Protein AF-A0A7C1CP16-F1 (afdb_monomer)

Foldseek 3Di:
DDDDDDDPDPPPPPPPPPDPDDPLQKDFDDKFEFDDQDQRHAAQKFAWDADQQQWIWIRRFVNQWIWIGHNRSHTDDIAPDPPAPDGAHRWAAWDAFPQRWIWTQRQVQQWIWTAHPVRHTDDIWEGDDQDQRHAHRKHYWDADPQRWIWIRRQVQQKIWIAHNVRHTDDIFEGDDDDQRHAHRWHEWYAFPQRWIWIRRFCQQWIWIGHNVSHTDDIDAHDDQDWRHAHGWAYWEAAPQRWIWIDHFPNQWIWIGHNVRHTDGIDQNDPPDRGAHRWHYWYAHNVRWIWICSRVRRMIITMDRDLLVSLCVQLVVCVVVLVLVSSLVSLVSNCVVPVPPLVSLVSNLVSCVSVLVLVVNLVSLVVVCVVPVPDVVSLVSNLVSLQSVLVVCVVVLVLVSSLVSLVVSCVSPVPPPCSVVSNVVSVVSCCCPDPVNVVVVVVVVVVCCVPPVVVVVVVVVVVPPDDDDDDD

Nearest PDB structures (foldseek):
  6xg7-assembly1_A  TM=9.586E-01  e=3.004E-29  Drosophila melanogaster
  7qrx-assembly2_B  TM=9.371E-01  e=1.086E-27  Homo sapiens
  6fpt-assembly2_B  TM=9.377E-01  e=2.299E-27  Danio rerio
  6fpt-assembly1_A  TM=9.373E-01  e=1.147E-26  Danio rerio
  7qrw-assembly1_A  TM=9.361E-01  e=2.300E-26  Homo sapiens

Mean predicted aligned error: 9.2 Å

Structure (mmCIF, N/CA/C/O backbone):
data_AF-A0A7C1CP16-F1
#
_entry.id   AF-A0A7C1CP16-F1
#
loop_
_atom_site.group_PDB
_atom_site.id
_atom_site.type_symbol
_atom_site.label_atom_id
_atom_site.label_alt_id
_atom_site.label_comp_id
_atom_site.label_asym_id
_atom_site.label_entity_id
_atom_site.label_seq_id
_atom_site.pdbx_PDB_ins_code
_atom_site.Cartn_x
_atom_site.Cartn_y
_atom_site.Cartn_z
_atom_site.occupancy
_atom_site.B_iso_or_equiv
_atom_site.auth_seq_id
_atom_site.auth_comp_id
_atom_site.auth_asym_id
_atom_site.auth_atom_id
_atom_site.pdbx_PDB_model_num
ATOM 1 N N . MET A 1 1 ? 54.727 31.618 12.665 1.00 37.28 1 MET A N 1
ATOM 2 C CA . MET A 1 1 ? 54.267 31.413 11.276 1.00 37.28 1 MET A CA 1
ATOM 3 C C . MET A 1 1 ? 53.806 29.971 11.116 1.00 37.28 1 MET A C 1
ATOM 5 O O . MET A 1 1 ? 54.587 29.071 11.367 1.00 37.28 1 MET A O 1
ATOM 9 N N . LYS A 1 2 ? 52.510 29.824 10.810 1.00 35.03 2 LYS A N 1
ATOM 10 C CA . LYS A 1 2 ? 51.738 28.679 10.284 1.00 35.03 2 LYS A CA 1
ATOM 11 C C . LYS A 1 2 ? 52.031 27.250 10.792 1.00 35.03 2 LYS A C 1
ATOM 13 O O . LYS A 1 2 ? 52.894 26.549 10.283 1.00 35.03 2 LYS A O 1
ATOM 18 N N . LYS A 1 3 ? 51.163 26.817 11.719 1.00 35.41 3 LYS A N 1
ATOM 19 C CA . LYS A 1 3 ? 50.733 25.425 11.933 1.00 35.41 3 LYS A CA 1
ATOM 20 C C . LYS A 1 3 ? 49.997 24.930 10.678 1.00 35.41 3 LYS A C 1
ATOM 22 O O . LYS A 1 3 ? 49.115 25.642 10.206 1.00 35.41 3 LYS A O 1
ATOM 27 N N . TYR A 1 4 ? 50.298 23.727 10.196 1.00 34.41 4 TYR A N 1
ATOM 28 C CA . TYR A 1 4 ? 49.404 22.990 9.299 1.00 34.41 4 TYR A CA 1
ATOM 29 C C . TYR A 1 4 ? 48.948 21.721 10.012 1.00 34.41 4 TYR A C 1
ATOM 31 O O . TYR A 1 4 ? 49.735 20.813 10.269 1.00 34.41 4 TYR A O 1
ATOM 39 N N . SER A 1 5 ? 47.672 21.724 10.387 1.00 34.16 5 SER A N 1
ATOM 40 C CA . SER A 1 5 ? 46.941 20.567 10.883 1.00 34.16 5 SER A CA 1
ATOM 41 C C . SER A 1 5 ? 46.711 19.594 9.730 1.00 34.16 5 SER A C 1
ATOM 43 O O . SER A 1 5 ? 46.174 19.979 8.692 1.00 34.16 5 SER A O 1
ATOM 45 N N . ILE A 1 6 ? 47.110 18.340 9.917 1.00 34.91 6 ILE A N 1
ATOM 46 C CA . ILE A 1 6 ? 46.765 17.228 9.030 1.00 34.91 6 ILE A CA 1
ATOM 47 C C . ILE A 1 6 ? 45.289 16.904 9.284 1.00 34.91 6 ILE A C 1
ATOM 49 O O . ILE A 1 6 ? 44.934 16.398 10.346 1.00 34.91 6 ILE A O 1
ATOM 53 N N . PHE A 1 7 ? 44.424 17.259 8.336 1.00 33.16 7 PHE A N 1
ATOM 54 C CA . PHE A 1 7 ? 43.025 16.840 8.319 1.00 33.16 7 PHE A CA 1
ATOM 55 C C . PHE A 1 7 ? 42.968 15.440 7.699 1.00 33.16 7 PHE A C 1
ATOM 57 O O . PHE A 1 7 ? 43.273 15.264 6.520 1.00 33.16 7 PHE A O 1
ATOM 64 N N . ILE A 1 8 ? 42.621 14.437 8.505 1.00 33.50 8 ILE A N 1
ATOM 65 C CA . ILE A 1 8 ? 42.289 13.092 8.032 1.00 33.50 8 ILE A CA 1
ATOM 66 C C . ILE A 1 8 ? 40.903 13.187 7.388 1.00 33.50 8 ILE A C 1
ATOM 68 O O . ILE A 1 8 ? 39.901 13.355 8.078 1.00 33.50 8 ILE A O 1
ATOM 72 N N . LEU A 1 9 ? 40.853 13.117 6.058 1.00 28.27 9 LEU A N 1
ATOM 73 C CA . LEU A 1 9 ? 39.611 12.956 5.313 1.00 28.27 9 LEU A CA 1
ATOM 74 C C . LEU A 1 9 ? 39.270 11.460 5.305 1.00 28.27 9 LEU A C 1
ATOM 76 O O . LEU A 1 9 ? 39.822 10.693 4.519 1.00 28.27 9 LEU A O 1
ATOM 80 N N . ILE A 1 10 ? 38.398 11.034 6.220 1.00 30.75 10 ILE A N 1
ATOM 81 C CA . ILE A 1 10 ? 37.777 9.707 6.168 1.00 30.75 10 ILE A CA 1
ATOM 82 C C . ILE A 1 10 ? 36.774 9.745 5.013 1.00 30.75 10 ILE A C 1
ATOM 84 O O . ILE A 1 10 ? 35.661 10.244 5.155 1.00 30.75 10 ILE A O 1
ATOM 88 N N . ILE A 1 11 ? 37.191 9.257 3.847 1.00 32.09 11 ILE A N 1
ATOM 89 C CA . ILE A 1 11 ? 36.277 8.938 2.752 1.00 32.09 11 ILE A CA 1
ATOM 90 C C . ILE A 1 11 ? 35.568 7.647 3.159 1.00 32.09 11 ILE A C 1
ATOM 92 O O . ILE A 1 11 ? 36.141 6.561 3.084 1.00 32.09 11 ILE A O 1
ATOM 96 N N . ILE A 1 12 ? 34.328 7.772 3.630 1.00 30.58 12 ILE A N 1
ATOM 97 C CA . ILE A 1 12 ? 33.415 6.638 3.759 1.00 30.58 12 ILE A CA 1
ATOM 98 C C . ILE A 1 12 ? 33.019 6.245 2.332 1.00 30.58 12 ILE A C 1
ATOM 100 O O . ILE A 1 12 ? 32.094 6.796 1.745 1.00 30.58 12 ILE A O 1
ATOM 104 N N . LEU A 1 13 ? 33.781 5.320 1.753 1.00 29.98 13 LEU A N 1
ATOM 105 C CA . LEU A 1 13 ? 33.374 4.546 0.587 1.00 29.98 13 LEU A CA 1
ATOM 106 C C . LEU A 1 13 ? 32.342 3.524 1.070 1.00 29.98 13 LEU A C 1
ATOM 108 O O . LEU A 1 13 ? 32.692 2.438 1.532 1.00 29.98 13 LEU A O 1
ATOM 112 N N . THR A 1 14 ? 31.061 3.876 0.996 1.00 30.38 14 THR A N 1
ATOM 113 C CA . THR A 1 14 ? 29.989 2.884 1.044 1.00 30.38 14 THR A CA 1
ATOM 114 C C . THR A 1 14 ? 30.057 2.059 -0.237 1.00 30.38 14 THR A C 1
ATOM 116 O O . THR A 1 14 ? 29.522 2.427 -1.280 1.00 30.38 14 THR A O 1
ATOM 119 N N . PHE A 1 15 ? 30.734 0.915 -0.166 1.00 30.92 15 PHE A N 1
ATOM 120 C CA . PHE A 1 15 ? 30.497 -0.173 -1.105 1.00 30.92 15 PHE A CA 1
ATOM 121 C C . PHE A 1 15 ? 29.080 -0.698 -0.857 1.00 30.92 15 PHE A C 1
ATOM 123 O O . PHE A 1 15 ? 28.856 -1.532 0.019 1.00 30.92 15 PHE A O 1
ATOM 130 N N . LEU A 1 16 ? 28.112 -0.211 -1.633 1.00 31.97 16 LEU A N 1
ATOM 131 C CA . LEU A 1 16 ? 26.889 -0.964 -1.890 1.00 31.97 16 LEU A CA 1
ATOM 132 C C . LEU A 1 16 ? 27.293 -2.164 -2.748 1.00 31.97 16 LEU A C 1
ATOM 134 O O . LEU A 1 16 ? 27.357 -2.094 -3.973 1.00 31.97 16 LEU A O 1
ATOM 138 N N . SER A 1 17 ? 27.629 -3.263 -2.076 1.00 30.47 17 SER A N 1
ATOM 139 C CA . SER A 1 17 ? 27.594 -4.575 -2.702 1.00 30.47 17 SER A CA 1
ATOM 140 C C . SER A 1 17 ? 26.138 -4.837 -3.073 1.00 30.47 17 SER A C 1
ATOM 142 O O . SER A 1 17 ? 25.271 -4.996 -2.216 1.00 30.47 17 SER A O 1
ATOM 144 N N . VAL A 1 18 ? 25.847 -4.803 -4.371 1.00 31.67 18 VAL A N 1
ATOM 145 C CA . VAL A 1 18 ? 24.593 -5.332 -4.896 1.00 31.67 18 VAL A CA 1
ATOM 146 C C . VAL A 1 18 ? 24.682 -6.839 -4.703 1.00 31.67 18 VAL A C 1
ATOM 148 O O . VAL A 1 18 ? 25.263 -7.549 -5.519 1.00 31.67 18 VAL A O 1
ATOM 151 N N . ASN A 1 19 ? 24.170 -7.319 -3.572 1.00 31.81 19 ASN A N 1
ATOM 152 C CA . ASN A 1 19 ? 23.867 -8.729 -3.420 1.00 31.81 19 ASN A CA 1
ATOM 153 C C . ASN A 1 19 ? 22.814 -9.071 -4.475 1.00 31.81 19 ASN A C 1
ATOM 155 O O . ASN A 1 19 ? 21.684 -8.584 -4.444 1.00 31.81 19 ASN A O 1
ATOM 159 N N . ALA A 1 20 ? 23.231 -9.884 -5.440 1.00 36.81 20 ALA A N 1
ATOM 160 C CA . ALA A 1 20 ? 22.362 -10.549 -6.386 1.00 36.81 20 ALA A CA 1
ATOM 161 C C . ALA A 1 20 ? 21.440 -11.503 -5.615 1.00 36.81 20 ALA A C 1
ATOM 163 O O . ALA A 1 20 ? 21.842 -12.602 -5.252 1.00 36.81 20 ALA A O 1
ATOM 164 N N . MET A 1 21 ? 20.256 -10.995 -5.288 1.00 36.28 21 MET A N 1
ATOM 165 C CA . MET A 1 21 ? 18.943 -11.637 -5.141 1.00 36.28 21 MET A CA 1
ATOM 166 C C . MET A 1 21 ? 18.049 -10.548 -4.533 1.00 36.28 21 MET A C 1
ATOM 168 O O . MET A 1 21 ? 17.694 -10.596 -3.360 1.00 36.28 21 MET A O 1
ATOM 172 N N . ALA A 1 22 ? 17.781 -9.484 -5.296 1.00 43.09 22 ALA A N 1
ATOM 173 C CA . ALA A 1 22 ? 16.731 -8.553 -4.906 1.00 43.09 22 ALA A CA 1
ATOM 174 C C . ALA A 1 22 ? 15.408 -9.285 -5.135 1.00 43.09 22 ALA A C 1
ATOM 176 O O . ALA A 1 22 ? 15.132 -9.705 -6.260 1.00 43.09 22 ALA A O 1
ATOM 177 N N . ASP A 1 23 ? 14.644 -9.503 -4.070 1.00 52.56 23 ASP A N 1
ATOM 178 C CA . ASP A 1 23 ? 13.315 -10.086 -4.157 1.00 52.56 23 ASP A CA 1
ATOM 179 C C . ASP A 1 23 ? 12.475 -9.239 -5.131 1.00 52.56 23 ASP A C 1
ATOM 181 O O . ASP A 1 23 ? 12.197 -8.064 -4.899 1.00 52.56 23 ASP A O 1
ATOM 185 N N . THR A 1 24 ? 12.146 -9.796 -6.299 1.00 65.31 24 THR A N 1
ATOM 186 C CA . THR A 1 24 ? 11.448 -9.064 -7.376 1.00 65.31 24 THR A CA 1
ATOM 187 C C . THR A 1 24 ? 9.944 -8.962 -7.121 1.00 65.31 24 THR A C 1
ATOM 189 O O . THR A 1 24 ? 9.183 -8.542 -7.997 1.00 65.31 24 THR A O 1
ATOM 192 N N . ASN A 1 25 ? 9.465 -9.421 -5.964 1.00 85.12 25 ASN A N 1
ATOM 193 C CA . ASN A 1 25 ? 8.041 -9.542 -5.668 1.00 85.12 25 ASN A CA 1
ATOM 194 C C . ASN A 1 25 ? 7.417 -8.261 -5.116 1.00 85.12 25 ASN A C 1
ATOM 196 O O . ASN A 1 25 ? 6.220 -8.046 -5.310 1.00 85.12 25 ASN A O 1
ATOM 200 N N . TYR A 1 26 ? 8.215 -7.382 -4.513 1.00 90.00 26 TYR A N 1
ATOM 201 C CA . TYR A 1 26 ? 7.747 -6.099 -4.009 1.00 90.00 26 TYR A CA 1
ATOM 202 C C . TYR A 1 26 ? 8.881 -5.072 -3.928 1.00 90.00 26 TYR A C 1
ATOM 204 O O . TYR A 1 26 ? 10.060 -5.405 -3.971 1.00 90.00 26 TYR A O 1
ATOM 212 N N . ILE A 1 27 ? 8.518 -3.797 -3.807 1.00 89.38 27 ILE A N 1
ATOM 213 C CA . ILE A 1 27 ? 9.457 -2.704 -3.535 1.00 89.38 27 ILE A CA 1
ATOM 214 C C . ILE A 1 27 ? 8.897 -1.768 -2.473 1.00 89.38 27 ILE A C 1
ATOM 216 O O . ILE A 1 27 ? 7.683 -1.585 -2.354 1.00 89.38 27 ILE A O 1
ATOM 220 N N . THR A 1 28 ? 9.798 -1.105 -1.750 1.00 91.75 28 THR A N 1
ATOM 221 C CA . THR A 1 28 ? 9.436 0.074 -0.960 1.00 91.75 28 THR A CA 1
ATOM 222 C C . THR A 1 28 ? 9.419 1.308 -1.856 1.00 91.75 28 THR A C 1
ATOM 224 O O . THR A 1 28 ? 10.377 1.581 -2.578 1.00 91.75 28 THR A O 1
ATOM 227 N N . ILE A 1 29 ? 8.334 2.074 -1.789 1.00 92.31 29 ILE A N 1
ATOM 228 C CA . ILE A 1 29 ? 8.154 3.332 -2.516 1.00 92.31 29 ILE A CA 1
ATOM 229 C C . ILE A 1 29 ? 8.559 4.528 -1.660 1.00 92.31 29 ILE A C 1
ATOM 231 O O . ILE A 1 29 ? 9.224 5.436 -2.152 1.00 92.31 29 ILE A O 1
ATOM 235 N N . LEU A 1 30 ? 8.122 4.540 -0.402 1.00 94.00 30 LEU A N 1
ATOM 236 C CA . LEU A 1 30 ? 8.303 5.652 0.521 1.00 94.00 30 LEU A CA 1
ATOM 237 C C . LEU A 1 30 ? 8.244 5.138 1.959 1.00 94.00 30 LEU A C 1
ATOM 239 O O . LEU A 1 30 ? 7.436 4.266 2.270 1.00 94.00 30 LEU A O 1
ATOM 243 N N . THR A 1 31 ? 9.034 5.758 2.826 1.00 96.81 31 THR A N 1
ATOM 244 C CA . THR A 1 31 ? 8.928 5.630 4.279 1.00 96.81 31 THR A CA 1
ATOM 245 C C . THR A 1 31 ? 8.868 7.030 4.874 1.00 96.81 31 THR A C 1
ATOM 247 O O . THR A 1 31 ? 9.648 7.891 4.466 1.00 96.81 31 THR A O 1
ATOM 250 N N . PHE A 1 32 ? 7.957 7.267 5.815 1.00 98.00 32 PHE A N 1
ATOM 251 C CA . PHE A 1 32 ? 7.840 8.545 6.520 1.00 98.00 32 PHE A CA 1
ATOM 252 C C . PHE A 1 32 ? 7.389 8.343 7.969 1.00 98.00 32 PHE A C 1
ATOM 254 O O . PHE A 1 32 ? 6.822 7.305 8.310 1.00 98.00 32 PHE A O 1
ATOM 261 N N . GLY A 1 33 ? 7.633 9.348 8.807 1.00 97.56 33 GLY A N 1
ATOM 262 C CA . GLY A 1 33 ? 7.453 9.258 10.253 1.00 97.56 33 GLY A CA 1
ATOM 263 C C . GLY A 1 33 ? 8.731 8.837 10.976 1.00 97.56 33 GLY A C 1
ATOM 264 O O . GLY A 1 33 ? 9.596 8.157 10.419 1.00 97.56 33 GLY A O 1
ATOM 265 N N . GLU A 1 34 ? 8.839 9.281 12.219 1.00 97.88 34 GLU A N 1
ATOM 266 C CA . GLU A 1 34 ? 9.896 8.934 13.163 1.00 97.88 34 GLU A CA 1
ATOM 267 C C . GLU A 1 34 ? 9.347 9.027 14.590 1.00 97.88 34 GLU A C 1
ATOM 269 O O . GLU A 1 34 ? 8.276 9.593 14.802 1.00 97.88 34 GLU A O 1
ATOM 274 N N . TYR A 1 35 ? 10.068 8.482 15.571 1.00 98.69 35 TYR A N 1
ATOM 275 C CA . TYR A 1 35 ? 9.640 8.552 16.967 1.00 98.69 35 TYR A CA 1
ATOM 276 C C . TYR A 1 35 ? 9.585 9.997 17.479 1.00 98.69 35 TYR A C 1
ATOM 278 O O . TYR A 1 35 ? 10.577 10.723 17.392 1.00 98.69 35 TYR A O 1
ATOM 286 N N . GLY A 1 36 ? 8.471 10.369 18.104 1.00 98.25 36 GLY A N 1
ATOM 287 C CA . GLY A 1 36 ? 8.339 11.623 18.831 1.00 98.25 36 GLY A CA 1
ATOM 288 C C . GLY A 1 36 ? 6.898 12.108 18.954 1.00 98.25 36 GLY A C 1
ATOM 289 O O . GLY A 1 36 ? 5.943 11.396 18.645 1.00 98.25 36 GLY A O 1
ATOM 290 N N . ASN A 1 37 ? 6.749 13.344 19.430 1.00 97.25 37 ASN A N 1
ATOM 291 C CA . ASN A 1 37 ? 5.454 13.925 19.800 1.00 97.25 37 ASN A CA 1
ATOM 292 C C . ASN A 1 37 ? 5.149 15.206 19.002 1.00 97.25 37 ASN A C 1
ATOM 294 O O . ASN A 1 37 ? 4.091 15.816 19.174 1.00 97.25 37 ASN A O 1
ATOM 298 N N . ARG A 1 38 ? 6.054 15.657 18.122 1.00 97.69 38 ARG A N 1
ATOM 299 C CA . ARG A 1 38 ? 5.802 16.805 17.236 1.00 97.69 38 ARG A CA 1
ATOM 300 C C . ARG A 1 38 ? 4.931 16.396 16.055 1.00 97.69 38 ARG A C 1
ATOM 302 O O . ARG A 1 38 ? 4.744 15.216 15.782 1.00 97.69 38 ARG A O 1
ATOM 309 N N . GLU A 1 39 ? 4.374 17.379 15.362 1.00 97.38 39 GLU A N 1
ATOM 310 C CA . GLU A 1 39 ? 3.618 17.145 14.131 1.00 97.38 39 GLU A CA 1
ATOM 311 C C . GLU A 1 39 ? 4.485 16.407 13.092 1.00 97.38 39 GLU A C 1
ATOM 313 O O . GLU A 1 39 ? 5.599 16.839 12.797 1.00 97.38 39 GLU A O 1
ATOM 318 N N . GLY A 1 40 ? 3.988 15.293 12.548 1.00 96.69 40 GLY A N 1
ATOM 319 C CA . GLY A 1 40 ? 4.719 14.428 11.615 1.00 96.69 40 GLY A CA 1
ATOM 320 C C . GLY A 1 40 ? 5.563 13.322 12.266 1.00 96.69 40 GLY A C 1
ATOM 321 O O . GLY A 1 40 ? 5.934 12.376 11.573 1.00 96.69 40 GLY A O 1
ATOM 322 N N . GLU A 1 41 ? 5.827 13.407 13.573 1.00 98.56 41 GLU A N 1
ATOM 323 C CA . GLU A 1 41 ? 6.419 12.330 14.382 1.00 98.56 41 GLU A CA 1
ATOM 324 C C . GLU A 1 41 ? 5.303 11.413 14.923 1.00 98.56 41 GLU A C 1
ATOM 326 O O . GLU A 1 41 ? 4.143 11.822 14.979 1.00 98.56 41 GLU A O 1
ATOM 331 N N . PHE A 1 42 ? 5.626 10.189 15.332 1.00 98.81 42 PHE A N 1
ATOM 332 C CA . PHE A 1 42 ? 4.683 9.229 15.907 1.00 98.81 42 PHE A CA 1
ATOM 333 C C . PHE A 1 42 ? 5.216 8.611 17.200 1.00 98.81 42 PHE A C 1
ATOM 335 O O . PHE A 1 42 ? 6.422 8.462 17.385 1.00 98.81 42 PHE A O 1
ATOM 342 N N . ASN A 1 43 ? 4.309 8.167 18.059 1.00 98.44 43 ASN A N 1
ATOM 343 C CA . ASN A 1 43 ? 4.587 7.310 19.196 1.00 98.44 43 ASN A CA 1
ATOM 344 C C . ASN A 1 43 ? 3.570 6.157 19.191 1.00 98.44 43 ASN A C 1
ATOM 346 O O . ASN A 1 43 ? 2.403 6.314 19.548 1.00 98.44 43 ASN A O 1
ATOM 350 N N . TYR A 1 44 ? 4.029 5.002 18.713 1.00 98.44 44 TYR A N 1
ATOM 351 C CA . TYR A 1 44 ? 3.244 3.787 18.508 1.00 98.44 44 TYR A CA 1
ATOM 352 C C . TYR A 1 44 ? 1.980 4.006 17.648 1.00 98.44 44 TYR A C 1
ATOM 354 O O . TYR A 1 44 ? 0.860 3.863 18.132 1.00 98.44 44 TYR A O 1
ATOM 362 N N . PRO A 1 45 ? 2.109 4.363 16.358 1.00 98.75 45 PRO A N 1
ATOM 363 C CA . PRO A 1 45 ? 0.942 4.500 15.492 1.00 98.75 45 PRO A CA 1
ATOM 364 C C . PRO A 1 45 ? 0.238 3.143 15.315 1.00 98.75 45 PRO A C 1
ATOM 366 O O . PRO A 1 45 ? 0.904 2.112 15.261 1.00 98.75 45 PRO A O 1
ATOM 369 N N . VAL A 1 46 ? -1.098 3.125 15.215 1.00 98.62 46 VAL A N 1
ATOM 370 C CA . VAL A 1 46 ? -1.887 1.872 15.190 1.00 98.62 46 VAL A CA 1
ATOM 371 C C . VAL A 1 46 ? -2.738 1.747 13.929 1.00 98.62 46 VAL A C 1
ATOM 373 O O . VAL A 1 46 ? -2.386 0.984 13.033 1.00 98.62 46 VAL A O 1
ATOM 376 N N . GLY A 1 47 ? -3.869 2.445 13.856 1.00 98.56 47 GLY A N 1
ATOM 377 C CA . GLY A 1 47 ? -4.813 2.377 12.751 1.00 98.56 47 GLY A CA 1
ATOM 378 C C . GLY A 1 47 ? -4.433 3.309 11.607 1.00 98.56 47 GLY A C 1
ATOM 379 O O . GLY A 1 47 ? -3.851 4.375 11.810 1.00 98.56 47 GLY A O 1
ATOM 380 N N . ILE A 1 48 ? -4.804 2.909 10.394 1.00 98.88 48 ILE A N 1
ATOM 381 C CA . ILE A 1 48 ? -4.678 3.711 9.180 1.00 98.88 48 ILE A CA 1
ATOM 382 C C . ILE A 1 48 ? -5.931 3.539 8.321 1.00 98.88 48 ILE A C 1
ATOM 384 O O . ILE A 1 48 ? -6.448 2.435 8.186 1.00 98.88 48 ILE A O 1
ATOM 388 N N . THR A 1 49 ? -6.411 4.625 7.723 1.00 98.62 49 THR A N 1
ATOM 389 C CA . THR A 1 49 ? -7.460 4.601 6.694 1.00 98.62 49 THR A CA 1
ATOM 390 C C . THR A 1 49 ? -7.162 5.630 5.603 1.00 98.62 49 THR A C 1
ATOM 392 O O . THR A 1 49 ? -6.336 6.525 5.806 1.00 98.62 49 THR A O 1
ATOM 395 N N . ILE A 1 50 ? -7.787 5.494 4.432 1.00 98.12 50 ILE A N 1
ATOM 396 C CA . ILE A 1 50 ? -7.496 6.298 3.237 1.00 98.12 50 ILE A CA 1
ATOM 397 C C . ILE A 1 50 ? -8.794 6.911 2.708 1.00 98.12 50 ILE A C 1
ATOM 399 O O . ILE A 1 50 ? -9.796 6.217 2.554 1.00 98.12 50 ILE A O 1
ATOM 403 N N . ASP A 1 51 ? -8.789 8.216 2.424 1.00 96.44 51 ASP A N 1
ATOM 404 C CA . ASP A 1 51 ? -9.913 8.873 1.748 1.00 96.44 51 ASP A CA 1
ATOM 405 C C . ASP A 1 51 ? -9.841 8.727 0.215 1.00 96.44 51 ASP A C 1
ATOM 407 O O . ASP A 1 51 ? -8.811 8.390 -0.360 1.00 96.44 51 ASP A O 1
ATOM 411 N N . LYS A 1 52 ? -10.933 9.055 -0.486 1.00 93.44 52 LYS A N 1
ATOM 412 C CA . LYS A 1 52 ? -11.008 9.001 -1.963 1.00 93.44 52 LYS A CA 1
ATOM 413 C C . LYS A 1 52 ? -10.004 9.909 -2.696 1.00 93.44 52 LYS A C 1
ATOM 415 O O . LYS A 1 52 ? -9.886 9.818 -3.910 1.00 93.44 52 LYS A O 1
ATOM 420 N N . ASN A 1 53 ? -9.330 10.814 -1.987 1.00 94.44 53 ASN A N 1
ATOM 421 C CA . ASN A 1 53 ? -8.276 11.668 -2.532 1.00 94.44 53 ASN A CA 1
ATOM 422 C C . ASN A 1 53 ? -6.875 11.117 -2.200 1.00 94.44 53 ASN A C 1
ATOM 424 O O . ASN A 1 53 ? -5.892 11.845 -2.336 1.00 94.44 53 ASN A O 1
ATOM 428 N N . ASN A 1 54 ? -6.783 9.864 -1.742 1.00 95.19 54 ASN A N 1
ATOM 429 C CA . ASN A 1 54 ? -5.559 9.199 -1.308 1.00 95.19 54 ASN A CA 1
ATOM 430 C C . ASN A 1 54 ? -4.847 9.899 -0.141 1.00 95.19 54 ASN A C 1
ATOM 432 O O . ASN A 1 54 ? -3.622 9.828 -0.013 1.00 95.19 54 ASN A O 1
ATOM 436 N N . ASN A 1 55 ? -5.604 10.570 0.735 1.00 97.88 55 ASN A N 1
ATOM 437 C CA . ASN A 1 55 ? -5.060 11.044 2.000 1.00 97.88 55 ASN A CA 1
ATOM 438 C C . ASN A 1 55 ? -5.187 9.969 3.074 1.00 97.88 55 ASN A C 1
ATOM 440 O O . ASN A 1 55 ? -6.253 9.390 3.265 1.00 97.88 55 ASN A O 1
ATOM 444 N N . LEU A 1 56 ? -4.104 9.776 3.810 1.00 98.69 56 LEU A N 1
ATOM 445 C CA . LEU A 1 56 ? -3.969 8.816 4.892 1.00 98.69 56 LEU A CA 1
ATOM 446 C C . LEU A 1 56 ? -4.385 9.477 6.204 1.00 98.69 56 LEU A C 1
ATOM 448 O O . LEU A 1 56 ? -3.960 10.596 6.477 1.00 98.69 56 LEU A O 1
ATOM 452 N N . TYR A 1 57 ? -5.156 8.783 7.028 1.00 98.81 57 TYR A N 1
ATOM 453 C CA . TYR A 1 57 ? -5.467 9.165 8.402 1.00 98.81 57 TYR A CA 1
ATOM 454 C C . TYR A 1 57 ? -4.903 8.093 9.318 1.00 98.81 57 TYR A C 1
ATOM 456 O O . TYR A 1 57 ? -5.278 6.931 9.191 1.00 98.81 57 TYR A O 1
ATOM 464 N N . ILE A 1 58 ? -3.994 8.477 10.206 1.00 98.88 58 ILE A N 1
ATOM 465 C CA . ILE A 1 58 ? -3.248 7.552 11.057 1.00 98.88 58 ILE A CA 1
ATOM 466 C C . ILE A 1 58 ? -3.524 7.900 12.513 1.00 98.88 58 ILE A C 1
ATOM 468 O O . ILE A 1 58 ? -3.391 9.065 12.896 1.00 98.88 58 ILE A O 1
ATOM 472 N N . THR A 1 59 ? -3.893 6.910 13.320 1.00 98.88 59 THR A N 1
ATOM 473 C CA . THR A 1 59 ? -4.000 7.086 14.771 1.00 98.88 59 THR A CA 1
ATOM 474 C C . THR A 1 59 ? -2.624 6.939 15.403 1.00 98.88 59 THR A C 1
ATOM 476 O O . THR A 1 59 ? -1.927 5.944 15.204 1.00 98.88 59 THR A O 1
ATOM 479 N N . ASP A 1 60 ? -2.235 7.939 16.175 1.00 98.62 60 ASP A N 1
ATOM 480 C CA . ASP A 1 60 ? -0.971 8.019 16.890 1.00 98.62 60 ASP A CA 1
ATOM 481 C C . ASP A 1 60 ? -1.260 7.743 18.370 1.00 98.62 60 ASP A C 1
ATOM 483 O O . ASP A 1 60 ? -1.672 8.641 19.107 1.00 98.62 60 ASP A O 1
ATOM 487 N N . TRP A 1 61 ? -1.192 6.462 18.743 1.00 98.44 61 TRP A N 1
ATOM 488 C CA . TRP A 1 61 ? -1.900 5.911 19.901 1.00 98.44 61 TRP A CA 1
ATOM 489 C C . TRP A 1 61 ? -1.402 6.457 21.241 1.00 98.44 61 TRP A C 1
ATOM 491 O O . TRP A 1 61 ? -2.232 6.817 22.064 1.00 98.44 61 TRP A O 1
ATOM 501 N N . GLU A 1 62 ? -0.087 6.590 21.444 1.00 98.00 62 GLU A N 1
ATOM 502 C CA . GLU A 1 62 ? 0.483 7.138 22.695 1.00 98.00 62 GLU A CA 1
ATOM 503 C C . GLU A 1 62 ? 0.502 8.676 22.727 1.00 98.00 62 GLU A C 1
ATOM 505 O O . GLU A 1 62 ? 0.784 9.284 23.757 1.00 98.00 62 GLU A O 1
ATOM 510 N N . ASN A 1 63 ? 0.259 9.328 21.587 1.00 98.12 63 ASN A N 1
ATOM 511 C CA . ASN A 1 63 ? 0.196 10.788 21.490 1.00 98.12 63 ASN A CA 1
ATOM 512 C C . ASN A 1 63 ? -1.244 11.320 21.499 1.00 98.12 63 ASN A C 1
ATOM 514 O O . ASN A 1 63 ? -1.429 12.522 21.296 1.00 98.12 63 ASN A O 1
ATOM 518 N N . ASP A 1 64 ? -2.244 10.448 21.672 1.00 98.06 64 ASP A N 1
ATOM 519 C CA . ASP A 1 64 ? -3.664 10.804 21.744 1.00 98.06 64 ASP A CA 1
ATOM 520 C C . ASP A 1 64 ? -4.118 11.721 20.602 1.00 98.06 64 ASP A C 1
ATOM 522 O O . ASP A 1 64 ? -4.777 12.750 20.787 1.00 98.06 64 ASP A O 1
ATOM 526 N N . ARG A 1 65 ? -3.720 11.367 19.376 1.00 98.25 65 ARG A N 1
ATOM 527 C CA . ARG A 1 65 ? -4.038 12.165 18.190 1.00 98.25 65 ARG A CA 1
ATOM 528 C C . ARG A 1 65 ? -4.222 11.327 16.934 1.00 98.25 65 ARG A C 1
ATOM 530 O O . ARG A 1 65 ? -3.823 10.172 16.837 1.00 98.25 65 ARG A O 1
ATOM 537 N N . ILE A 1 66 ? -4.808 11.959 15.932 1.00 98.69 66 ILE A N 1
ATOM 538 C CA . ILE A 1 66 ? -4.946 11.486 14.563 1.00 98.69 66 ILE A CA 1
ATOM 539 C C . ILE A 1 66 ? -4.167 12.451 13.676 1.00 98.69 66 ILE A C 1
ATOM 541 O O . ILE A 1 66 ? -4.317 13.672 13.775 1.00 98.69 66 ILE A O 1
ATOM 545 N N . GLN A 1 67 ? -3.352 11.916 12.777 1.00 98.62 67 GLN A N 1
ATOM 546 C CA . GLN A 1 67 ? -2.585 12.706 11.823 1.00 98.62 67 GLN A CA 1
ATOM 547 C C . GLN A 1 67 ? -2.986 12.352 10.391 1.00 98.62 67 GLN A C 1
ATOM 549 O O . GLN A 1 67 ? -3.034 11.182 10.013 1.00 98.62 67 GLN A O 1
ATOM 554 N N . LYS A 1 68 ? -3.283 13.380 9.592 1.00 98.62 68 LYS A N 1
ATOM 555 C CA . LYS A 1 68 ? -3.659 13.271 8.183 1.00 98.62 68 LYS A CA 1
ATOM 556 C C . LYS A 1 68 ? -2.469 13.608 7.288 1.00 98.62 68 LYS A C 1
ATOM 558 O O . LYS A 1 68 ? -1.901 14.690 7.424 1.00 98.62 68 LYS A O 1
ATOM 563 N N . PHE A 1 69 ? -2.159 12.752 6.321 1.00 98.75 69 PHE A N 1
ATOM 564 C CA . PHE A 1 69 ? -1.088 12.919 5.331 1.00 98.75 69 PHE A CA 1
ATOM 565 C C . PHE A 1 69 ? -1.630 12.746 3.911 1.00 98.75 69 PHE A C 1
ATOM 567 O O . PHE A 1 69 ? -2.690 12.159 3.727 1.00 98.75 69 PHE A O 1
ATOM 574 N N . ASN A 1 70 ? -0.914 13.226 2.896 1.00 97.88 70 ASN A N 1
ATOM 575 C CA . ASN A 1 70 ? -1.176 12.824 1.509 1.00 97.88 70 ASN A CA 1
ATOM 576 C C . ASN A 1 70 ? -0.460 11.499 1.159 1.00 97.88 70 ASN A C 1
ATOM 578 O O . ASN A 1 70 ? 0.317 10.970 1.958 1.00 97.88 70 ASN A O 1
ATOM 582 N N . SER A 1 71 ? -0.658 10.987 -0.061 1.00 95.56 71 SER A N 1
ATOM 583 C CA . SER A 1 71 ? -0.042 9.732 -0.528 1.00 95.56 71 SER A CA 1
ATOM 584 C C . SER A 1 71 ? 1.481 9.768 -0.714 1.00 95.56 71 SER A C 1
ATOM 586 O O . SER A 1 71 ? 2.086 8.725 -0.995 1.00 95.56 71 SER A O 1
ATOM 588 N N . GLU A 1 72 ? 2.091 10.947 -0.564 1.00 96.38 72 GLU A N 1
ATOM 589 C CA . GLU A 1 72 ? 3.535 11.201 -0.602 1.00 96.38 72 GLU A CA 1
ATOM 590 C C . GLU A 1 72 ? 4.125 11.427 0.803 1.00 96.38 72 GLU A C 1
ATOM 592 O O . GLU A 1 72 ? 5.286 11.815 0.920 1.00 96.38 72 GLU A O 1
ATOM 597 N N . GLY A 1 73 ? 3.353 11.195 1.873 1.00 96.69 73 GLY A N 1
ATOM 598 C CA . GLY A 1 73 ? 3.828 11.306 3.257 1.00 96.69 73 GLY A CA 1
ATOM 599 C C . GLY A 1 73 ? 3.989 12.743 3.758 1.00 96.69 73 GLY A C 1
ATOM 600 O O . GLY A 1 73 ? 4.611 12.974 4.793 1.00 96.69 73 GLY A O 1
ATOM 601 N N . ARG A 1 74 ? 3.429 13.735 3.056 1.00 98.25 74 ARG A N 1
ATOM 602 C CA . ARG A 1 74 ? 3.379 15.120 3.532 1.00 98.25 74 ARG A CA 1
ATOM 603 C C . ARG A 1 74 ? 2.226 15.279 4.514 1.00 98.25 74 ARG A C 1
ATOM 605 O O . ARG A 1 74 ? 1.076 15.019 4.159 1.00 98.25 74 ARG A O 1
ATOM 612 N N . LEU A 1 75 ? 2.530 15.772 5.712 1.00 98.50 75 LEU A N 1
ATOM 613 C CA . LEU A 1 75 ? 1.525 16.101 6.718 1.00 98.50 75 LEU A CA 1
ATOM 614 C C . LEU A 1 75 ? 0.579 17.196 6.204 1.00 98.50 75 LEU A C 1
ATOM 616 O O . LEU A 1 75 ? 1.013 18.219 5.668 1.00 98.50 75 LEU A O 1
ATOM 620 N N . LEU A 1 76 ? -0.718 16.966 6.388 1.00 98.00 76 LEU A N 1
ATOM 621 C CA . LEU A 1 76 ? -1.798 17.878 6.024 1.00 98.00 76 LEU A CA 1
ATOM 622 C C . LEU A 1 76 ? -2.494 18.463 7.252 1.00 98.00 76 LEU A C 1
ATOM 624 O O . LEU A 1 76 ? -2.871 19.633 7.226 1.00 98.00 76 LEU A O 1
ATOM 628 N N . LYS A 1 77 ? -2.718 17.654 8.296 1.00 96.94 77 LYS A N 1
ATOM 629 C CA . LYS A 1 77 ? -3.483 18.067 9.481 1.00 96.94 77 LYS A CA 1
ATOM 630 C C . LYS A 1 77 ? -3.195 17.179 10.690 1.00 96.94 77 LYS A C 1
ATOM 632 O O . LYS A 1 77 ? -2.986 15.982 10.528 1.00 96.94 77 LYS A O 1
ATOM 637 N N . VAL A 1 78 ? -3.280 17.751 11.888 1.00 97.69 78 VAL A N 1
ATOM 638 C CA . VAL A 1 78 ? -3.266 17.033 13.172 1.00 97.69 78 VAL A CA 1
ATOM 639 C C . VAL A 1 78 ? -4.572 17.310 13.917 1.00 97.69 78 VAL A C 1
ATOM 641 O O . VAL A 1 78 ? -5.085 18.430 13.875 1.00 97.69 78 VAL A O 1
ATOM 644 N N . MET A 1 79 ? -5.141 16.280 14.543 1.00 97.44 79 MET A N 1
ATOM 645 C CA . MET A 1 79 ? -6.387 16.339 15.313 1.00 97.44 79 MET A CA 1
ATOM 646 C C . MET A 1 79 ? -6.208 15.572 16.631 1.00 97.44 79 MET A C 1
ATOM 648 O O . MET A 1 79 ? -5.826 14.411 16.565 1.00 97.44 79 MET A O 1
ATOM 652 N N . PRO A 1 80 ? -6.502 16.152 17.804 1.00 96.19 80 PRO A N 1
ATOM 653 C CA . PRO A 1 80 ? -6.972 17.519 18.024 1.00 96.19 80 PRO A CA 1
ATOM 654 C C . PRO A 1 80 ? -5.937 18.579 17.608 1.00 96.19 80 PRO A C 1
ATOM 656 O O . PRO A 1 80 ? -4.732 18.355 17.682 1.00 96.19 80 PRO A O 1
ATOM 659 N N . GLY A 1 81 ? -6.411 19.740 17.147 1.00 89.88 81 GLY A N 1
ATOM 660 C CA . GLY A 1 81 ? -5.558 20.917 16.944 1.00 89.88 81 GLY A CA 1
ATOM 661 C C . GLY A 1 81 ? -5.255 21.637 18.265 1.00 89.88 81 GLY A C 1
ATOM 662 O O . GLY A 1 81 ? -5.914 21.392 19.271 1.00 89.88 81 GLY A O 1
ATOM 663 N N . LYS A 1 82 ? -4.294 22.570 18.263 1.00 85.94 82 LYS A N 1
ATOM 664 C CA . LYS A 1 82 ? -3.824 23.283 19.471 1.00 85.94 82 LYS A CA 1
ATOM 665 C C . LYS A 1 82 ? -4.934 23.947 20.304 1.00 85.94 82 LYS A C 1
ATOM 667 O O . LYS A 1 82 ? -4.844 23.946 21.526 1.00 85.94 82 LYS A O 1
ATOM 672 N N . ASP A 1 83 ? -5.955 24.485 19.644 1.00 87.88 83 ASP A N 1
ATOM 673 C CA . ASP A 1 83 ? -7.075 25.200 20.276 1.00 87.88 83 ASP A CA 1
ATOM 674 C C . ASP A 1 83 ? -8.384 24.385 20.238 1.00 87.88 83 ASP A C 1
ATOM 676 O O . ASP A 1 83 ? -9.477 24.927 20.382 1.00 87.88 83 ASP A O 1
ATOM 680 N N . SER A 1 84 ? -8.283 23.077 19.991 1.00 91.62 84 SER A N 1
ATOM 681 C CA . SER A 1 84 ? -9.428 22.179 19.871 1.00 91.62 84 SER A CA 1
ATOM 682 C C . SER A 1 84 ? -9.936 21.726 21.239 1.00 91.62 84 SER A C 1
ATOM 684 O O . SER A 1 84 ? -9.155 21.326 22.100 1.00 91.62 84 SER A O 1
ATOM 686 N N . GLU A 1 85 ? -11.257 21.691 21.412 1.00 91.31 85 GLU A N 1
ATOM 687 C CA . GLU A 1 85 ? -11.894 21.079 22.588 1.00 91.31 85 GLU A CA 1
ATOM 688 C C . GLU A 1 85 ? -12.011 19.548 22.475 1.00 91.31 85 GLU A C 1
ATOM 690 O O . GLU A 1 85 ? -12.316 18.877 23.464 1.00 91.31 85 GLU A O 1
ATOM 695 N N . LEU A 1 86 ? -11.764 18.986 21.283 1.00 94.81 86 LEU A N 1
ATOM 696 C CA . LEU A 1 86 ? -11.730 17.541 21.054 1.00 94.81 86 LEU A CA 1
ATOM 697 C C . LEU A 1 86 ? -10.715 16.874 21.991 1.00 94.81 86 LEU A C 1
ATOM 699 O O . LEU A 1 86 ? -9.542 17.241 22.009 1.00 94.81 86 LEU A O 1
ATOM 703 N N . LYS A 1 87 ? -11.168 15.845 22.707 1.00 94.94 87 LYS A N 1
ATOM 704 C CA . LYS A 1 87 ? -10.326 14.955 23.505 1.00 94.94 87 LYS A CA 1
ATOM 705 C C . LYS A 1 87 ? -10.535 13.533 23.025 1.00 94.94 87 LYS A C 1
ATOM 707 O O . LYS A 1 87 ? -11.674 13.067 23.015 1.00 94.94 87 LYS A O 1
ATOM 712 N N . ILE A 1 88 ? -9.439 12.885 22.665 1.00 96.75 88 ILE A N 1
ATOM 713 C CA . ILE A 1 88 ? -9.379 11.464 22.342 1.00 96.75 88 ILE A CA 1
ATOM 714 C C . ILE A 1 88 ? -8.333 10.820 23.251 1.00 96.75 88 ILE A C 1
ATOM 716 O O . ILE A 1 88 ? -7.411 11.512 23.670 1.00 96.75 88 ILE A O 1
ATOM 720 N N . ASP A 1 89 ? -8.514 9.549 23.592 1.00 97.44 89 ASP A N 1
ATOM 721 C CA . ASP A 1 89 ? -7.602 8.813 24.477 1.00 97.44 89 ASP A CA 1
ATOM 722 C C . ASP A 1 89 ? -7.395 7.384 23.956 1.00 97.44 89 ASP A C 1
ATOM 724 O O . ASP A 1 89 ? -8.353 6.614 23.786 1.00 97.44 89 ASP A O 1
ATOM 728 N N . GLY A 1 90 ? -6.146 7.044 23.640 1.00 97.50 90 GLY A N 1
ATOM 729 C CA . GLY A 1 90 ? -5.769 5.771 23.032 1.00 97.50 90 GLY A CA 1
ATOM 730 C C . GLY A 1 90 ? -6.497 5.480 21.713 1.00 97.50 90 GLY A C 1
ATOM 731 O O . GLY A 1 90 ? -7.158 4.436 21.613 1.00 97.50 90 GLY A O 1
ATOM 732 N N . PRO A 1 91 ? -6.411 6.359 20.692 1.00 98.50 91 PRO A N 1
ATOM 733 C CA . PRO A 1 91 ? -7.038 6.127 19.394 1.00 98.50 91 PRO A CA 1
ATOM 734 C C . PRO A 1 91 ? -6.419 4.892 18.712 1.00 98.50 91 PRO A C 1
ATOM 736 O O . PRO A 1 91 ? -5.215 4.842 18.462 1.00 98.50 91 PRO A O 1
ATOM 739 N N . ALA A 1 92 ? -7.239 3.880 18.423 1.00 98.31 92 ALA A N 1
ATOM 740 C CA . ALA A 1 92 ? -6.814 2.597 17.863 1.00 98.31 92 ALA A CA 1
ATOM 741 C C . ALA A 1 92 ? -7.332 2.404 16.428 1.00 98.31 92 ALA A C 1
ATOM 743 O O . ALA A 1 92 ? -6.680 2.816 15.475 1.00 98.31 92 ALA A O 1
ATOM 744 N N . GLY A 1 93 ? -8.490 1.769 16.244 1.00 98.56 93 GLY A N 1
ATOM 745 C CA . GLY A 1 93 ? -9.110 1.635 14.928 1.00 98.56 93 GLY A CA 1
ATOM 746 C C . GLY A 1 93 ? -9.618 2.977 14.406 1.00 98.56 93 GLY A C 1
ATOM 747 O O . GLY A 1 93 ? -10.122 3.798 15.172 1.00 98.56 93 GLY A O 1
ATOM 748 N N . ILE A 1 94 ? -9.520 3.186 13.094 1.00 98.88 94 ILE A N 1
ATOM 749 C CA . ILE A 1 94 ? -10.019 4.383 12.414 1.00 98.88 94 ILE A CA 1
ATOM 750 C C . ILE A 1 94 ? -10.676 4.016 11.083 1.00 98.88 94 ILE A C 1
ATOM 752 O O . ILE A 1 94 ? -10.153 3.196 10.333 1.00 98.88 94 ILE A O 1
ATOM 756 N N . ALA A 1 95 ? -11.810 4.644 10.784 1.00 98.62 95 ALA A N 1
ATOM 757 C CA . ALA A 1 95 ? -12.513 4.539 9.510 1.00 98.62 95 ALA A CA 1
ATOM 758 C C . ALA A 1 95 ? -13.154 5.886 9.136 1.00 98.62 95 ALA A C 1
ATOM 760 O O . ALA A 1 95 ? -13.230 6.800 9.961 1.00 98.62 95 ALA A O 1
ATOM 761 N N . LEU A 1 96 ? -13.598 6.016 7.885 1.00 98.38 96 LEU A N 1
ATOM 762 C CA . LEU A 1 96 ? -14.283 7.204 7.375 1.00 98.38 96 LEU A CA 1
ATOM 763 C C . LEU A 1 96 ? -15.686 6.827 6.898 1.00 98.38 96 LEU A C 1
ATOM 765 O O . LEU A 1 96 ? -15.824 5.862 6.151 1.00 98.38 96 LEU A O 1
ATOM 769 N N . ASP A 1 97 ? -16.697 7.605 7.285 1.00 97.31 97 ASP A N 1
ATOM 770 C CA . ASP A 1 97 ? -18.048 7.462 6.723 1.00 97.31 97 ASP A CA 1
ATOM 771 C C . ASP A 1 97 ? -18.157 8.113 5.329 1.00 97.31 97 ASP A C 1
ATOM 773 O O . ASP A 1 97 ? -17.235 8.794 4.854 1.00 97.31 97 ASP A O 1
ATOM 777 N N . GLN A 1 98 ? -19.300 7.955 4.654 1.00 95.38 98 GLN A N 1
ATOM 778 C CA . GLN A 1 98 ? -19.521 8.552 3.327 1.00 95.38 98 GLN A CA 1
ATOM 779 C C . GLN A 1 98 ? -19.401 10.086 3.296 1.00 95.38 98 GLN A C 1
ATOM 781 O O . GLN A 1 98 ? -19.061 10.663 2.256 1.00 95.38 98 GLN A O 1
ATOM 786 N N . ASN A 1 99 ? -19.636 10.749 4.430 1.00 95.81 99 ASN A N 1
ATOM 787 C CA . ASN A 1 99 ? -19.511 12.196 4.602 1.00 95.81 99 ASN A CA 1
ATOM 788 C C . ASN A 1 99 ? -18.087 12.627 4.993 1.00 95.81 99 ASN A C 1
ATOM 790 O O . ASN A 1 99 ? -17.849 13.812 5.234 1.00 95.81 99 ASN A O 1
ATOM 794 N N . LYS A 1 100 ? -17.127 11.691 5.000 1.00 96.44 100 LYS A N 1
ATOM 795 C CA . LYS A 1 100 ? -15.726 11.882 5.404 1.00 96.44 100 LYS A CA 1
ATOM 796 C C . LYS A 1 100 ? -15.551 12.211 6.887 1.00 96.44 100 LYS A C 1
ATOM 798 O O . LYS A 1 100 ? -14.469 12.659 7.274 1.00 96.44 100 LYS A O 1
ATOM 803 N N . ASN A 1 101 ? -16.578 12.001 7.711 1.00 98.12 101 ASN A N 1
ATOM 804 C CA . ASN A 1 101 ? -16.402 12.051 9.154 1.00 98.12 101 ASN A CA 1
ATOM 805 C C . ASN A 1 101 ? -15.496 10.898 9.570 1.00 98.12 101 ASN A C 1
ATOM 807 O O . ASN A 1 101 ? -15.573 9.793 9.034 1.00 98.12 101 ASN A O 1
ATOM 811 N N . ILE A 1 102 ? -14.651 11.171 10.548 1.00 98.62 102 ILE A N 1
ATOM 812 C CA . ILE A 1 102 ? -13.708 10.217 11.099 1.00 98.62 102 ILE A CA 1
ATOM 813 C C . ILE A 1 102 ? -14.412 9.476 12.223 1.00 98.62 102 ILE A C 1
ATOM 815 O O . ILE A 1 102 ? -14.919 10.103 13.150 1.00 98.62 102 ILE A O 1
ATOM 819 N N . ILE A 1 103 ? -14.433 8.153 12.157 1.00 98.75 103 ILE A N 1
ATOM 820 C CA . ILE A 1 103 ? -14.887 7.307 13.255 1.00 98.75 103 ILE A CA 1
ATOM 821 C C . ILE A 1 103 ? -13.654 6.642 13.844 1.00 98.75 103 ILE A C 1
ATOM 823 O O . ILE A 1 103 ? -12.981 5.865 13.167 1.00 98.75 103 ILE A O 1
ATOM 827 N N . VAL A 1 104 ? -13.341 6.981 15.091 1.00 98.81 104 VAL A N 1
ATOM 828 C CA . VAL A 1 104 ? -12.192 6.438 15.816 1.00 98.81 104 VAL A CA 1
ATOM 829 C C . VAL A 1 104 ? -12.663 5.596 16.994 1.00 98.81 104 VAL A C 1
ATOM 831 O O . VAL A 1 104 ? -13.628 5.935 17.681 1.00 98.81 104 VAL A O 1
ATOM 834 N N . VAL A 1 105 ? -11.982 4.479 17.216 1.00 98.81 105 VAL A N 1
ATOM 835 C CA . VAL A 1 105 ? -12.121 3.659 18.417 1.00 98.81 105 VAL A CA 1
ATOM 836 C C . VAL A 1 105 ? -11.146 4.187 19.459 1.00 98.81 105 VAL A C 1
ATOM 838 O O . VAL A 1 105 ? -9.940 4.211 19.224 1.00 98.81 105 VAL A O 1
ATOM 841 N N . GLU A 1 106 ? -11.655 4.584 20.617 1.00 98.56 106 GLU A N 1
ATOM 842 C CA . GLU A 1 106 ? -10.848 5.004 21.759 1.00 98.56 106 GLU A CA 1
ATOM 843 C C . GLU A 1 106 ? -10.721 3.840 22.736 1.00 98.56 106 GLU A C 1
ATOM 845 O O . GLU A 1 106 ? -11.666 3.487 23.451 1.00 98.56 106 GLU A O 1
ATOM 850 N N . GLN A 1 107 ? -9.543 3.223 22.750 1.00 98.12 107 GLN A N 1
ATOM 851 C CA . GLN A 1 107 ? -9.287 2.027 23.538 1.00 98.12 107 GLN A CA 1
ATOM 852 C C . GLN A 1 107 ? -9.383 2.314 25.040 1.00 98.12 107 GLN A C 1
ATOM 854 O O . GLN A 1 107 ? -9.983 1.528 25.772 1.00 98.12 107 GLN A O 1
ATOM 859 N N . PHE A 1 108 ? -8.795 3.420 25.503 1.00 97.81 108 PHE A N 1
ATOM 860 C CA . PHE A 1 108 ? -8.737 3.743 26.930 1.00 97.81 108 PHE A CA 1
ATOM 861 C C . PHE A 1 108 ? -10.063 4.297 27.461 1.00 97.81 108 PHE A C 1
ATOM 863 O O . PHE A 1 108 ? -10.416 4.042 28.610 1.00 97.81 108 PHE A O 1
ATOM 870 N N . ASN A 1 109 ? -10.861 4.934 26.597 1.00 98.19 109 ASN A N 1
ATOM 871 C CA . ASN A 1 109 ? -12.219 5.372 26.930 1.00 98.19 109 ASN A CA 1
ATOM 872 C C . ASN A 1 109 ? -13.308 4.311 26.669 1.00 98.19 109 ASN A C 1
ATOM 874 O O . ASN A 1 109 ? -14.474 4.566 26.974 1.00 98.19 109 ASN A O 1
ATOM 878 N N . ASN A 1 110 ? -12.963 3.136 26.125 1.00 98.62 110 ASN A N 1
ATOM 879 C CA . ASN A 1 110 ? -13.895 2.048 25.793 1.00 98.62 110 ASN A CA 1
ATOM 880 C C . ASN A 1 110 ? -15.117 2.523 24.983 1.00 98.62 110 ASN A C 1
ATOM 882 O O . ASN A 1 110 ? -16.265 2.236 25.332 1.00 98.62 110 ASN A O 1
ATOM 886 N N . ARG A 1 111 ? -14.881 3.296 23.918 1.00 98.62 111 ARG A N 1
ATOM 887 C CA . ARG A 1 111 ? -15.954 3.906 23.117 1.00 98.62 111 ARG A CA 1
ATOM 888 C C . ARG A 1 111 ? -15.557 4.108 21.658 1.00 98.62 111 ARG A C 1
ATOM 890 O O . ARG A 1 111 ? -14.381 4.051 21.310 1.00 98.62 111 ARG A O 1
ATOM 897 N N . ILE A 1 112 ? -16.549 4.403 20.825 1.00 98.69 112 ILE A N 1
ATOM 898 C CA . ILE A 1 112 ? -16.368 4.954 19.479 1.00 98.69 112 ILE A CA 1
ATOM 899 C C . ILE A 1 112 ? -16.713 6.444 19.463 1.00 98.69 112 ILE A C 1
ATOM 901 O O . ILE A 1 112 ? -17.636 6.887 20.152 1.00 98.69 112 ILE A O 1
ATOM 905 N N . HIS A 1 113 ? -15.978 7.217 18.665 1.00 98.56 113 HIS A N 1
ATOM 906 C CA . HIS A 1 113 ? -16.100 8.671 18.561 1.00 98.56 113 HIS A CA 1
ATOM 907 C C . HIS A 1 113 ? -16.145 9.099 17.095 1.00 98.56 113 HIS A C 1
ATOM 909 O O . HIS A 1 113 ? -15.208 8.861 16.337 1.00 98.56 113 HIS A O 1
ATOM 915 N N . LYS A 1 114 ? -17.245 9.739 16.694 1.00 98.50 114 LYS A N 1
ATOM 916 C CA . LYS A 1 114 ? -17.378 10.419 15.405 1.00 98.50 114 LYS A CA 1
ATOM 917 C C . LYS A 1 114 ? -16.871 11.850 15.509 1.00 98.50 114 LYS A C 1
ATOM 919 O O . LYS A 1 114 ? -17.327 12.619 16.360 1.00 98.50 114 LYS A O 1
ATOM 924 N N . ILE A 1 115 ? -15.990 12.215 14.594 1.00 98.38 115 ILE A N 1
ATOM 925 C CA . ILE A 1 115 ? -15.327 13.510 14.515 1.00 98.38 115 ILE A CA 1
ATOM 926 C C . ILE A 1 115 ? -15.549 14.062 13.103 1.00 98.38 115 ILE A C 1
ATOM 928 O O . ILE A 1 115 ? -15.454 13.320 12.124 1.00 98.38 115 ILE A O 1
ATOM 932 N N . SER A 1 116 ? -15.857 15.350 12.970 1.00 96.88 116 SER A N 1
ATOM 933 C CA . SER A 1 116 ? -16.005 15.985 11.655 1.00 96.88 116 SER A CA 1
ATOM 934 C C . SER A 1 116 ? -14.668 16.022 10.893 1.00 96.88 116 SER A C 1
ATOM 936 O O . SER A 1 116 ? -13.600 15.950 11.511 1.00 96.88 116 SER A O 1
ATOM 938 N N . PRO A 1 117 ? -14.665 16.196 9.558 1.00 94.94 117 PRO A N 1
ATOM 939 C CA . PRO A 1 117 ? -13.432 16.451 8.804 1.00 94.94 117 PRO A CA 1
ATOM 940 C C . PRO A 1 117 ? -12.624 17.647 9.350 1.00 94.94 117 PRO A C 1
ATOM 942 O O . PRO A 1 117 ? -11.390 17.704 9.250 1.00 94.94 117 PRO A O 1
ATOM 945 N N . GLU A 1 118 ? -13.316 18.611 9.956 1.00 93.00 118 GLU A N 1
ATOM 946 C CA . GLU A 1 118 ? -12.774 19.811 10.582 1.00 93.00 118 GLU A CA 1
ATOM 947 C C . GLU A 1 118 ? -12.135 19.531 11.953 1.00 93.00 118 GLU A C 1
ATOM 949 O O . GLU A 1 118 ? -11.288 20.318 12.377 1.00 93.00 118 GLU A O 1
ATOM 954 N N . GLY A 1 119 ? -12.370 18.362 12.552 1.00 94.25 119 GLY A N 1
ATOM 955 C CA . GLY A 1 119 ? -11.797 17.958 13.838 1.00 94.25 119 GLY A CA 1
ATOM 956 C C . GLY A 1 119 ? -12.702 18.256 15.035 1.00 94.25 119 GLY A C 1
ATOM 957 O O . GLY A 1 119 ? -12.219 18.301 16.163 1.00 94.25 119 GLY A O 1
ATOM 958 N N . GLU A 1 120 ? -13.996 18.474 14.806 1.00 95.38 120 GLU A N 1
ATOM 959 C CA . GLU A 1 120 ? -14.978 18.741 15.857 1.00 95.38 120 GLU A CA 1
ATOM 960 C C . GLU A 1 120 ? -15.611 17.436 16.349 1.00 95.38 120 GLU A C 1
ATOM 962 O O . GLU A 1 120 ? -15.910 16.539 15.561 1.00 95.38 120 GLU A O 1
ATOM 967 N N . SER A 1 121 ? -15.844 17.324 17.657 1.00 97.06 121 SER A N 1
ATOM 968 C CA . SER A 1 121 ? -16.543 16.177 18.243 1.00 97.06 121 SER A CA 1
ATOM 969 C C . SER A 1 121 ? -18.023 16.188 17.849 1.00 97.06 121 SER A C 1
ATOM 971 O O . SER A 1 121 ? -18.728 17.135 18.189 1.00 97.06 121 SER A O 1
ATOM 973 N N . LEU A 1 122 ? -18.510 15.118 17.213 1.00 97.19 122 LEU A N 1
ATOM 974 C CA . LEU A 1 122 ? -19.913 14.999 16.796 1.00 97.19 122 LEU A CA 1
ATOM 975 C C . LEU A 1 122 ? -20.723 14.086 17.721 1.00 97.19 122 LEU A C 1
ATOM 977 O O . LEU A 1 122 ? -21.717 14.516 18.300 1.00 97.19 122 LEU A O 1
ATOM 981 N N . ILE A 1 123 ? -20.308 12.826 17.871 1.00 97.25 123 ILE A N 1
ATOM 982 C CA . ILE A 1 123 ? -21.012 11.841 18.703 1.00 97.25 123 ILE A CA 1
ATOM 983 C C . ILE A 1 123 ? -20.024 10.861 19.332 1.00 97.25 123 ILE A C 1
ATOM 985 O O . ILE A 1 123 ? -19.064 10.442 18.691 1.00 97.25 123 ILE A O 1
ATOM 989 N N . THR A 1 124 ? -20.265 10.484 20.585 1.00 98.12 124 THR A N 1
ATOM 990 C CA . THR A 1 124 ? -19.556 9.404 21.276 1.00 98.12 124 THR A CA 1
ATOM 991 C C . THR A 1 124 ? -20.559 8.362 21.751 1.00 98.12 124 THR A C 1
ATOM 993 O O . THR A 1 124 ? -21.618 8.707 22.275 1.00 98.12 124 THR A O 1
ATOM 996 N N . VAL A 1 125 ? -20.234 7.083 21.568 1.00 98.25 125 VAL A N 1
ATOM 997 C CA . VAL A 1 125 ? -21.048 5.959 22.049 1.00 98.25 125 VAL A CA 1
ATOM 998 C C . VAL A 1 125 ? -20.142 4.893 22.633 1.00 98.25 125 VAL A C 1
ATOM 1000 O O . VAL A 1 125 ? -19.149 4.505 22.024 1.00 98.25 125 VAL A O 1
ATOM 1003 N N . GLY A 1 126 ? -20.506 4.408 23.812 1.00 98.19 126 GLY A N 1
ATOM 1004 C CA . GLY A 1 126 ? -19.759 3.380 24.517 1.00 98.19 126 GLY A CA 1
ATOM 1005 C C . GLY A 1 126 ? -19.312 3.810 25.902 1.00 98.19 126 GLY A C 1
ATOM 1006 O O . GLY A 1 126 ? -19.294 4.990 26.253 1.00 98.19 126 GLY A O 1
ATOM 1007 N N . LYS A 1 127 ? -19.005 2.796 26.697 1.00 98.44 127 LYS A N 1
ATOM 1008 C CA . LYS A 1 127 ? -18.401 2.852 28.025 1.00 98.44 127 LYS A CA 1
ATOM 1009 C C . LYS A 1 127 ? -17.847 1.461 28.323 1.00 98.44 127 LYS A C 1
ATOM 1011 O O . LYS A 1 127 ? -18.218 0.495 27.652 1.00 98.44 127 LYS A O 1
ATOM 1016 N N . GLU A 1 128 ? -17.024 1.354 29.357 1.00 98.69 128 GLU A N 1
ATOM 1017 C CA . GLU A 1 128 ? -16.528 0.060 29.818 1.00 98.69 128 GLU A CA 1
ATOM 1018 C C . GLU A 1 128 ? -17.681 -0.876 30.223 1.00 98.69 128 GLU A C 1
ATOM 1020 O O . GLU A 1 128 ? -18.594 -0.465 30.948 1.00 98.69 128 GLU A O 1
ATOM 1025 N N . GLY A 1 129 ? -17.642 -2.126 29.757 1.00 98.50 129 GLY A N 1
ATOM 1026 C CA . GLY A 1 129 ? -18.602 -3.159 30.137 1.00 98.50 129 GLY A CA 1
ATOM 1027 C C . GLY A 1 129 ? -18.713 -4.301 29.128 1.00 98.50 129 GLY A C 1
ATOM 1028 O O . GLY A 1 129 ? -17.881 -4.462 28.236 1.00 98.50 129 GLY A O 1
ATOM 1029 N N . SER A 1 130 ? -19.755 -5.115 29.287 1.00 98.19 130 SER A N 1
ATOM 1030 C CA . SER A 1 130 ? -20.016 -6.308 28.464 1.00 98.19 130 SER A CA 1
ATOM 1031 C C . SER A 1 130 ? -21.457 -6.390 27.947 1.00 98.19 130 SER A C 1
ATOM 1033 O O . SER A 1 130 ? -21.810 -7.331 27.229 1.00 98.19 130 SER A O 1
ATOM 1035 N N . GLY A 1 131 ? -22.305 -5.404 28.254 1.00 98.38 131 GLY A N 1
ATOM 1036 C CA . GLY A 1 131 ? -23.637 -5.271 27.667 1.00 98.38 131 GLY A CA 1
ATOM 1037 C C . GLY A 1 131 ? -23.614 -4.801 26.202 1.00 98.38 131 GLY A C 1
ATOM 1038 O O . GLY A 1 131 ? -22.553 -4.453 25.678 1.00 98.38 131 GLY A O 1
ATOM 1039 N N . PRO A 1 132 ? -24.773 -4.785 25.517 1.00 98.12 132 PRO A N 1
ATOM 1040 C CA . PRO A 1 132 ? -24.913 -4.169 24.196 1.00 98.12 132 PRO A CA 1
ATOM 1041 C C . PRO A 1 132 ? -24.524 -2.687 24.217 1.00 98.12 132 PRO A C 1
ATOM 1043 O O . PRO A 1 132 ? -25.027 -1.929 25.048 1.00 98.12 132 PRO A O 1
ATOM 1046 N N . GLY A 1 133 ? -23.641 -2.272 23.308 1.00 97.81 133 GLY A N 1
ATOM 1047 C CA . GLY A 1 133 ? -23.131 -0.899 23.265 1.00 97.81 133 GLY A CA 1
ATOM 1048 C C . GLY A 1 133 ? -22.066 -0.576 24.318 1.00 97.81 133 GLY A C 1
ATOM 1049 O O . GLY A 1 133 ? -21.594 0.555 24.358 1.00 97.81 133 GLY A O 1
ATOM 1050 N N . GLU A 1 134 ? -21.679 -1.534 25.163 1.00 98.75 134 GLU A N 1
ATOM 1051 C CA . GLU A 1 134 ? -20.546 -1.422 26.088 1.00 98.75 134 GLU A CA 1
ATOM 1052 C C . GLU A 1 134 ? -19.341 -2.166 25.507 1.00 98.75 134 GLU A C 1
ATOM 1054 O O . GLU A 1 134 ? -19.512 -3.176 24.822 1.00 98.75 134 GLU A O 1
ATOM 1059 N N . PHE A 1 135 ? -18.132 -1.682 25.773 1.00 98.81 135 PHE A N 1
ATOM 1060 C CA . PHE A 1 135 ? -16.901 -2.233 25.214 1.00 98.81 135 PHE A CA 1
ATOM 1061 C C . PHE A 1 135 ? -15.892 -2.569 26.306 1.00 98.81 135 PHE A C 1
ATOM 1063 O O . PHE A 1 135 ? -15.886 -1.961 27.373 1.00 98.81 135 PHE A O 1
ATOM 1070 N N . LEU A 1 136 ? -14.983 -3.488 26.002 1.00 98.69 136 LEU A N 1
ATOM 1071 C CA . LEU A 1 136 ? -13.795 -3.753 26.792 1.00 98.69 136 LEU A CA 1
ATOM 1072 C C . LEU A 1 136 ? -12.589 -3.812 25.856 1.00 98.69 136 LEU A C 1
ATOM 1074 O O . LEU A 1 136 ? -12.445 -4.747 25.070 1.00 98.69 136 LEU A O 1
ATOM 1078 N N . ASN A 1 137 ? -11.696 -2.825 25.960 1.00 98.06 137 ASN A N 1
ATOM 1079 C CA . ASN A 1 137 ? -10.480 -2.731 25.145 1.00 98.06 137 ASN A CA 1
ATOM 1080 C C . ASN A 1 137 ? -10.762 -2.822 23.624 1.00 98.06 137 ASN A C 1
ATOM 1082 O O . ASN A 1 137 ? -10.142 -3.650 22.953 1.00 98.06 137 ASN A O 1
ATOM 1086 N N . PRO A 1 138 ? -11.697 -2.027 23.063 1.00 98.69 138 PRO A N 1
ATOM 1087 C CA . PRO A 1 138 ? -12.050 -2.122 21.649 1.00 98.69 138 PRO A CA 1
ATOM 1088 C C . PRO A 1 138 ? -10.864 -1.732 20.750 1.00 98.69 138 PRO A C 1
ATOM 1090 O O . PRO A 1 138 ? -10.020 -0.913 21.130 1.00 98.69 138 PRO A O 1
ATOM 1093 N N . ARG A 1 139 ? -10.775 -2.339 19.558 1.00 98.44 139 ARG A N 1
ATOM 1094 C CA . ARG A 1 139 ? -9.634 -2.179 18.635 1.00 98.44 139 ARG A CA 1
ATOM 1095 C C . ARG A 1 139 ? -10.063 -1.807 17.223 1.00 98.44 139 ARG A C 1
ATOM 1097 O O . ARG A 1 139 ? -10.160 -0.625 16.917 1.00 98.44 139 ARG A O 1
ATOM 1104 N N . GLY A 1 140 ? -10.235 -2.806 16.360 1.00 98.44 140 GLY A N 1
ATOM 1105 C CA . GLY A 1 140 ? -10.505 -2.631 14.945 1.00 98.44 140 GLY A CA 1
ATOM 1106 C C . GLY A 1 140 ? -11.898 -2.086 14.685 1.00 98.44 140 GLY A C 1
ATOM 1107 O O . GLY A 1 140 ? -12.830 -2.298 15.464 1.00 98.44 140 GLY A O 1
ATOM 1108 N N . ILE A 1 141 ? -12.020 -1.402 13.556 1.00 98.81 141 ILE A N 1
ATOM 1109 C CA . ILE A 1 141 ? -13.269 -0.847 13.059 1.00 98.81 141 ILE A CA 1
ATOM 1110 C C . ILE A 1 141 ? -13.332 -1.018 11.545 1.00 98.81 141 ILE A C 1
ATOM 1112 O O . ILE A 1 141 ? -12.319 -0.864 10.866 1.00 98.81 141 ILE A O 1
ATOM 1116 N N . ALA A 1 142 ? -14.516 -1.322 11.029 1.00 98.56 142 ALA A N 1
ATOM 1117 C CA . ALA A 1 142 ? -14.836 -1.272 9.609 1.00 98.56 142 ALA A CA 1
ATOM 1118 C C . ALA A 1 142 ? -16.212 -0.625 9.423 1.00 98.56 142 ALA A C 1
ATOM 1120 O O . ALA A 1 142 ? -17.019 -0.588 10.355 1.00 98.56 142 ALA A O 1
ATOM 1121 N N . ILE A 1 143 ? -16.462 -0.097 8.229 1.00 98.19 143 ILE A N 1
ATOM 1122 C CA . ILE A 1 143 ? -17.731 0.530 7.858 1.00 98.19 143 ILE A CA 1
ATOM 1123 C C . ILE A 1 143 ? -18.201 -0.110 6.553 1.00 98.19 143 ILE A C 1
ATOM 1125 O O . ILE A 1 143 ? -17.395 -0.241 5.631 1.00 98.19 143 ILE A O 1
ATOM 1129 N N . ASP A 1 144 ? -19.467 -0.527 6.493 1.00 97.50 144 ASP A N 1
ATOM 1130 C CA . ASP A 1 144 ? -20.067 -1.066 5.265 1.00 97.50 144 ASP A CA 1
ATOM 1131 C C . ASP A 1 144 ? -20.569 0.037 4.323 1.00 97.50 144 ASP A C 1
ATOM 1133 O O . ASP A 1 144 ? -20.597 1.226 4.654 1.00 97.50 144 ASP A O 1
ATOM 1137 N N . LYS A 1 145 ? -21.000 -0.345 3.118 1.00 96.12 145 LYS A N 1
ATOM 1138 C CA . LYS A 1 145 ? -21.557 0.594 2.132 1.00 96.12 145 LYS A CA 1
ATOM 1139 C C . LYS A 1 145 ? -22.790 1.377 2.607 1.00 96.12 145 LYS A C 1
ATOM 1141 O O . LYS A 1 145 ? -23.148 2.348 1.946 1.00 96.12 145 LYS A O 1
ATOM 1146 N N . ASP A 1 146 ? -23.462 0.958 3.679 1.00 96.38 146 ASP A N 1
ATOM 1147 C CA . ASP A 1 146 ? -24.648 1.615 4.242 1.00 96.38 146 ASP A CA 1
ATOM 1148 C C . ASP A 1 146 ? -24.293 2.443 5.503 1.00 96.38 146 ASP A C 1
ATOM 1150 O O . ASP A 1 146 ? -25.182 2.885 6.235 1.00 96.38 146 ASP A O 1
ATOM 1154 N N . ASP A 1 147 ? -22.995 2.686 5.733 1.00 97.56 147 ASP A N 1
ATOM 1155 C CA . ASP A 1 147 ? -22.421 3.373 6.895 1.00 97.56 147 ASP A CA 1
ATOM 1156 C C . ASP A 1 147 ? -22.687 2.661 8.244 1.00 97.56 147 ASP A C 1
ATOM 1158 O O . ASP A 1 147 ? -22.571 3.282 9.306 1.00 97.56 147 ASP A O 1
ATOM 1162 N N . ASN A 1 148 ? -23.009 1.358 8.257 1.00 98.44 148 ASN A N 1
ATOM 1163 C CA . ASN A 1 148 ? -23.025 0.602 9.512 1.00 98.44 148 ASN A CA 1
ATOM 1164 C C . ASN A 1 148 ? -21.594 0.353 9.992 1.00 98.44 148 ASN A C 1
ATOM 1166 O O . ASN A 1 148 ? -20.689 0.059 9.214 1.00 98.44 148 ASN A O 1
ATOM 1170 N N . ILE A 1 149 ? -21.406 0.439 11.304 1.00 98.81 149 ILE A N 1
ATOM 1171 C CA . ILE A 1 149 ? -20.105 0.463 11.962 1.00 98.81 149 ILE A CA 1
ATOM 1172 C C . ILE A 1 149 ? -19.884 -0.868 12.671 1.00 98.81 149 ILE A C 1
ATOM 1174 O O . ILE A 1 149 ? -20.629 -1.223 13.584 1.00 98.81 149 ILE A O 1
ATOM 1178 N N . TYR A 1 150 ? -18.832 -1.579 12.288 1.00 98.88 150 TYR A N 1
ATOM 1179 C CA . TYR A 1 150 ? -18.430 -2.860 12.856 1.00 98.88 150 TYR A CA 1
ATOM 1180 C C . TYR A 1 150 ? -17.235 -2.619 13.765 1.00 98.88 150 TYR A C 1
ATOM 1182 O O . TYR A 1 150 ? -16.201 -2.147 13.303 1.00 98.88 150 TYR A O 1
ATOM 1190 N N . VAL A 1 151 ? -17.360 -2.942 15.049 1.00 98.88 151 VAL A N 1
ATOM 1191 C CA . VAL A 1 151 ? -16.323 -2.698 16.057 1.00 98.88 151 VAL A CA 1
ATOM 1192 C C . VAL A 1 151 ? -15.876 -4.019 16.659 1.00 98.88 151 VAL A C 1
ATOM 1194 O O . VAL A 1 151 ? -16.696 -4.807 17.140 1.00 98.88 151 VAL A O 1
ATOM 1197 N N . VAL A 1 152 ? -14.565 -4.243 16.665 1.00 98.88 152 VAL A N 1
ATOM 1198 C CA . VAL A 1 152 ? -13.944 -5.374 17.352 1.00 98.88 152 VAL A CA 1
ATOM 1199 C C . VAL A 1 152 ? -13.837 -5.042 18.836 1.00 98.88 152 VAL A C 1
ATOM 1201 O O . VAL A 1 152 ? -13.000 -4.241 19.257 1.00 98.88 152 VAL A O 1
ATOM 1204 N N . ASP A 1 153 ? -14.690 -5.669 19.635 1.00 98.75 153 ASP A N 1
ATOM 1205 C CA . ASP A 1 153 ? -14.713 -5.554 21.089 1.00 98.75 153 ASP A CA 1
ATOM 1206 C C . ASP A 1 153 ? -13.771 -6.611 21.685 1.00 98.75 153 ASP A C 1
ATOM 1208 O O . ASP A 1 153 ? -14.192 -7.663 22.176 1.00 98.75 153 ASP A O 1
ATOM 1212 N N . THR A 1 154 ? -12.466 -6.365 21.523 1.00 98.69 154 THR A N 1
ATOM 1213 C CA . THR A 1 154 ? -11.392 -7.351 21.716 1.00 98.69 154 THR A CA 1
ATOM 1214 C C . THR A 1 154 ? -11.428 -8.027 23.080 1.00 98.69 154 THR A C 1
ATOM 1216 O O . THR A 1 154 ? -11.278 -9.243 23.149 1.00 98.69 154 THR A O 1
ATOM 1219 N N . GLY A 1 155 ? -11.627 -7.272 24.162 1.00 98.56 155 GLY A N 1
ATOM 1220 C CA . GLY A 1 155 ? -11.651 -7.818 25.520 1.00 98.56 155 GLY A CA 1
ATOM 1221 C C . GLY A 1 155 ? -12.877 -8.684 25.809 1.00 98.56 155 GLY A C 1
ATOM 1222 O O . GLY A 1 155 ? -12.801 -9.569 26.654 1.00 98.56 155 GLY A O 1
ATOM 1223 N N . ASN A 1 156 ? -13.976 -8.478 25.078 1.00 98.75 156 ASN A N 1
ATOM 1224 C CA . ASN A 1 156 ? -15.176 -9.313 25.152 1.00 98.75 156 ASN A CA 1
ATOM 1225 C C . ASN A 1 156 ? -15.216 -10.410 24.066 1.00 98.75 156 ASN A C 1
ATOM 1227 O O . ASN A 1 156 ? -16.208 -11.136 23.980 1.00 98.75 156 ASN A O 1
ATOM 1231 N N . ASN A 1 157 ? -14.168 -10.543 23.241 1.00 98.75 157 A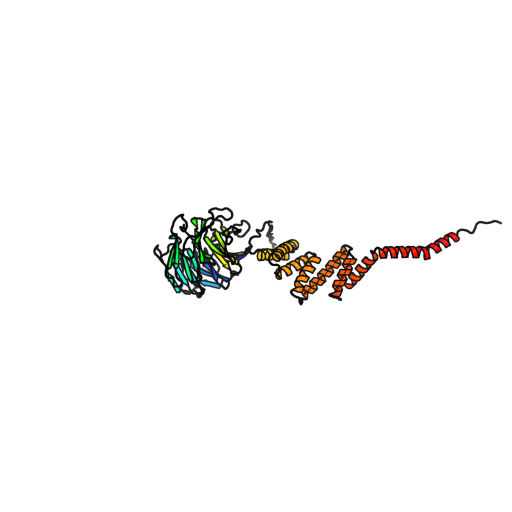SN A N 1
ATOM 1232 C CA . ASN A 1 157 ? -14.042 -11.555 22.184 1.00 98.75 157 ASN A CA 1
ATOM 1233 C C . ASN A 1 157 ? -15.243 -11.594 21.220 1.00 98.75 157 ASN A C 1
ATOM 1235 O O . ASN A 1 157 ? -15.734 -12.664 20.862 1.00 98.75 157 ASN A O 1
ATOM 1239 N N . ARG A 1 158 ? -15.749 -10.422 20.821 1.00 98.75 158 ARG A N 1
ATOM 1240 C CA . ARG A 1 158 ? -16.940 -10.297 19.968 1.00 98.75 158 ARG A CA 1
ATOM 1241 C C . ARG A 1 158 ? -16.830 -9.127 18.997 1.00 98.75 158 ARG A C 1
ATOM 1243 O O . ARG A 1 158 ? -16.031 -8.214 19.193 1.00 98.75 158 ARG A O 1
ATOM 1250 N N . ILE A 1 159 ? -17.689 -9.135 17.986 1.00 98.88 159 ILE A N 1
ATOM 1251 C CA . ILE A 1 159 ? -17.904 -8.017 17.069 1.00 98.88 159 ILE A CA 1
ATOM 1252 C C . ILE A 1 159 ? -19.266 -7.403 17.374 1.00 98.88 159 ILE A C 1
ATOM 1254 O O . ILE A 1 159 ? -20.262 -8.126 17.446 1.00 98.88 159 ILE A O 1
ATOM 1258 N N . GLN A 1 160 ? -19.318 -6.084 17.539 1.00 98.81 160 GLN A N 1
ATOM 1259 C CA . GLN A 1 160 ? -20.567 -5.330 17.674 1.00 98.81 160 GLN A CA 1
ATOM 1260 C C . GLN A 1 160 ? -20.814 -4.489 16.424 1.00 98.81 160 GLN A C 1
ATOM 1262 O O . GLN A 1 160 ? -19.876 -3.941 15.851 1.00 98.81 160 GLN A O 1
ATOM 1267 N N . ILE A 1 161 ? -22.076 -4.390 16.011 1.00 98.75 161 ILE A N 1
ATOM 1268 C CA . ILE A 1 161 ? -22.497 -3.658 14.815 1.00 98.75 161 ILE A CA 1
ATOM 1269 C C . ILE A 1 161 ? -23.465 -2.556 15.229 1.00 98.75 161 ILE A C 1
ATOM 1271 O O . ILE A 1 161 ? -24.435 -2.815 15.948 1.00 98.75 161 ILE A O 1
ATOM 1275 N N . PHE A 1 162 ? -23.213 -1.345 14.746 1.00 98.75 162 PHE A N 1
ATOM 1276 C CA . PHE A 1 162 ? -24.015 -0.149 14.981 1.00 98.75 162 PHE A CA 1
ATOM 1277 C C . PHE A 1 162 ? -24.499 0.429 13.656 1.00 98.75 162 PHE A C 1
ATOM 1279 O O . PHE A 1 162 ? -23.848 0.253 12.632 1.00 98.75 162 PHE A O 1
ATOM 1286 N N . SER A 1 163 ? -25.624 1.136 13.667 1.00 98.25 163 SER A N 1
ATOM 1287 C CA . SER A 1 163 ? -26.069 1.899 12.500 1.00 98.25 163 SER A CA 1
ATOM 1288 C C . SER A 1 163 ? -25.195 3.135 12.276 1.00 98.25 163 SER A C 1
ATOM 1290 O O . SER A 1 163 ? -24.422 3.533 13.151 1.00 98.25 163 SER A O 1
ATOM 1292 N N . SER A 1 164 ? -25.385 3.803 11.140 1.00 96.75 164 SER A N 1
ATOM 1293 C CA . SER A 1 164 ? -24.769 5.103 10.830 1.00 96.75 164 SER A CA 1
ATOM 1294 C C . SER A 1 164 ? -25.093 6.212 11.849 1.00 96.75 164 SER A C 1
ATOM 1296 O O . SER A 1 164 ? -24.305 7.143 12.039 1.00 96.75 164 SER A O 1
ATOM 1298 N N . ASP A 1 165 ? -26.214 6.063 12.564 1.00 96.50 165 ASP A N 1
ATOM 1299 C CA . ASP A 1 165 ? -26.652 6.895 13.695 1.00 96.50 165 ASP A CA 1
ATOM 1300 C C . ASP A 1 165 ? -26.122 6.410 15.063 1.00 96.50 165 ASP A C 1
ATOM 1302 O O . ASP A 1 165 ? -26.574 6.877 16.106 1.00 96.50 165 ASP A O 1
ATOM 1306 N N . PHE A 1 166 ? -25.181 5.459 15.078 1.00 97.81 166 PHE A N 1
ATOM 1307 C CA . PHE A 1 166 ? -24.548 4.888 16.274 1.00 97.81 166 PHE A CA 1
ATOM 1308 C C . PHE A 1 166 ? -25.509 4.116 17.200 1.00 97.81 166 PHE A C 1
ATOM 1310 O O . PHE A 1 166 ? -25.219 3.895 18.378 1.00 97.81 166 PHE A O 1
ATOM 1317 N N . ASN A 1 167 ? -26.643 3.642 16.678 1.00 98.12 167 ASN A N 1
ATOM 1318 C CA . ASN A 1 167 ? -27.537 2.759 17.427 1.00 98.12 167 ASN A CA 1
ATOM 1319 C C . ASN A 1 167 ? -27.040 1.315 17.343 1.00 98.12 167 ASN A C 1
ATOM 1321 O O . ASN A 1 167 ? -26.762 0.828 16.251 1.00 98.12 167 ASN A O 1
ATOM 1325 N N . TYR A 1 168 ? -26.963 0.611 18.475 1.00 98.44 168 TYR A N 1
ATOM 1326 C CA . TYR A 1 168 ? -26.618 -0.814 18.492 1.00 98.44 168 TYR A CA 1
ATOM 1327 C C . TYR A 1 168 ? -27.625 -1.626 17.659 1.00 98.44 168 TYR A C 1
ATOM 1329 O O . TYR A 1 168 ? -28.834 -1.528 17.874 1.00 98.44 168 TYR A O 1
ATOM 1337 N N . ILE A 1 169 ? -27.121 -2.453 16.739 1.00 98.31 169 ILE A N 1
ATOM 1338 C CA . ILE A 1 169 ? -27.921 -3.343 15.888 1.00 98.31 169 ILE A CA 1
ATOM 1339 C C . ILE A 1 169 ? -27.856 -4.773 16.424 1.00 98.31 169 ILE A C 1
ATOM 1341 O O . ILE A 1 169 ? -28.880 -5.371 16.759 1.00 98.31 169 ILE A O 1
ATOM 1345 N N . LYS A 1 170 ? -26.652 -5.353 16.457 1.00 98.00 170 LYS A N 1
ATOM 1346 C CA . LYS A 1 170 ? -26.419 -6.756 16.824 1.00 98.00 170 LYS A CA 1
ATOM 1347 C C . LYS A 1 170 ? -24.954 -6.995 17.183 1.00 98.00 170 LYS A C 1
ATOM 1349 O O . LYS A 1 170 ? -24.102 -6.138 16.968 1.00 98.00 170 LYS A O 1
ATOM 1354 N N . GLN A 1 171 ? -24.663 -8.198 17.663 1.00 98.44 171 GLN A N 1
ATOM 1355 C CA . GLN A 1 171 ? -23.307 -8.673 17.907 1.00 98.44 171 GLN A CA 1
ATOM 1356 C C . GLN A 1 171 ? -23.188 -10.162 17.579 1.00 98.44 171 GLN A C 1
ATOM 1358 O O . GLN A 1 171 ? -24.187 -10.886 17.605 1.00 98.44 171 GLN A O 1
ATOM 1363 N N . PHE A 1 172 ? -21.969 -10.621 17.320 1.00 98.69 172 PHE A N 1
ATOM 1364 C CA . PHE A 1 172 ? -21.639 -12.037 17.173 1.00 98.69 172 PHE A CA 1
ATOM 1365 C C . PHE A 1 172 ? -20.218 -12.312 17.678 1.00 98.69 172 PHE A C 1
ATOM 1367 O O . PHE A 1 172 ? -19.425 -11.391 17.869 1.00 98.69 172 PHE A O 1
ATOM 1374 N N . GLY A 1 173 ? -19.905 -13.585 17.902 1.00 98.31 173 GLY A N 1
ATOM 1375 C CA . GLY A 1 173 ? -18.654 -14.003 18.526 1.00 98.31 173 GLY A CA 1
ATOM 1376 C C . GLY A 1 173 ? -18.732 -14.098 20.048 1.00 98.31 173 GLY A C 1
ATOM 1377 O O . GLY A 1 173 ? -19.607 -13.516 20.695 1.00 98.31 173 GLY A O 1
ATOM 1378 N N . ARG A 1 174 ? -17.827 -14.902 20.597 1.00 98.19 174 ARG A N 1
ATOM 1379 C CA . ARG A 1 174 ? -17.559 -15.086 22.027 1.00 98.19 174 ARG A CA 1
ATOM 1380 C C . ARG A 1 174 ? -16.173 -15.700 22.190 1.00 98.19 174 ARG A C 1
ATOM 1382 O O . ARG A 1 174 ? -15.612 -16.202 21.220 1.00 98.19 174 ARG A O 1
ATOM 1389 N N . GLU A 1 175 ? -15.662 -15.724 23.414 1.00 98.50 175 GLU A N 1
ATOM 1390 C CA . GLU A 1 175 ? -14.434 -16.456 23.725 1.00 98.50 175 GLU A CA 1
ATOM 1391 C C . GLU A 1 175 ? -14.607 -17.963 23.489 1.00 98.50 175 GLU A C 1
ATOM 1393 O O . GLU A 1 175 ? -15.619 -18.543 23.894 1.00 98.50 175 GLU A O 1
ATOM 1398 N N . GLY A 1 176 ? -13.618 -18.592 22.857 1.00 97.81 176 GLY A N 1
ATOM 1399 C CA . GLY A 1 176 ? -13.586 -20.036 22.636 1.00 97.81 176 GLY A CA 1
ATOM 1400 C C . GLY A 1 176 ? -12.701 -20.426 21.455 1.00 97.81 176 GLY A C 1
ATOM 1401 O O . GLY A 1 176 ? -12.069 -19.570 20.854 1.00 97.81 176 GLY A O 1
ATOM 1402 N N . MET A 1 177 ? -12.651 -21.719 21.132 1.00 95.88 177 MET A N 1
ATOM 1403 C CA . MET A 1 177 ? -11.798 -22.280 20.065 1.00 95.88 177 MET A CA 1
ATOM 1404 C C . MET A 1 177 ? -12.606 -22.731 18.834 1.00 95.88 177 MET A C 1
ATOM 1406 O O . MET A 1 177 ? -12.036 -23.232 17.861 1.00 95.88 177 MET A O 1
ATOM 1410 N N . GLY A 1 178 ? -13.939 -22.668 18.912 1.00 96.50 178 GLY A N 1
ATOM 1411 C CA . GLY A 1 178 ? -14.842 -23.116 17.860 1.00 96.50 178 GLY A CA 1
ATOM 1412 C C . GLY A 1 178 ? -14.953 -22.139 16.691 1.00 96.50 178 GLY A C 1
ATOM 1413 O O . GLY A 1 178 ? -14.480 -21.007 16.731 1.00 96.50 178 GLY A O 1
ATOM 1414 N N . ASP A 1 179 ? -15.629 -22.583 15.636 1.00 97.62 179 ASP A N 1
ATOM 1415 C CA . ASP A 1 179 ? -15.947 -21.728 14.496 1.00 97.62 179 ASP A CA 1
ATOM 1416 C C . ASP A 1 179 ? -16.869 -20.578 14.926 1.00 97.62 179 ASP A C 1
ATOM 1418 O O . ASP A 1 179 ? -17.921 -20.794 15.536 1.00 97.62 179 ASP A O 1
ATOM 1422 N N . GLY A 1 180 ? -16.465 -19.346 14.618 1.00 97.19 180 GLY A N 1
ATOM 1423 C CA . GLY A 1 180 ? -17.147 -18.142 15.081 1.00 97.19 180 GLY A CA 1
ATOM 1424 C C . GLY A 1 180 ? -16.884 -17.764 16.540 1.00 97.19 180 GLY A C 1
ATOM 1425 O O . GLY A 1 180 ? -17.504 -16.821 17.029 1.00 97.19 180 GLY A O 1
ATOM 1426 N N . GLU A 1 181 ? -15.987 -18.464 17.234 1.00 98.38 181 GLU A N 1
ATOM 1427 C CA . GLU A 1 181 ? -15.448 -18.074 18.540 1.00 98.38 181 GLU A CA 1
ATOM 1428 C C . GLU A 1 181 ? -14.046 -17.481 18.352 1.00 98.38 181 GLU A C 1
ATOM 1430 O O . GLU A 1 181 ? -13.331 -17.861 17.428 1.00 98.38 181 GLU A O 1
ATOM 1435 N N . PHE A 1 182 ? -13.660 -16.525 19.193 1.00 98.50 182 PHE A N 1
ATOM 1436 C CA . PHE A 1 182 ? -12.432 -15.747 19.032 1.00 98.50 182 PHE A CA 1
ATOM 1437 C C . PHE A 1 182 ? -11.556 -15.789 20.280 1.00 98.50 182 PHE A C 1
ATOM 1439 O O . PHE A 1 182 ? -12.051 -16.005 21.389 1.00 98.50 182 PHE A O 1
ATOM 1446 N N . TYR A 1 183 ? -10.272 -15.466 20.110 1.00 97.75 183 TYR A N 1
ATOM 1447 C CA . TYR A 1 183 ? -9.377 -15.166 21.222 1.00 97.75 183 TYR A CA 1
ATOM 1448 C C . TYR A 1 183 ? -8.558 -13.892 20.956 1.00 97.75 183 TYR A C 1
ATOM 1450 O O . TYR A 1 183 ? -7.588 -13.876 20.196 1.00 97.75 183 TYR A O 1
ATOM 1458 N N . PHE A 1 184 ? -8.989 -12.800 21.600 1.00 97.94 184 PHE A N 1
ATOM 1459 C CA . PHE A 1 184 ? -8.561 -11.412 21.386 1.00 97.94 184 PHE A CA 1
ATOM 1460 C C . PHE A 1 184 ? -8.510 -11.026 19.899 1.00 97.94 184 PHE A C 1
ATOM 1462 O O . PHE A 1 184 ? -7.437 -10.701 19.385 1.00 97.94 184 PHE A O 1
ATOM 1469 N N . PRO A 1 185 ? -9.651 -11.002 19.193 1.00 98.62 185 PRO A N 1
ATOM 1470 C CA . PRO A 1 185 ? -9.670 -10.514 17.821 1.00 98.62 185 PRO A CA 1
ATOM 1471 C C . PRO A 1 185 ? -9.251 -9.038 17.797 1.00 98.62 185 PRO A C 1
ATOM 1473 O O . PRO A 1 185 ? -9.580 -8.294 18.725 1.00 98.62 185 PRO A O 1
ATOM 1476 N N . ARG A 1 186 ? -8.531 -8.583 16.764 1.00 98.31 186 ARG A N 1
ATOM 1477 C CA . ARG A 1 186 ? -8.055 -7.183 16.694 1.00 98.31 186 ARG A CA 1
ATOM 1478 C C . ARG A 1 186 ? -8.499 -6.431 15.453 1.00 98.31 186 ARG A C 1
ATOM 1480 O O . ARG A 1 186 ? -9.061 -5.351 15.602 1.00 98.31 186 ARG A O 1
ATOM 1487 N N . GLY A 1 187 ? -8.232 -6.957 14.265 1.00 98.25 187 GLY A N 1
ATOM 1488 C CA . GLY A 1 187 ? -8.597 -6.317 13.003 1.00 98.25 187 GLY A CA 1
ATOM 1489 C C . GLY A 1 187 ? -9.894 -6.853 12.427 1.00 98.25 187 GLY A C 1
ATOM 1490 O O . GLY A 1 187 ? -10.272 -8.001 12.661 1.00 98.25 187 GLY A O 1
ATOM 1491 N N . ILE A 1 188 ? -10.546 -6.001 11.648 1.00 98.88 188 ILE A N 1
ATOM 1492 C CA . ILE A 1 188 ? -11.750 -6.316 10.893 1.00 98.88 188 ILE A CA 1
ATOM 1493 C C . ILE A 1 188 ? -11.686 -5.605 9.544 1.00 98.88 188 ILE A C 1
ATOM 1495 O O . ILE A 1 188 ? -11.216 -4.470 9.474 1.00 98.88 188 ILE A O 1
ATOM 1499 N N . ALA A 1 189 ? -12.137 -6.270 8.488 1.00 98.69 189 ALA A N 1
ATOM 1500 C CA . ALA A 1 189 ? -12.295 -5.690 7.161 1.00 98.69 189 ALA A CA 1
ATOM 1501 C C . ALA A 1 189 ? -13.503 -6.319 6.462 1.00 98.69 189 ALA A C 1
ATOM 1503 O O . ALA A 1 189 ? -13.906 -7.433 6.804 1.00 98.69 189 ALA A O 1
ATOM 1504 N N . LEU A 1 190 ? -14.069 -5.604 5.493 1.00 98.44 190 LEU A N 1
ATOM 1505 C CA . LEU A 1 190 ? -15.185 -6.070 4.674 1.00 98.44 190 LEU A CA 1
ATOM 1506 C C . LEU A 1 190 ? -14.703 -6.228 3.230 1.00 98.44 190 LEU A C 1
ATOM 1508 O O . LEU A 1 190 ? -13.965 -5.368 2.742 1.00 98.44 190 LEU A O 1
ATOM 1512 N N . ASP A 1 191 ? -15.074 -7.324 2.567 1.00 97.00 191 ASP A N 1
ATOM 1513 C CA . ASP A 1 191 ? -14.827 -7.481 1.129 1.00 97.00 191 ASP A CA 1
ATOM 1514 C C . ASP A 1 191 ? -15.920 -6.794 0.284 1.00 97.00 191 ASP A C 1
ATOM 1516 O O . ASP A 1 191 ? -16.849 -6.178 0.806 1.00 97.00 191 ASP A O 1
ATOM 1520 N N . GLN A 1 192 ? -15.808 -6.879 -1.045 1.00 93.94 192 GLN A N 1
ATOM 1521 C CA . GLN A 1 192 ? -16.764 -6.250 -1.971 1.00 93.94 192 GLN A CA 1
ATOM 1522 C C . GLN A 1 192 ? -18.187 -6.827 -1.876 1.00 93.94 192 GLN A C 1
ATOM 1524 O O . GLN A 1 192 ? -19.136 -6.158 -2.286 1.00 93.94 192 GLN A O 1
ATOM 1529 N N . ASP A 1 193 ? -18.329 -8.041 -1.341 1.00 95.12 193 ASP A N 1
ATOM 1530 C CA . ASP A 1 193 ? -19.606 -8.724 -1.133 1.00 95.12 193 ASP A CA 1
ATOM 1531 C C . ASP A 1 193 ? -20.139 -8.520 0.302 1.00 95.12 193 ASP A C 1
ATOM 1533 O O . ASP A 1 193 ? -21.121 -9.154 0.694 1.00 95.12 193 ASP A O 1
ATOM 1537 N N . GLU A 1 194 ? -19.519 -7.625 1.084 1.00 96.50 194 GLU A N 1
ATOM 1538 C CA . GLU A 1 194 ? -19.839 -7.345 2.491 1.00 96.50 194 GLU A CA 1
ATOM 1539 C C . GLU A 1 194 ? -19.654 -8.569 3.414 1.00 96.50 194 GLU A C 1
ATOM 1541 O O . GLU A 1 194 ? -20.281 -8.677 4.475 1.00 96.50 194 GLU A O 1
ATOM 1546 N N . ASN A 1 195 ? -18.781 -9.515 3.040 1.00 98.31 195 ASN A N 1
ATOM 1547 C CA . ASN A 1 195 ? -18.321 -10.539 3.973 1.00 98.31 195 ASN A CA 1
ATOM 1548 C C . ASN A 1 195 ? -17.327 -9.927 4.961 1.00 98.31 195 ASN A C 1
ATOM 1550 O O . ASN A 1 195 ? -16.470 -9.120 4.604 1.00 98.31 195 ASN A O 1
ATOM 1554 N N . ILE A 1 196 ? -17.412 -10.369 6.211 1.00 98.81 196 ILE A N 1
ATOM 1555 C CA . ILE A 1 196 ? -16.660 -9.833 7.340 1.00 98.81 196 ILE A CA 1
ATOM 1556 C C . ILE A 1 196 ? -15.443 -10.715 7.598 1.00 98.81 196 ILE A C 1
ATOM 1558 O O . ILE A 1 196 ? -15.595 -11.893 7.913 1.00 98.81 196 ILE A O 1
ATOM 1562 N N . TYR A 1 197 ? -14.246 -10.144 7.528 1.00 98.88 197 TYR A N 1
ATOM 1563 C CA . TYR A 1 197 ? -12.986 -10.817 7.832 1.00 98.88 197 TYR A CA 1
ATOM 1564 C C . TYR A 1 197 ? -12.473 -10.299 9.164 1.00 98.88 197 TYR A C 1
ATOM 1566 O O . TYR A 1 197 ? -12.278 -9.097 9.325 1.00 98.88 197 TYR A O 1
ATOM 1574 N N . VAL A 1 198 ? -12.250 -11.198 10.116 1.00 98.88 198 VAL A N 1
ATOM 1575 C CA . VAL A 1 198 ? -11.794 -10.864 11.467 1.00 98.88 198 VAL A CA 1
ATOM 1576 C C . VAL A 1 198 ? -10.453 -11.535 11.722 1.00 98.88 198 VAL A C 1
ATOM 1578 O O . VAL A 1 198 ? -10.333 -12.757 11.620 1.00 98.88 198 VAL A O 1
ATOM 1581 N N . ALA A 1 199 ? -9.448 -10.736 12.075 1.00 98.56 199 ALA A N 1
ATOM 1582 C CA . ALA A 1 199 ? -8.147 -11.234 12.496 1.00 98.56 199 ALA A CA 1
ATOM 1583 C C . ALA A 1 199 ? -8.243 -11.747 13.935 1.00 98.56 199 ALA A C 1
ATOM 1585 O O . ALA A 1 199 ? -8.380 -10.971 14.886 1.00 98.56 199 ALA A O 1
ATOM 1586 N N . ASP A 1 200 ? -8.176 -13.063 14.075 1.00 97.62 200 ASP A N 1
ATOM 1587 C CA . ASP A 1 200 ? -8.292 -13.783 15.334 1.00 97.62 200 ASP A CA 1
ATOM 1588 C C . ASP A 1 200 ? -6.898 -13.954 15.951 1.00 97.62 200 ASP A C 1
ATOM 1590 O O . ASP A 1 200 ? -6.220 -14.970 15.765 1.00 97.62 200 ASP A O 1
ATOM 1594 N N . THR A 1 201 ? -6.429 -12.883 16.600 1.00 97.25 201 THR A N 1
ATOM 1595 C CA . THR A 1 201 ? -5.003 -12.634 16.847 1.00 97.25 201 THR A CA 1
ATOM 1596 C C . THR A 1 201 ? -4.295 -13.772 17.563 1.00 97.25 201 THR A C 1
ATOM 1598 O O . THR A 1 201 ? -3.200 -14.139 17.144 1.00 97.25 201 THR A O 1
ATOM 1601 N N . PHE A 1 202 ? -4.866 -14.335 18.630 1.00 96.81 202 PHE A N 1
ATOM 1602 C CA . PHE A 1 202 ? -4.186 -15.399 19.376 1.00 96.81 202 PHE A CA 1
ATOM 1603 C C . PHE A 1 202 ? -4.462 -16.809 18.851 1.00 96.81 202 PHE A C 1
ATOM 1605 O O . PHE A 1 202 ? -3.765 -17.738 19.257 1.00 96.81 202 PHE A O 1
ATOM 1612 N N . HIS A 1 203 ? -5.395 -16.973 17.912 1.00 97.44 203 HIS A N 1
ATOM 1613 C CA . HIS A 1 203 ? -5.486 -18.191 17.106 1.00 97.44 203 HIS A CA 1
ATOM 1614 C C . HIS A 1 203 ? -4.628 -18.135 15.839 1.00 97.44 203 HIS A C 1
ATOM 1616 O O . HIS A 1 203 ? -4.537 -19.140 15.142 1.00 97.44 203 HIS A O 1
ATOM 1622 N N . ASN A 1 204 ? -3.969 -17.002 15.559 1.00 97.62 204 ASN A N 1
ATOM 1623 C CA . ASN A 1 204 ? -3.071 -16.828 14.416 1.00 97.62 204 ASN A CA 1
ATOM 1624 C C . ASN A 1 204 ? -3.745 -17.148 13.072 1.00 97.62 204 ASN A C 1
ATOM 1626 O O . ASN A 1 204 ? -3.169 -17.791 12.199 1.00 97.62 204 ASN A O 1
ATOM 1630 N N . GLN A 1 205 ? -4.993 -16.717 12.921 1.00 97.56 205 GLN A N 1
ATOM 1631 C CA . GLN A 1 205 ? -5.801 -16.997 11.738 1.00 97.56 205 GLN A CA 1
ATOM 1632 C C . GLN A 1 205 ? -6.695 -15.800 11.404 1.00 97.56 205 GLN A C 1
ATOM 1634 O O . GLN A 1 205 ? -6.779 -14.821 12.158 1.00 97.56 205 GLN A O 1
ATOM 1639 N N . VAL A 1 206 ? -7.381 -15.896 10.271 1.00 98.69 206 VAL A N 1
ATOM 1640 C CA . VAL A 1 206 ? -8.477 -15.010 9.882 1.00 98.69 206 VAL A CA 1
ATOM 1641 C C . VAL A 1 206 ? -9.748 -15.843 9.767 1.00 98.69 206 VAL A C 1
ATOM 1643 O O . VAL A 1 206 ? -9.751 -16.895 9.128 1.00 98.69 206 VAL A O 1
ATOM 1646 N N . GLN A 1 207 ? -10.832 -15.380 10.387 1.00 98.75 207 GLN A N 1
ATOM 1647 C CA . GLN A 1 207 ? -12.158 -15.981 10.242 1.00 98.75 207 GLN A CA 1
ATOM 1648 C C . GLN A 1 207 ? -13.045 -15.100 9.366 1.00 98.75 207 GLN A C 1
ATOM 1650 O O . GLN A 1 207 ? -13.026 -13.875 9.497 1.00 98.75 207 GLN A O 1
ATOM 1655 N N . VAL A 1 208 ? -13.837 -15.729 8.499 1.00 98.75 208 VAL A N 1
ATOM 1656 C CA . VAL A 1 208 ? -14.716 -15.054 7.543 1.00 98.75 208 VAL A CA 1
ATOM 1657 C C . VAL A 1 208 ? -16.172 -15.362 7.854 1.00 98.75 208 VAL A C 1
ATOM 1659 O O . VAL A 1 208 ? -16.549 -16.517 8.067 1.00 98.75 208 VAL A O 1
ATOM 1662 N N . PHE A 1 209 ? -16.999 -14.325 7.836 1.00 98.81 209 PHE A N 1
ATOM 1663 C CA . PHE A 1 209 ? -18.425 -14.368 8.123 1.00 98.81 209 PHE A CA 1
ATOM 1664 C C . PHE A 1 209 ? -19.195 -13.698 6.993 1.00 98.81 209 PHE A C 1
ATOM 1666 O O . PHE A 1 209 ? -18.657 -12.850 6.290 1.00 98.81 209 PHE A O 1
ATOM 1673 N N . ASN A 1 210 ? -20.468 -14.034 6.832 1.00 97.75 210 ASN A N 1
ATOM 1674 C CA . ASN A 1 210 ? -21.346 -13.227 5.990 1.00 97.75 210 ASN A CA 1
ATOM 1675 C C . ASN A 1 210 ? -21.784 -11.939 6.720 1.00 97.75 210 ASN A C 1
ATOM 1677 O O . ASN A 1 210 ? -21.571 -11.788 7.926 1.00 97.75 210 ASN A O 1
ATOM 1681 N N . ASN A 1 211 ? -22.465 -11.041 6.012 1.00 94.12 211 ASN A N 1
ATOM 1682 C CA . ASN A 1 211 ? -23.064 -9.814 6.561 1.00 94.12 211 ASN A CA 1
ATOM 1683 C C . ASN A 1 211 ? -24.094 -10.065 7.695 1.00 94.12 211 ASN A C 1
ATOM 1685 O O . ASN A 1 211 ? -24.374 -9.189 8.525 1.00 94.12 211 ASN A O 1
ATOM 1689 N N . GLU A 1 212 ? -24.658 -11.274 7.812 1.00 94.31 212 GLU A N 1
ATOM 1690 C CA . GLU A 1 212 ? -25.476 -11.644 8.967 1.00 94.31 212 GLU A CA 1
ATOM 1691 C C . GLU A 1 212 ? -24.662 -11.935 10.239 1.00 94.31 212 GLU A C 1
ATOM 1693 O O . GLU A 1 212 ? -25.254 -11.910 11.322 1.00 94.31 212 GLU A O 1
ATOM 1698 N N . GLY A 1 213 ? -23.343 -12.124 10.141 1.00 96.31 213 GLY A N 1
ATOM 1699 C CA . GLY A 1 213 ? -22.461 -12.538 11.237 1.00 96.31 213 GLY A CA 1
ATOM 1700 C C . GLY A 1 213 ? -22.373 -14.059 11.401 1.00 96.31 213 GLY A C 1
ATOM 1701 O O . GLY A 1 213 ? -22.021 -14.550 12.474 1.00 96.31 213 GLY A O 1
ATOM 1702 N N . ARG A 1 214 ? -22.738 -14.832 10.370 1.00 97.75 214 ARG A N 1
ATOM 1703 C CA . ARG A 1 214 ? -22.625 -16.297 10.364 1.00 97.75 214 ARG A CA 1
ATOM 1704 C C . ARG A 1 214 ? -21.260 -16.703 9.838 1.00 97.75 214 ARG A C 1
ATOM 1706 O O . ARG A 1 214 ? -20.861 -16.244 8.773 1.00 97.75 214 ARG A O 1
ATOM 1713 N N . PHE A 1 215 ? -20.583 -17.585 10.569 1.00 98.56 215 PHE A N 1
ATOM 1714 C CA . PHE A 1 215 ? -19.299 -18.142 10.155 1.00 98.56 215 PHE A CA 1
ATOM 1715 C C . PHE A 1 215 ? -19.418 -18.840 8.796 1.00 98.56 215 PHE A C 1
ATOM 1717 O O . PHE A 1 215 ? -20.357 -19.606 8.566 1.00 98.56 215 PHE A O 1
ATOM 1724 N N . LEU A 1 216 ? -18.456 -18.577 7.916 1.00 98.44 216 LEU A N 1
ATOM 1725 C CA . LEU A 1 216 ? -18.339 -19.204 6.603 1.00 98.44 216 LEU A CA 1
ATOM 1726 C C . LEU A 1 216 ? -17.148 -20.158 6.559 1.00 98.44 216 LEU A C 1
ATOM 1728 O O . LEU A 1 216 ? -17.294 -21.304 6.138 1.00 98.44 216 LEU A O 1
ATOM 1732 N N . ARG A 1 217 ? -15.969 -19.666 6.949 1.00 98.00 217 ARG A N 1
ATOM 1733 C CA . ARG A 1 217 ? -14.687 -20.381 6.866 1.00 98.00 217 ARG A CA 1
ATOM 1734 C C . ARG A 1 217 ? -13.600 -19.633 7.638 1.00 98.00 217 ARG A C 1
ATOM 1736 O O . ARG A 1 217 ? -13.822 -18.524 8.121 1.00 98.00 217 ARG A O 1
ATOM 1743 N N . LYS A 1 218 ? -12.412 -20.228 7.711 1.00 97.62 218 LYS A N 1
ATOM 1744 C CA . LYS A 1 218 ? -11.199 -19.620 8.265 1.00 97.62 218 LYS A CA 1
ATOM 1745 C C . LYS A 1 218 ? -9.970 -20.073 7.488 1.00 97.62 218 LYS A C 1
ATOM 1747 O O . LYS A 1 218 ? -9.982 -21.170 6.930 1.00 97.62 218 LYS A O 1
ATOM 1752 N N . PHE A 1 219 ? -8.933 -19.249 7.485 1.00 97.81 219 PHE A N 1
ATOM 1753 C CA . PHE A 1 219 ? -7.649 -19.545 6.854 1.00 97.81 219 PHE A CA 1
ATOM 1754 C C . PHE A 1 219 ? -6.491 -18.948 7.663 1.00 97.81 219 PHE A C 1
ATOM 1756 O O . PHE A 1 219 ? -6.688 -18.078 8.515 1.00 97.81 219 PHE A O 1
ATOM 1763 N N . GLY A 1 220 ? -5.277 -19.415 7.372 1.00 94.25 220 GLY A N 1
ATOM 1764 C CA . GLY A 1 220 ? -4.078 -19.119 8.152 1.00 94.25 220 GLY A CA 1
ATOM 1765 C C . GLY A 1 220 ? -3.759 -20.223 9.159 1.00 94.25 220 GLY A C 1
ATOM 1766 O O . GLY A 1 220 ? -4.647 -20.926 9.640 1.00 94.25 220 GLY A O 1
ATOM 1767 N N . GLU A 1 221 ? -2.473 -20.379 9.448 1.00 93.44 221 GLU A N 1
ATOM 1768 C CA . GLU A 1 221 ? -1.942 -21.347 10.404 1.00 93.44 221 GLU A CA 1
ATOM 1769 C C . GLU A 1 221 ? -0.945 -20.643 11.326 1.00 93.44 221 GLU A C 1
ATOM 1771 O O . GLU A 1 221 ? -0.249 -19.717 10.907 1.00 93.44 221 GLU A O 1
ATOM 1776 N N . GLY A 1 222 ? -0.899 -21.057 12.592 1.00 96.69 222 GLY A N 1
ATOM 1777 C CA . GLY A 1 222 ? 0.003 -20.476 13.577 1.00 96.69 222 GLY A CA 1
ATOM 1778 C C . GLY A 1 222 ? 1.432 -20.991 13.441 1.00 96.69 222 GLY A C 1
ATOM 1779 O O . GLY A 1 222 ? 1.653 -22.198 13.496 1.00 96.69 222 GLY A O 1
ATOM 1780 N N . GLY A 1 223 ? 2.394 -20.077 13.367 1.00 96.50 223 GLY A N 1
ATOM 1781 C CA . GLY A 1 223 ? 3.816 -20.387 13.317 1.00 96.50 223 GLY A CA 1
ATOM 1782 C C . GLY A 1 223 ? 4.642 -19.263 12.694 1.00 96.50 223 GLY A C 1
ATOM 1783 O O . GLY A 1 223 ? 4.173 -18.135 12.535 1.00 96.50 223 GLY A O 1
ATOM 1784 N N . ASP A 1 224 ? 5.891 -19.580 12.368 1.00 95.00 224 ASP A N 1
ATOM 1785 C CA . ASP A 1 224 ? 6.877 -18.613 11.876 1.00 95.00 224 ASP A CA 1
ATOM 1786 C C . ASP A 1 224 ? 7.367 -18.962 10.451 1.00 95.00 224 ASP A C 1
ATOM 1788 O O . ASP A 1 224 ? 8.228 -18.264 9.908 1.00 95.00 224 ASP A O 1
ATOM 1792 N N . ASN A 1 225 ? 6.842 -20.029 9.824 1.00 94.62 225 ASN A N 1
ATOM 1793 C CA . ASN A 1 225 ? 7.193 -20.383 8.446 1.00 94.62 225 ASN A CA 1
ATOM 1794 C C . ASN A 1 225 ? 6.536 -19.430 7.429 1.00 94.62 225 ASN A C 1
ATOM 1796 O O . ASN A 1 225 ? 5.738 -18.547 7.760 1.00 94.62 225 ASN A O 1
ATOM 1800 N N . ILE A 1 226 ? 6.883 -19.616 6.152 1.00 92.19 226 ILE A N 1
ATOM 1801 C CA . ILE A 1 226 ? 6.328 -18.840 5.039 1.00 92.19 226 ILE A CA 1
ATOM 1802 C C . ILE A 1 226 ? 4.803 -18.999 5.003 1.00 92.19 226 ILE A C 1
ATOM 1804 O O . ILE A 1 226 ? 4.299 -20.118 4.944 1.00 92.19 226 ILE A O 1
ATOM 1808 N N . GLY A 1 227 ? 4.081 -17.878 5.018 1.00 91.44 227 GLY A N 1
ATOM 1809 C CA . GLY A 1 227 ? 2.614 -17.847 4.984 1.00 91.44 227 GLY A CA 1
ATOM 1810 C C . GLY A 1 227 ? 1.905 -18.164 6.309 1.00 91.44 227 GLY A C 1
ATOM 1811 O O . GLY A 1 227 ? 0.697 -17.952 6.396 1.00 91.44 227 GLY A O 1
ATOM 1812 N N . GLU A 1 228 ? 2.630 -18.615 7.337 1.00 96.12 228 GLU A N 1
ATOM 1813 C CA . GLU A 1 228 ? 2.111 -18.787 8.701 1.00 96.12 228 GLU A CA 1
ATOM 1814 C C . GLU A 1 228 ? 2.098 -17.460 9.471 1.00 96.12 228 GLU A C 1
ATOM 1816 O O . GLU A 1 228 ? 2.787 -16.502 9.098 1.00 96.12 228 GLU A O 1
ATOM 1821 N N . PHE A 1 229 ? 1.329 -17.428 10.560 1.00 97.94 229 PHE A N 1
ATOM 1822 C CA . PHE A 1 229 ? 1.077 -16.248 11.374 1.00 97.94 229 PHE A CA 1
ATOM 1823 C C . PHE A 1 229 ? 1.527 -16.376 12.831 1.00 97.94 229 PHE A C 1
ATOM 1825 O O . PHE A 1 229 ? 1.342 -17.412 13.470 1.00 97.94 229 PHE A O 1
ATOM 1832 N N . ASN A 1 230 ? 1.973 -15.263 13.419 1.00 97.50 230 ASN A N 1
ATOM 1833 C CA . ASN A 1 230 ? 2.208 -15.144 14.856 1.00 97.50 230 ASN A CA 1
ATOM 1834 C C . ASN A 1 230 ? 1.668 -13.803 15.383 1.00 97.50 230 ASN A C 1
ATOM 1836 O O . ASN A 1 230 ? 2.383 -12.825 15.623 1.00 97.50 230 ASN A O 1
ATOM 1840 N N . GLY A 1 231 ? 0.354 -13.764 15.588 1.00 97.00 231 GLY A N 1
ATOM 1841 C CA . GLY A 1 231 ? -0.394 -12.575 15.971 1.00 97.00 231 GLY A CA 1
ATOM 1842 C C . GLY A 1 231 ? -0.927 -11.813 14.764 1.00 97.00 231 GLY A C 1
ATOM 1843 O O . GLY A 1 231 ? -0.452 -10.712 14.486 1.00 97.00 231 GLY A O 1
ATOM 1844 N N . THR A 1 232 ? -1.942 -12.360 14.088 1.00 97.81 232 THR A N 1
ATOM 1845 C CA . THR A 1 232 ? -2.676 -11.660 13.016 1.00 97.81 232 THR A CA 1
ATOM 1846 C C . THR A 1 232 ? -3.272 -10.348 13.536 1.00 97.81 232 THR A C 1
ATOM 1848 O O . THR A 1 232 ? -3.887 -10.326 14.607 1.00 97.81 232 THR A O 1
ATOM 1851 N N . ARG A 1 233 ? -3.083 -9.234 12.812 1.00 97.94 233 ARG A N 1
ATOM 1852 C CA . ARG A 1 233 ? -3.540 -7.900 13.245 1.00 97.94 233 ARG A CA 1
ATOM 1853 C C . ARG A 1 233 ? -4.609 -7.292 12.372 1.00 97.94 233 ARG A C 1
ATOM 1855 O O . ARG A 1 233 ? -5.767 -7.396 12.742 1.00 97.94 233 ARG A O 1
ATOM 1862 N N . TYR A 1 234 ? -4.249 -6.617 11.292 1.00 98.62 234 TYR A N 1
ATOM 1863 C CA . TYR A 1 234 ? -5.185 -5.901 10.431 1.00 98.62 234 TYR A CA 1
ATOM 1864 C C . TYR A 1 234 ? -5.206 -6.521 9.043 1.00 98.62 234 TYR A C 1
ATOM 1866 O O . TYR A 1 234 ? -4.266 -7.203 8.635 1.00 98.62 234 TYR A O 1
ATOM 1874 N N . ILE A 1 235 ? -6.319 -6.302 8.350 1.00 98.81 235 ILE A N 1
ATOM 1875 C CA . ILE A 1 235 ? -6.634 -6.911 7.063 1.00 98.81 235 ILE A CA 1
ATOM 1876 C C . ILE A 1 235 ? -6.970 -5.783 6.087 1.00 98.81 235 ILE A C 1
ATOM 1878 O O . ILE A 1 235 ? -7.665 -4.840 6.460 1.00 98.81 235 ILE A O 1
ATOM 1882 N N . ALA A 1 236 ? -6.490 -5.879 4.852 1.00 98.56 236 ALA A N 1
ATOM 1883 C CA . ALA A 1 236 ? -6.886 -5.004 3.753 1.00 98.56 236 ALA A CA 1
ATOM 1884 C C . ALA A 1 236 ? -7.026 -5.800 2.453 1.00 98.56 236 ALA A C 1
ATOM 1886 O O . ALA A 1 236 ? -6.429 -6.868 2.304 1.00 98.56 236 ALA A O 1
ATOM 1887 N N . PHE A 1 237 ? -7.786 -5.248 1.509 1.00 98.38 237 PHE A N 1
ATOM 1888 C CA . PHE A 1 237 ? -7.993 -5.829 0.187 1.00 98.38 237 PHE A CA 1
ATOM 1889 C C . PHE A 1 237 ? -7.437 -4.914 -0.899 1.00 98.38 237 PHE A C 1
ATOM 1891 O O . PHE A 1 237 ? -7.550 -3.692 -0.789 1.00 98.38 237 PHE A O 1
ATOM 1898 N N . ASP A 1 238 ? -6.851 -5.498 -1.943 1.00 97.00 238 ASP A N 1
ATOM 1899 C CA . ASP A 1 238 ? -6.528 -4.761 -3.168 1.00 97.00 238 ASP A CA 1
ATOM 1900 C C . ASP A 1 238 ? -7.717 -4.725 -4.145 1.00 97.00 238 ASP A C 1
ATOM 1902 O O . ASP A 1 238 ? -8.760 -5.350 -3.927 1.00 97.00 238 ASP A O 1
ATOM 1906 N N . SER A 1 239 ? -7.563 -4.007 -5.259 1.00 95.00 239 SER A N 1
ATOM 1907 C CA . SER A 1 239 ? -8.595 -3.856 -6.293 1.00 95.00 239 SER A CA 1
ATOM 1908 C C . SER A 1 239 ? -9.056 -5.174 -6.934 1.00 95.00 239 SER A C 1
ATOM 1910 O O . SER A 1 239 ? -10.114 -5.218 -7.567 1.00 95.00 239 SER A O 1
ATOM 1912 N N . LYS A 1 240 ? -8.287 -6.259 -6.772 1.00 95.12 240 LYS A N 1
ATOM 1913 C CA . LYS A 1 240 ? -8.578 -7.600 -7.299 1.00 95.12 240 LYS A CA 1
ATOM 1914 C C . LYS A 1 240 ? -9.181 -8.530 -6.243 1.00 95.12 240 LYS A C 1
ATOM 1916 O O . LYS A 1 240 ? -9.484 -9.679 -6.572 1.00 95.12 240 LYS A O 1
ATOM 1921 N N . GLY A 1 241 ? -9.354 -8.049 -5.012 1.00 96.75 241 GLY A N 1
ATOM 1922 C CA . GLY A 1 241 ? -9.834 -8.834 -3.879 1.00 96.75 241 GLY A CA 1
ATOM 1923 C C . GLY A 1 241 ? -8.758 -9.712 -3.238 1.00 96.75 241 GLY A C 1
ATOM 1924 O O . GLY A 1 241 ? -9.099 -10.612 -2.477 1.00 96.75 241 GLY A O 1
ATOM 1925 N N . ASN A 1 242 ? -7.472 -9.486 -3.532 1.00 97.75 242 ASN A N 1
ATOM 1926 C CA . ASN A 1 242 ? -6.405 -10.164 -2.801 1.00 97.75 242 ASN A CA 1
ATOM 1927 C C . ASN A 1 242 ? -6.335 -9.616 -1.378 1.00 97.75 242 ASN A C 1
ATOM 1929 O O . ASN A 1 242 ? -6.568 -8.431 -1.145 1.00 97.75 242 ASN A O 1
ATOM 1933 N N . ILE A 1 243 ? -5.969 -10.482 -0.443 1.00 98.62 243 ILE A N 1
ATOM 1934 C CA . ILE A 1 243 ? -6.063 -10.244 0.991 1.00 98.62 243 ILE A CA 1
ATOM 1935 C C . ILE A 1 243 ? -4.665 -10.007 1.542 1.00 98.62 243 ILE A C 1
ATOM 1937 O O . ILE A 1 243 ? -3.761 -10.808 1.317 1.00 98.62 243 ILE A O 1
ATOM 1941 N N . TYR A 1 244 ? -4.490 -8.934 2.299 1.00 98.69 244 TYR A N 1
ATOM 1942 C CA . TYR A 1 244 ? -3.239 -8.602 2.965 1.00 98.69 244 TYR A CA 1
ATOM 1943 C C . TYR A 1 244 ? -3.462 -8.586 4.466 1.00 98.69 244 TYR A C 1
ATOM 1945 O O . TYR A 1 244 ? -4.346 -7.881 4.945 1.00 98.69 244 TYR A O 1
ATOM 1953 N N . VAL A 1 245 ? -2.652 -9.342 5.202 1.00 98.81 245 VAL A N 1
ATOM 1954 C CA . VAL A 1 245 ? -2.764 -9.474 6.657 1.00 98.81 245 VAL A CA 1
ATOM 1955 C C . VAL A 1 245 ? -1.437 -9.102 7.301 1.00 98.81 245 VAL A C 1
ATOM 1957 O O . VAL A 1 245 ? -0.392 -9.647 6.936 1.00 98.81 245 VAL A O 1
ATOM 1960 N N . THR A 1 246 ? -1.459 -8.177 8.259 1.00 98.69 246 THR A N 1
ATOM 1961 C CA . THR A 1 246 ? -0.275 -7.850 9.062 1.00 98.69 246 THR A CA 1
ATOM 1962 C C . THR A 1 246 ? -0.048 -8.904 10.140 1.00 98.69 246 THR A C 1
ATOM 1964 O O . THR A 1 246 ? -0.965 -9.296 10.866 1.00 98.69 246 THR A O 1
ATOM 1967 N N . ASP A 1 247 ? 1.197 -9.362 10.241 1.00 98.00 247 ASP A N 1
ATOM 1968 C CA . ASP A 1 247 ? 1.652 -10.347 11.213 1.00 98.00 247 ASP A CA 1
ATOM 1969 C C . ASP A 1 247 ? 2.600 -9.686 12.218 1.00 98.00 247 ASP A C 1
ATOM 1971 O O . ASP A 1 247 ? 3.742 -9.323 11.907 1.00 98.00 247 ASP A O 1
ATOM 1975 N N . TYR A 1 248 ? 2.090 -9.510 13.436 1.00 97.44 248 TYR A N 1
ATOM 1976 C CA . TYR A 1 248 ? 2.705 -8.681 14.460 1.00 97.44 248 TYR A CA 1
ATOM 1977 C C . TYR A 1 248 ? 4.071 -9.190 14.913 1.00 97.44 248 TYR A C 1
ATOM 1979 O O . TYR A 1 248 ? 5.015 -8.401 14.975 1.00 97.44 248 TYR A O 1
ATOM 1987 N N . LYS A 1 249 ? 4.189 -10.475 15.277 1.00 97.19 249 LYS A N 1
ATOM 1988 C CA . LYS A 1 249 ? 5.441 -10.992 15.855 1.00 97.19 249 LYS A CA 1
ATOM 1989 C C . LYS A 1 249 ? 6.423 -11.469 14.800 1.00 97.19 249 LYS A C 1
ATOM 1991 O O . LYS A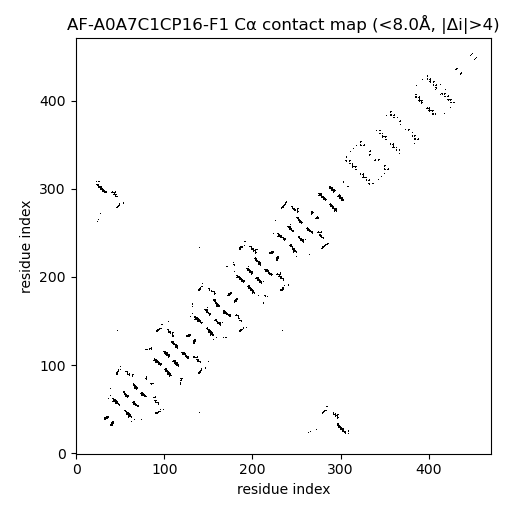 1 249 ? 7.623 -11.381 15.044 1.00 97.19 249 LYS A O 1
ATOM 1996 N N . ASN A 1 250 ? 5.944 -11.903 13.635 1.00 96.94 250 ASN A N 1
ATOM 1997 C CA . ASN A 1 250 ? 6.837 -12.291 12.543 1.00 96.94 250 ASN A CA 1
ATOM 1998 C C . ASN A 1 250 ? 7.346 -11.102 11.726 1.00 96.94 250 ASN A C 1
ATOM 2000 O O . ASN A 1 250 ? 8.133 -11.304 10.800 1.00 96.94 250 ASN A O 1
ATOM 2004 N N . SER A 1 251 ? 6.949 -9.866 12.062 1.00 96.88 251 SER A N 1
ATOM 2005 C CA . SER A 1 251 ? 7.445 -8.660 11.394 1.00 96.88 251 SER A CA 1
ATOM 2006 C C . SER A 1 251 ? 7.194 -8.684 9.881 1.00 96.88 251 SER A C 1
ATOM 2008 O O . SER A 1 251 ? 8.072 -8.320 9.102 1.00 96.88 251 SER A O 1
ATOM 2010 N N . LYS A 1 252 ? 6.016 -9.138 9.443 1.00 96.56 252 LYS A N 1
ATOM 2011 C CA . LYS A 1 252 ? 5.706 -9.294 8.015 1.00 96.56 252 LYS A CA 1
ATOM 2012 C C . LYS A 1 252 ? 4.278 -8.896 7.673 1.00 96.56 252 LYS A C 1
ATOM 2014 O O . LYS A 1 252 ? 3.418 -8.750 8.539 1.00 96.56 252 LYS A O 1
ATOM 2019 N N . VAL A 1 253 ? 4.040 -8.743 6.380 1.00 98.06 253 VAL A N 1
ATOM 2020 C CA . VAL A 1 253 ? 2.710 -8.769 5.775 1.00 98.06 253 VAL A CA 1
ATOM 2021 C C . VAL A 1 253 ? 2.620 -10.019 4.919 1.00 98.06 253 VAL A C 1
ATOM 2023 O O . VAL A 1 253 ? 3.536 -10.301 4.148 1.00 98.06 253 VAL A O 1
ATOM 2026 N N . VAL A 1 254 ? 1.519 -10.751 5.044 1.00 97.75 254 VAL A N 1
ATOM 2027 C CA . VAL A 1 254 ? 1.238 -11.946 4.247 1.00 97.75 254 VAL A CA 1
ATOM 2028 C C . VAL A 1 254 ? 0.122 -11.623 3.261 1.00 97.75 254 VAL A C 1
ATOM 2030 O O . VAL A 1 254 ? -0.912 -11.077 3.650 1.00 97.75 254 VAL A O 1
ATOM 2033 N N . LYS A 1 255 ? 0.341 -11.941 1.984 1.00 97.38 255 LYS A N 1
ATOM 2034 C CA . LYS A 1 255 ? -0.627 -11.768 0.903 1.00 97.38 255 LYS A CA 1
ATOM 2035 C C . LYS A 1 255 ? -1.220 -13.118 0.501 1.00 97.38 255 LYS A C 1
ATOM 2037 O O . LYS A 1 255 ? -0.482 -14.057 0.199 1.00 97.38 255 LYS A O 1
ATOM 2042 N N . PHE A 1 256 ? -2.542 -13.163 0.400 1.00 97.62 256 PHE A N 1
ATOM 2043 C CA . PHE A 1 256 ? -3.314 -14.257 -0.177 1.00 97.62 256 PHE A CA 1
ATOM 2044 C C . PHE A 1 256 ? -4.068 -13.761 -1.409 1.00 97.62 256 PHE A C 1
ATOM 2046 O O . PHE A 1 256 ? -4.421 -12.583 -1.488 1.00 97.62 256 PHE A O 1
ATOM 2053 N N . ASN A 1 257 ? -4.345 -14.641 -2.365 1.00 96.50 257 ASN A N 1
ATOM 2054 C CA . ASN A 1 257 ? -5.291 -14.327 -3.432 1.00 96.50 257 ASN A CA 1
ATOM 2055 C C . ASN A 1 257 ? -6.739 -14.332 -2.907 1.00 96.50 257 ASN A C 1
ATOM 2057 O O . ASN A 1 257 ? -6.998 -14.671 -1.750 1.00 96.50 257 ASN A O 1
ATOM 2061 N N . LYS A 1 258 ? -7.697 -13.958 -3.758 1.00 95.50 258 LYS A N 1
ATOM 2062 C CA . LYS A 1 258 ? -9.129 -13.955 -3.405 1.00 95.50 258 LYS A CA 1
ATOM 2063 C C . LYS A 1 258 ? -9.690 -15.352 -3.083 1.00 95.50 258 LYS A C 1
ATOM 206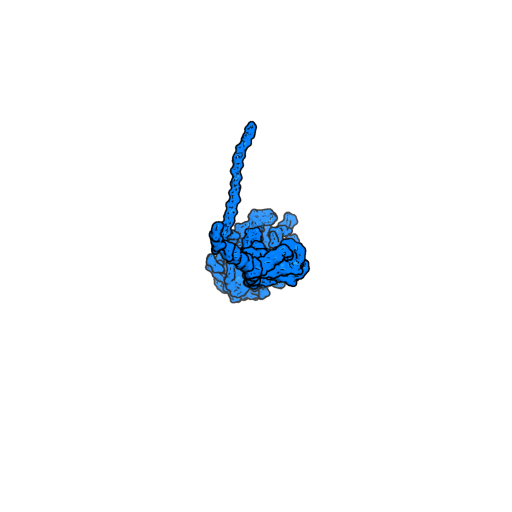5 O O . LYS A 1 258 ? -10.746 -15.463 -2.472 1.00 95.50 258 LYS A O 1
ATOM 2070 N N . GLU A 1 259 ? -8.999 -16.413 -3.501 1.00 95.19 259 GLU A N 1
ATOM 2071 C CA . GLU A 1 259 ? -9.276 -17.805 -3.133 1.00 95.19 259 GLU A CA 1
ATOM 2072 C C . GLU A 1 259 ? -8.559 -18.246 -1.839 1.00 95.19 259 GLU A C 1
ATOM 2074 O O . GLU A 1 259 ? -8.544 -19.437 -1.530 1.00 95.19 259 GLU A O 1
ATOM 2079 N N . GLU A 1 260 ? -7.970 -17.307 -1.086 1.00 95.62 260 GLU A N 1
ATOM 2080 C CA . GLU A 1 260 ? -7.296 -17.525 0.207 1.00 95.62 260 GLU A CA 1
ATOM 2081 C C . GLU A 1 260 ? -6.058 -18.424 0.120 1.00 95.62 260 GLU A C 1
ATOM 2083 O O . GLU A 1 260 ? -5.635 -19.047 1.095 1.00 95.62 260 GLU A O 1
ATOM 2088 N N . GLN A 1 261 ? -5.435 -18.474 -1.054 1.00 95.44 261 GLN A N 1
ATOM 2089 C CA . GLN A 1 261 ? -4.170 -19.165 -1.260 1.00 95.44 261 GLN A CA 1
ATOM 2090 C C . GLN A 1 261 ? -3.019 -18.186 -1.070 1.00 95.44 261 GLN A C 1
ATOM 2092 O O . GLN A 1 261 ? -3.030 -17.087 -1.625 1.00 95.44 261 GLN A O 1
ATOM 2097 N N . PHE A 1 262 ? -2.018 -18.597 -0.293 1.00 95.50 262 PHE A N 1
ATOM 2098 C CA . PHE A 1 262 ? -0.803 -17.818 -0.076 1.00 95.50 262 PHE A CA 1
ATOM 2099 C C . PHE A 1 262 ? -0.127 -17.467 -1.413 1.00 95.50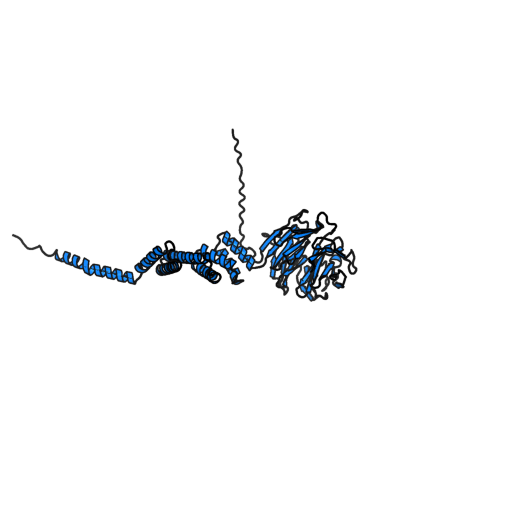 262 PHE A C 1
ATOM 2101 O O . PHE A 1 262 ? 0.075 -18.343 -2.255 1.00 95.50 262 PHE A O 1
ATOM 2108 N N . GLU A 1 263 ? 0.261 -16.201 -1.583 1.00 94.12 263 GLU A N 1
ATOM 2109 C CA . GLU A 1 263 ? 1.011 -15.734 -2.756 1.00 94.12 263 GLU A CA 1
ATOM 2110 C C . GLU A 1 263 ? 2.435 -15.294 -2.411 1.00 94.12 263 GLU A C 1
ATOM 2112 O O . GLU A 1 263 ? 3.386 -15.701 -3.078 1.00 94.12 263 GLU A O 1
ATOM 2117 N N . LEU A 1 264 ? 2.585 -14.421 -1.413 1.00 93.69 264 LEU A N 1
ATOM 2118 C CA . LEU A 1 264 ? 3.877 -13.871 -1.003 1.00 93.69 264 LEU A CA 1
ATOM 2119 C C . LEU A 1 264 ? 3.808 -13.315 0.422 1.00 93.69 264 LEU A C 1
ATOM 2121 O O . LEU A 1 264 ? 2.737 -12.984 0.927 1.00 93.69 264 LEU A O 1
ATOM 2125 N N . GLU A 1 265 ? 4.968 -13.146 1.046 1.00 94.56 265 GLU A N 1
ATOM 2126 C CA . GLU A 1 265 ? 5.133 -12.362 2.269 1.00 94.56 265 GLU A CA 1
ATOM 2127 C C . GLU A 1 265 ? 6.251 -11.336 2.086 1.00 94.56 265 GLU A C 1
ATOM 2129 O O . GLU A 1 265 ? 7.117 -11.505 1.230 1.00 94.56 265 GLU A O 1
ATOM 2134 N N . PHE A 1 266 ? 6.201 -10.244 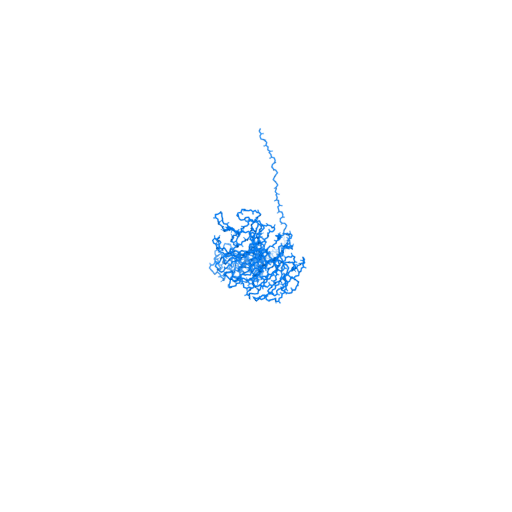2.847 1.00 94.12 266 PHE A N 1
ATOM 2135 C CA . PHE A 1 266 ? 7.182 -9.167 2.745 1.00 94.12 266 PHE A CA 1
ATOM 2136 C C . PHE A 1 266 ? 7.341 -8.379 4.044 1.00 94.12 266 PHE A C 1
ATOM 2138 O O . PHE A 1 266 ? 6.474 -8.399 4.919 1.00 94.12 266 PHE A O 1
ATOM 2145 N N . GLY A 1 267 ? 8.450 -7.641 4.152 1.00 91.06 267 GLY A N 1
ATOM 2146 C CA . GLY A 1 267 ? 8.749 -6.774 5.295 1.00 91.06 267 GLY A CA 1
ATOM 2147 C C . GLY A 1 267 ? 9.523 -7.441 6.439 1.00 91.06 267 GLY A C 1
ATOM 2148 O O . GLY A 1 267 ? 9.887 -6.753 7.386 1.00 91.06 267 GLY A O 1
ATOM 2149 N N . ASN A 1 268 ? 9.846 -8.733 6.344 1.00 88.50 268 ASN A N 1
ATOM 2150 C CA . ASN A 1 268 ? 10.681 -9.478 7.302 1.00 88.50 268 ASN A CA 1
ATOM 2151 C C . ASN A 1 268 ? 12.154 -9.623 6.866 1.00 88.50 268 ASN A C 1
ATOM 2153 O O . ASN A 1 268 ? 12.923 -10.348 7.502 1.00 88.50 268 ASN A O 1
ATOM 2157 N N . GLU A 1 269 ? 12.578 -8.937 5.804 1.00 80.75 269 GLU A N 1
ATOM 2158 C CA . GLU A 1 269 ? 13.917 -9.092 5.233 1.00 80.75 269 GLU A CA 1
ATOM 2159 C C . GLU A 1 269 ? 15.041 -8.541 6.119 1.00 80.75 269 GLU A C 1
ATOM 2161 O O . GLU A 1 269 ? 14.984 -7.426 6.638 1.00 80.75 269 GLU A O 1
ATOM 2166 N N . THR A 1 270 ? 16.141 -9.293 6.210 1.00 73.50 270 THR A N 1
ATOM 2167 C CA . THR A 1 270 ? 17.335 -8.907 6.981 1.00 73.50 270 THR A CA 1
ATOM 2168 C C . THR A 1 270 ? 18.146 -7.787 6.324 1.00 73.50 270 THR A C 1
ATOM 2170 O O . THR A 1 270 ? 18.752 -6.983 7.024 1.00 73.50 270 THR A O 1
ATOM 2173 N N . ASN A 1 271 ? 18.168 -7.739 4.987 1.00 66.94 271 ASN A N 1
ATOM 2174 C CA . ASN A 1 271 ? 18.956 -6.778 4.199 1.00 66.94 271 ASN A CA 1
ATOM 2175 C C . ASN A 1 271 ? 18.091 -5.675 3.559 1.00 66.94 271 ASN A C 1
ATOM 2177 O O . ASN A 1 271 ? 18.568 -4.946 2.689 1.00 66.94 271 ASN A O 1
ATOM 2181 N N . GLY A 1 272 ? 16.831 -5.566 3.984 1.00 75.06 272 GLY A N 1
ATOM 2182 C CA . GLY A 1 272 ? 15.850 -4.617 3.473 1.00 75.06 272 GLY A CA 1
ATOM 2183 C C . GLY A 1 272 ? 15.187 -3.821 4.593 1.00 75.06 272 GLY A C 1
ATOM 2184 O O . GLY A 1 272 ? 15.734 -3.643 5.684 1.00 75.06 272 GLY A O 1
ATOM 2185 N N . ILE A 1 273 ? 13.984 -3.325 4.318 1.00 81.12 273 ILE A N 1
ATOM 2186 C CA . ILE A 1 273 ? 13.147 -2.739 5.360 1.00 81.12 273 ILE A CA 1
ATOM 2187 C C . ILE A 1 273 ? 12.547 -3.869 6.186 1.00 81.12 273 ILE A C 1
ATOM 2189 O O . ILE A 1 273 ? 11.697 -4.612 5.703 1.00 81.12 273 ILE A O 1
ATOM 2193 N N . ARG A 1 274 ? 12.974 -3.946 7.447 1.00 91.69 274 ARG A N 1
ATOM 2194 C CA . ARG A 1 274 ? 12.378 -4.827 8.443 1.00 91.69 274 ARG A CA 1
ATOM 2195 C C . ARG A 1 274 ? 11.287 -4.092 9.216 1.00 91.69 274 ARG A C 1
ATOM 2197 O O . ARG A 1 274 ? 11.569 -3.083 9.868 1.00 91.69 274 ARG A O 1
ATOM 2204 N N . LEU A 1 275 ? 10.066 -4.606 9.140 1.00 96.94 275 LEU A N 1
ATOM 2205 C CA . LEU A 1 275 ? 8.945 -4.189 9.971 1.00 96.94 275 LEU A CA 1
ATOM 2206 C C . LEU A 1 275 ? 9.197 -4.603 11.425 1.00 96.94 275 LEU A C 1
ATOM 2208 O O . LEU A 1 275 ? 9.888 -5.579 11.721 1.00 96.94 275 LEU A O 1
ATOM 2212 N N . ASN A 1 276 ? 8.621 -3.866 12.354 1.00 97.56 276 ASN A N 1
ATOM 2213 C CA . ASN A 1 276 ? 8.651 -4.133 13.776 1.00 97.56 276 ASN A CA 1
ATOM 2214 C C . ASN A 1 276 ? 7.248 -3.882 14.321 1.00 97.56 276 ASN A C 1
ATOM 2216 O O . ASN A 1 276 ? 6.796 -2.740 14.353 1.00 97.56 276 ASN A O 1
ATOM 2220 N N . TYR A 1 277 ? 6.562 -4.948 14.733 1.00 97.94 277 TYR A N 1
ATOM 2221 C CA . TYR A 1 277 ? 5.179 -4.872 15.206 1.00 97.94 277 TYR A CA 1
ATOM 2222 C C . TYR A 1 277 ? 4.237 -4.164 14.214 1.00 97.94 277 TYR A C 1
ATOM 2224 O O . TYR A 1 277 ? 3.637 -3.152 14.576 1.00 97.94 277 TYR A O 1
ATOM 2232 N N . PRO A 1 278 ? 4.109 -4.643 12.959 1.00 98.50 278 PRO A N 1
ATOM 2233 C CA . PRO A 1 278 ? 3.183 -4.036 12.013 1.00 98.50 278 PRO A CA 1
ATOM 2234 C C . PRO A 1 278 ? 1.740 -4.139 12.532 1.00 98.50 278 PRO A C 1
ATOM 2236 O O . PRO A 1 278 ? 1.284 -5.216 12.921 1.00 98.50 278 PRO A O 1
ATOM 2239 N N . GLU A 1 279 ? 1.035 -3.008 12.551 1.00 98.62 279 GLU A N 1
ATOM 2240 C CA . GLU A 1 279 ? -0.354 -2.898 13.013 1.00 98.62 279 GLU A CA 1
ATOM 2241 C C . GLU A 1 279 ? -1.277 -2.660 11.811 1.00 98.62 279 GLU A C 1
ATOM 2243 O O . GLU A 1 279 ? -1.537 -3.596 11.054 1.00 98.62 279 GLU A O 1
ATOM 2248 N N . GLY A 1 280 ? -1.787 -1.440 11.632 1.00 98.56 280 GLY A N 1
ATOM 2249 C CA . GLY A 1 280 ? -2.726 -1.084 10.578 1.00 98.56 280 GLY A CA 1
ATOM 2250 C C . GLY A 1 280 ? -2.155 -1.254 9.173 1.00 98.56 280 GLY A C 1
ATOM 2251 O O . GLY A 1 280 ? -0.974 -1.016 8.913 1.00 98.56 280 GLY A O 1
ATOM 2252 N N . ILE A 1 281 ? -3.034 -1.625 8.248 1.00 98.88 281 ILE A N 1
ATOM 2253 C CA . ILE A 1 281 ? -2.747 -1.730 6.822 1.00 98.88 281 ILE A CA 1
ATOM 2254 C C . ILE A 1 281 ? -3.902 -1.114 6.037 1.00 98.88 281 ILE A C 1
ATOM 2256 O O . ILE A 1 281 ? -5.063 -1.320 6.379 1.00 98.88 281 ILE A O 1
ATOM 2260 N N . ALA A 1 282 ? -3.585 -0.350 4.997 1.00 98.50 282 ALA A N 1
ATOM 2261 C CA . ALA A 1 282 ? -4.570 0.170 4.058 1.00 98.50 282 ALA A CA 1
ATOM 2262 C C . ALA A 1 282 ? -4.003 0.177 2.638 1.00 98.50 282 ALA A C 1
ATOM 2264 O O . ALA A 1 282 ? -2.794 0.307 2.447 1.00 98.50 282 ALA A O 1
ATOM 2265 N N . ILE A 1 283 ? -4.872 0.027 1.643 1.00 98.19 283 ILE A N 1
ATOM 2266 C CA . ILE A 1 283 ? -4.487 -0.072 0.233 1.00 98.19 283 ILE A CA 1
ATOM 2267 C C . ILE A 1 283 ? -5.229 1.014 -0.548 1.00 98.19 283 ILE A C 1
ATOM 2269 O O . ILE A 1 283 ? -6.431 1.193 -0.354 1.00 98.19 283 ILE A O 1
ATOM 2273 N N . ASP A 1 284 ? -4.500 1.788 -1.359 1.00 96.06 284 ASP A N 1
ATOM 2274 C CA . ASP A 1 284 ? -5.094 2.844 -2.188 1.00 96.06 284 ASP A CA 1
ATOM 2275 C C . ASP A 1 284 ? -5.705 2.295 -3.489 1.00 96.06 284 ASP A C 1
ATOM 2277 O O . ASP A 1 284 ? -5.541 1.129 -3.843 1.00 96.06 284 ASP A O 1
ATOM 2281 N N . ASP A 1 285 ? -6.403 3.152 -4.230 1.00 92.75 285 ASP A N 1
ATOM 2282 C CA . ASP A 1 285 ? -7.060 2.814 -5.502 1.00 92.75 285 ASP A CA 1
ATOM 2283 C C . ASP A 1 285 ? -6.099 2.384 -6.629 1.00 92.75 285 ASP A C 1
ATOM 2285 O O . ASP A 1 285 ? -6.535 1.923 -7.685 1.00 92.75 285 ASP A O 1
ATOM 2289 N N . ARG A 1 286 ? -4.787 2.530 -6.414 1.00 92.88 286 ARG A N 1
ATOM 2290 C CA . ARG A 1 286 ? -3.712 2.107 -7.320 1.00 92.88 286 ARG A CA 1
ATOM 2291 C C . ARG A 1 286 ? -2.956 0.889 -6.781 1.00 92.88 286 ARG A C 1
ATOM 2293 O O . ARG A 1 286 ? -1.868 0.590 -7.280 1.00 92.88 286 ARG A O 1
ATOM 2300 N N . ASP A 1 287 ? -3.507 0.212 -5.777 1.00 95.69 287 ASP A N 1
ATOM 2301 C CA . ASP A 1 287 ? -2.940 -0.954 -5.097 1.00 95.69 287 ASP A CA 1
ATOM 2302 C C . ASP A 1 287 ? -1.584 -0.689 -4.407 1.00 95.69 287 ASP A C 1
ATOM 2304 O O . ASP A 1 287 ? -0.775 -1.605 -4.210 1.00 95.69 287 ASP A O 1
ATOM 2308 N N . TYR A 1 288 ? -1.295 0.562 -4.022 1.00 96.94 288 TYR A N 1
ATOM 2309 C CA . TYR A 1 288 ? -0.188 0.828 -3.104 1.00 96.94 288 TYR A CA 1
ATOM 2310 C C . TYR A 1 288 ? -0.594 0.470 -1.684 1.00 96.94 288 TYR A C 1
ATOM 2312 O O . TYR A 1 288 ? -1.637 0.894 -1.194 1.00 96.94 288 TYR A O 1
ATOM 2320 N N . ILE A 1 289 ? 0.281 -0.265 -1.006 1.00 98.38 289 ILE A N 1
ATOM 2321 C CA . ILE A 1 289 ? 0.015 -0.821 0.316 1.00 98.38 289 ILE A CA 1
ATOM 2322 C C . ILE A 1 289 ? 0.715 0.049 1.352 1.00 98.38 289 ILE A C 1
ATOM 2324 O O . ILE A 1 289 ? 1.938 0.170 1.333 1.00 98.38 289 ILE A O 1
ATOM 2328 N N . PHE A 1 290 ? -0.040 0.642 2.262 1.00 98.75 290 PHE A N 1
ATOM 2329 C CA . PHE A 1 290 ? 0.475 1.420 3.380 1.00 98.75 290 PHE A CA 1
ATOM 2330 C C . PHE A 1 290 ? 0.401 0.579 4.646 1.00 98.75 290 PHE A C 1
ATOM 2332 O O . PHE A 1 290 ? -0.678 0.143 5.039 1.00 98.75 290 PHE A O 1
ATOM 2339 N N . VAL A 1 291 ? 1.548 0.362 5.283 1.00 98.81 291 VAL A N 1
ATOM 2340 C CA . VAL A 1 291 ? 1.671 -0.417 6.518 1.00 98.81 291 VAL A CA 1
ATOM 2341 C C . VAL A 1 291 ? 2.150 0.497 7.631 1.00 98.81 291 VAL A C 1
ATOM 2343 O O . VAL A 1 291 ? 3.140 1.218 7.472 1.00 98.81 291 VAL A O 1
ATOM 2346 N N . VAL A 1 292 ? 1.458 0.445 8.762 1.00 98.81 292 VAL A N 1
ATOM 2347 C CA . VAL A 1 292 ? 1.868 1.095 10.002 1.00 98.81 292 VAL A CA 1
ATOM 2348 C C . VAL A 1 292 ? 2.902 0.208 10.687 1.00 98.81 292 VAL A C 1
ATOM 2350 O O . VAL A 1 292 ? 2.580 -0.837 11.249 1.00 98.81 292 VAL A O 1
ATOM 2353 N N . ASP A 1 293 ? 4.163 0.622 10.620 1.00 98.56 293 ASP A N 1
ATOM 2354 C CA . ASP A 1 293 ? 5.303 -0.046 11.243 1.00 98.56 293 ASP A CA 1
ATOM 2355 C C . ASP A 1 293 ? 5.472 0.486 12.672 1.00 98.56 293 ASP A C 1
ATOM 2357 O O . ASP A 1 293 ? 6.352 1.305 12.964 1.00 98.56 293 ASP A O 1
ATOM 2361 N N . ALA A 1 294 ? 4.533 0.085 13.536 1.00 98.56 294 ALA A N 1
ATOM 2362 C CA . ALA A 1 294 ? 4.271 0.719 14.826 1.00 98.56 294 ALA A CA 1
ATOM 2363 C C . ALA A 1 294 ? 5.498 0.729 15.740 1.00 98.56 294 ALA A C 1
ATOM 2365 O O . ALA A 1 294 ? 5.848 1.762 16.309 1.00 98.56 294 ALA A O 1
ATOM 2366 N N . GLY A 1 295 ? 6.211 -0.396 15.824 1.00 98.19 295 GLY A N 1
ATOM 2367 C CA . GLY A 1 295 ? 7.414 -0.535 16.643 1.00 98.19 295 GLY A CA 1
ATOM 2368 C C . GLY A 1 295 ? 8.593 0.314 16.164 1.00 98.19 295 GLY A C 1
ATOM 2369 O O . GLY A 1 295 ? 9.523 0.544 16.934 1.00 98.19 295 GLY A O 1
ATOM 2370 N N . ASN A 1 296 ? 8.563 0.795 14.918 1.00 98.06 296 ASN A N 1
ATOM 2371 C CA . ASN A 1 296 ? 9.538 1.742 14.375 1.00 98.06 296 ASN A CA 1
ATOM 2372 C C . ASN A 1 296 ? 8.980 3.170 14.237 1.00 98.06 296 ASN A C 1
ATOM 2374 O O . ASN A 1 296 ? 9.688 4.036 13.725 1.00 98.06 296 ASN A O 1
ATOM 2378 N N . ASN A 1 297 ? 7.750 3.431 14.697 1.00 98.56 297 ASN A N 1
ATOM 2379 C CA . ASN A 1 297 ? 7.103 4.749 14.689 1.00 98.56 297 ASN A CA 1
ATOM 2380 C C . ASN A 1 297 ? 7.044 5.402 13.299 1.00 98.56 297 ASN A C 1
ATOM 2382 O O . ASN A 1 297 ? 7.303 6.595 13.140 1.00 98.56 297 ASN A O 1
ATOM 2386 N N . ARG A 1 298 ? 6.746 4.605 12.270 1.00 98.25 298 ARG A N 1
ATOM 2387 C CA . ARG A 1 298 ? 6.750 5.060 10.874 1.00 98.25 298 ARG A CA 1
ATOM 2388 C C . ARG A 1 298 ? 5.694 4.349 10.040 1.00 98.25 298 ARG A C 1
ATOM 2390 O O . ARG A 1 298 ? 5.146 3.325 10.438 1.00 98.25 298 ARG A O 1
ATOM 2397 N N . ILE A 1 299 ? 5.438 4.888 8.857 1.00 98.69 299 ILE A N 1
ATOM 2398 C CA . ILE A 1 299 ? 4.551 4.310 7.852 1.00 98.69 299 ILE A CA 1
ATOM 2399 C C . ILE A 1 299 ? 5.386 4.000 6.619 1.00 98.69 299 ILE A C 1
ATOM 2401 O O . ILE A 1 299 ? 6.222 4.805 6.194 1.00 98.69 299 ILE A O 1
ATOM 2405 N N . ILE A 1 300 ? 5.158 2.825 6.040 1.00 98.12 300 ILE A N 1
ATOM 2406 C CA . ILE A 1 300 ? 5.859 2.371 4.842 1.00 98.12 300 ILE A CA 1
ATOM 2407 C C . ILE A 1 300 ? 4.848 2.114 3.732 1.00 98.12 300 ILE A C 1
ATOM 2409 O O . ILE A 1 300 ? 3.844 1.434 3.930 1.00 98.12 300 ILE A O 1
ATOM 2413 N N . LYS A 1 301 ? 5.138 2.657 2.550 1.00 97.31 301 LYS A N 1
ATOM 2414 C CA . LYS A 1 301 ? 4.387 2.446 1.316 1.00 97.31 301 LYS A CA 1
ATOM 2415 C C . LYS A 1 301 ? 5.102 1.404 0.462 1.00 97.31 301 LYS A C 1
ATOM 2417 O O . LYS A 1 301 ? 6.188 1.670 -0.057 1.00 97.31 301 LYS A O 1
ATOM 2422 N N . PHE A 1 302 ? 4.477 0.253 0.274 1.00 95.62 302 PHE A N 1
ATOM 2423 C CA . PHE A 1 302 ? 4.941 -0.834 -0.578 1.00 95.62 302 PHE A CA 1
ATOM 2424 C C . PHE A 1 302 ? 4.192 -0.868 -1.913 1.00 95.62 302 PHE A C 1
ATOM 2426 O O . PHE A 1 302 ? 3.092 -0.332 -2.060 1.00 95.62 302 PHE A O 1
ATOM 2433 N N . CYS A 1 303 ? 4.798 -1.521 -2.900 1.00 93.62 303 CYS A N 1
ATOM 2434 C CA . CYS A 1 303 ? 4.173 -1.840 -4.176 1.00 93.62 303 CYS A CA 1
ATOM 2435 C C . CYS A 1 303 ? 4.545 -3.265 -4.586 1.00 93.62 303 CYS A C 1
ATOM 2437 O O . CYS A 1 303 ? 5.718 -3.627 -4.540 1.00 93.62 303 CYS A O 1
ATOM 2439 N N . THR A 1 304 ? 3.555 -4.044 -5.024 1.00 93.25 304 THR A N 1
ATOM 2440 C CA . THR A 1 304 ? 3.736 -5.424 -5.522 1.00 93.25 304 THR A CA 1
ATOM 2441 C C . THR A 1 304 ? 3.524 -5.534 -7.040 1.00 93.25 304 THR A C 1
ATOM 2443 O O . THR A 1 304 ? 3.608 -6.614 -7.622 1.00 93.25 304 THR A O 1
ATOM 2446 N N . SER A 1 305 ? 3.264 -4.410 -7.720 1.00 91.62 305 SER A N 1
ATOM 2447 C CA . SER A 1 305 ? 3.035 -4.390 -9.166 1.00 91.62 305 SER A CA 1
ATOM 2448 C C . SER A 1 305 ? 4.327 -4.663 -9.929 1.00 91.62 305 SER A C 1
ATOM 2450 O O . SER A 1 305 ? 5.235 -3.830 -9.954 1.00 91.62 305 SER A O 1
ATOM 2452 N N . LYS A 1 306 ? 4.378 -5.799 -10.630 1.00 91.19 306 LYS A N 1
ATOM 2453 C CA . LYS A 1 306 ? 5.512 -6.181 -11.485 1.00 91.19 306 LYS A CA 1
ATOM 2454 C C . LYS A 1 306 ? 5.840 -5.111 -12.528 1.00 91.19 306 LYS A C 1
ATOM 2456 O O . LYS A 1 306 ? 7.011 -4.826 -12.748 1.00 91.19 306 LYS A O 1
ATOM 2461 N N . ILE A 1 307 ? 4.828 -4.447 -13.095 1.00 92.19 307 ILE A N 1
ATOM 2462 C CA . ILE A 1 307 ? 5.028 -3.326 -14.028 1.00 92.19 307 ILE A CA 1
ATOM 2463 C C . ILE A 1 307 ? 5.823 -2.202 -13.354 1.00 92.19 307 ILE A C 1
ATOM 2465 O O . ILE A 1 307 ? 6.826 -1.746 -13.899 1.00 92.19 307 ILE A O 1
ATOM 2469 N N . VAL A 1 308 ? 5.417 -1.771 -12.156 1.00 92.06 308 VAL A N 1
ATOM 2470 C CA . VAL A 1 308 ? 6.082 -0.674 -11.432 1.00 92.06 308 VAL A CA 1
ATOM 2471 C C . VAL A 1 308 ? 7.492 -1.073 -10.993 1.00 92.06 308 VAL A C 1
ATOM 2473 O O . VAL A 1 308 ? 8.422 -0.276 -11.132 1.00 92.06 308 VAL A O 1
ATOM 2476 N N . ILE A 1 309 ? 7.656 -2.303 -10.497 1.00 91.38 309 ILE A N 1
ATOM 2477 C CA . ILE A 1 309 ? 8.937 -2.856 -10.038 1.00 91.38 309 ILE A CA 1
ATOM 2478 C C . ILE A 1 309 ? 9.949 -2.875 -11.185 1.00 91.38 309 ILE A C 1
ATOM 2480 O O . ILE A 1 309 ? 10.994 -2.230 -11.086 1.00 91.38 309 ILE A O 1
ATOM 2484 N N . HIS A 1 310 ? 9.612 -3.539 -12.293 1.00 93.25 310 HIS A N 1
ATOM 2485 C CA . HIS A 1 310 ? 10.500 -3.659 -13.448 1.00 93.25 310 HIS A CA 1
ATOM 2486 C C . HIS A 1 310 ? 10.743 -2.303 -14.128 1.00 93.25 310 HIS A C 1
ATOM 2488 O O . HIS A 1 310 ? 11.857 -2.028 -14.563 1.00 93.25 310 HIS A O 1
ATOM 2494 N N . THR A 1 311 ? 9.757 -1.396 -14.145 1.00 94.50 311 THR A N 1
ATOM 2495 C CA . THR A 1 311 ? 9.966 -0.026 -14.650 1.00 94.50 311 THR A CA 1
ATOM 2496 C C . THR A 1 311 ? 11.015 0.714 -13.821 1.00 94.50 311 THR A C 1
ATOM 2498 O O . THR A 1 311 ? 11.962 1.262 -14.378 1.00 94.50 311 THR A O 1
ATOM 2501 N N . LYS A 1 312 ? 10.890 0.714 -12.486 1.00 92.62 312 LYS A N 1
ATOM 2502 C CA . LYS A 1 312 ? 11.841 1.402 -11.598 1.00 92.62 312 LYS A CA 1
ATOM 2503 C C . LYS A 1 312 ? 13.234 0.787 -11.650 1.00 92.62 312 LYS A C 1
ATOM 2505 O O . LYS A 1 312 ? 14.215 1.529 -11.660 1.00 92.62 312 LYS A O 1
ATOM 2510 N N . LEU A 1 313 ? 13.322 -0.542 -11.676 1.00 91.94 313 LEU A N 1
ATOM 2511 C CA . LEU A 1 313 ? 14.600 -1.239 -11.756 1.00 91.94 313 LEU A CA 1
ATOM 2512 C C . LEU A 1 313 ? 15.284 -0.979 -13.104 1.00 91.94 313 LEU A C 1
ATOM 2514 O O . LEU A 1 313 ? 16.454 -0.602 -13.126 1.00 91.94 313 LEU A O 1
ATOM 2518 N N . GLY A 1 314 ? 14.530 -1.057 -14.203 1.00 94.81 314 GLY A N 1
ATOM 2519 C CA . GLY A 1 314 ? 15.015 -0.716 -15.537 1.00 94.81 314 GLY A CA 1
ATOM 2520 C C . GLY A 1 314 ? 15.503 0.730 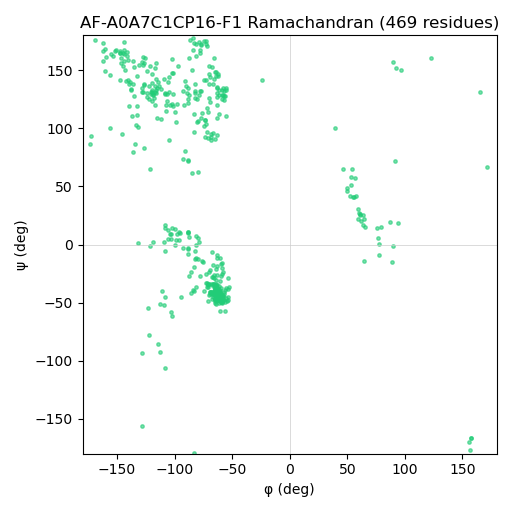-15.633 1.00 94.81 314 GLY A C 1
ATOM 2521 O O . GLY A 1 314 ? 16.599 0.966 -16.132 1.00 94.81 314 GLY A O 1
ATOM 2522 N N . SER A 1 315 ? 14.758 1.701 -15.091 1.00 95.38 315 SER A N 1
ATOM 2523 C CA . SER A 1 315 ? 15.197 3.105 -15.046 1.00 95.38 315 SER A CA 1
ATOM 2524 C C . SER A 1 315 ? 16.472 3.296 -14.224 1.00 95.38 315 SER A C 1
ATOM 2526 O O . SER A 1 315 ? 17.365 4.016 -14.654 1.00 95.38 315 SER A O 1
ATOM 2528 N N . LYS A 1 316 ? 16.606 2.614 -13.080 1.00 95.00 316 LYS A N 1
ATOM 2529 C CA . LYS A 1 316 ? 17.836 2.661 -12.279 1.00 95.00 316 LYS A CA 1
ATOM 2530 C C . LYS A 1 316 ? 19.038 2.126 -13.060 1.00 95.00 316 LYS A C 1
ATOM 2532 O O . LYS A 1 316 ? 20.101 2.736 -13.041 1.00 95.00 316 LYS A O 1
ATOM 2537 N N . TYR A 1 317 ? 18.880 0.995 -13.745 1.00 96.56 317 TYR A N 1
ATOM 2538 C CA . TYR A 1 317 ? 19.943 0.440 -14.581 1.00 96.56 317 TYR A CA 1
ATOM 2539 C C . TYR A 1 317 ? 20.282 1.346 -15.764 1.00 96.56 317 TYR A C 1
ATOM 2541 O O . TYR A 1 317 ? 21.457 1.509 -16.078 1.00 96.56 317 TYR A O 1
ATOM 2549 N N . LEU A 1 318 ? 19.280 1.998 -16.355 1.00 95.12 318 LEU A N 1
ATOM 2550 C CA . LEU A 1 318 ? 19.480 3.003 -17.394 1.00 95.12 318 LEU A CA 1
ATOM 2551 C C . LEU A 1 318 ? 20.345 4.171 -16.881 1.00 95.12 318 LEU A C 1
ATOM 2553 O O . LEU A 1 318 ? 21.328 4.523 -17.524 1.00 95.12 318 LEU A O 1
ATOM 2557 N N . ASP A 1 319 ? 20.051 4.713 -15.695 1.00 96.12 319 ASP A N 1
ATOM 2558 C CA . ASP A 1 319 ? 20.843 5.791 -15.076 1.00 96.12 319 ASP A CA 1
ATOM 2559 C C . ASP A 1 319 ? 22.278 5.340 -14.734 1.00 96.12 319 ASP A C 1
ATOM 2561 O O . ASP A 1 319 ? 23.244 6.095 -14.869 1.00 96.12 319 ASP A O 1
ATOM 2565 N N . GLU A 1 320 ? 22.445 4.078 -14.330 1.00 96.94 320 GLU A N 1
ATOM 2566 C CA . GLU A 1 320 ? 23.742 3.447 -14.055 1.00 96.94 320 GLU A CA 1
ATOM 2567 C C . GLU A 1 320 ? 24.499 3.012 -15.326 1.00 96.94 320 GLU A C 1
ATOM 2569 O O . GLU A 1 320 ? 25.596 2.465 -15.212 1.00 96.94 320 GLU A O 1
ATOM 2574 N N . HIS A 1 321 ? 23.951 3.270 -16.522 1.00 96.69 321 HIS A N 1
ATOM 2575 C CA . HIS A 1 321 ? 24.511 2.870 -17.822 1.00 96.69 321 HIS A CA 1
ATOM 2576 C C . HIS A 1 321 ? 24.673 1.342 -17.979 1.00 96.69 321 HIS A C 1
ATOM 2578 O O . HIS A 1 321 ? 25.528 0.854 -18.717 1.00 96.69 321 HIS A O 1
ATOM 2584 N N . LYS A 1 322 ? 23.840 0.575 -17.270 1.00 97.69 322 LYS A N 1
ATOM 2585 C CA . LYS A 1 322 ? 23.724 -0.888 -17.331 1.00 97.69 322 LYS A CA 1
ATOM 2586 C C . LYS A 1 322 ? 22.645 -1.272 -18.337 1.00 97.69 322 LYS A C 1
ATOM 2588 O O . LYS A 1 322 ? 21.507 -1.585 -17.983 1.00 97.69 322 LYS A O 1
ATOM 2593 N N . TRP A 1 323 ? 22.974 -1.125 -19.617 1.00 97.56 323 TRP A N 1
ATOM 2594 C CA . TRP A 1 323 ? 21.980 -1.164 -20.687 1.00 97.56 323 TRP A CA 1
ATOM 2595 C C . TRP A 1 323 ? 21.320 -2.530 -20.854 1.00 97.56 323 TRP A C 1
ATOM 2597 O O . TRP A 1 323 ? 20.104 -2.593 -21.023 1.00 97.56 323 TRP A O 1
ATOM 2607 N N . GLU A 1 324 ? 22.087 -3.618 -20.778 1.00 97.31 324 GLU A N 1
ATOM 2608 C CA . GLU A 1 324 ? 21.556 -4.975 -20.942 1.00 97.31 324 GLU A CA 1
ATOM 2609 C C . GLU A 1 324 ? 20.565 -5.327 -19.827 1.00 97.31 324 GLU A C 1
ATOM 2611 O O . GLU A 1 324 ? 19.474 -5.841 -20.098 1.00 97.31 324 GLU A O 1
ATOM 2616 N N . GLU A 1 325 ? 20.900 -4.988 -18.580 1.00 96.88 325 GLU A N 1
ATOM 2617 C CA . GLU A 1 325 ? 20.014 -5.164 -17.436 1.00 96.88 325 GLU A CA 1
ATOM 2618 C C . GLU A 1 325 ? 18.761 -4.293 -17.578 1.00 96.88 325 GLU A C 1
ATOM 2620 O O . GLU A 1 325 ? 17.649 -4.799 -17.429 1.00 96.88 325 GLU A O 1
ATOM 2625 N N . ALA A 1 326 ? 18.900 -3.020 -17.967 1.00 97.62 326 ALA A N 1
ATOM 2626 C CA . ALA A 1 326 ? 17.756 -2.141 -18.220 1.00 97.62 326 ALA A CA 1
ATOM 2627 C C . ALA A 1 326 ? 16.817 -2.705 -19.303 1.00 97.62 326 ALA A C 1
ATOM 2629 O O . ALA A 1 326 ? 15.601 -2.765 -19.110 1.00 97.62 326 ALA A O 1
ATOM 2630 N N . ILE A 1 327 ? 17.374 -3.172 -20.426 1.00 98.19 327 ILE A N 1
ATOM 2631 C CA . ILE A 1 327 ? 16.626 -3.808 -21.520 1.00 98.19 327 ILE A CA 1
ATOM 2632 C C . ILE A 1 327 ? 15.882 -5.047 -21.015 1.00 98.19 327 ILE A C 1
ATOM 2634 O O . ILE A 1 327 ? 14.722 -5.252 -21.383 1.00 98.19 327 ILE A O 1
ATOM 2638 N N . SER A 1 328 ? 16.534 -5.881 -20.200 1.00 97.38 328 SER A N 1
ATOM 2639 C CA . SER A 1 328 ? 15.923 -7.078 -19.616 1.00 97.38 328 SER A CA 1
ATOM 2640 C C . SER A 1 328 ? 14.690 -6.725 -18.782 1.00 97.38 328 SER A C 1
ATOM 2642 O O . SER A 1 328 ? 13.619 -7.293 -19.001 1.00 97.38 328 SER A O 1
ATOM 2644 N N . GLU A 1 329 ? 14.802 -5.733 -17.899 1.00 96.44 329 GLU A N 1
ATOM 2645 C CA . GLU A 1 329 ? 13.694 -5.278 -17.053 1.00 96.44 329 GLU A CA 1
ATOM 2646 C C . GLU A 1 329 ? 12.552 -4.661 -17.873 1.00 96.44 329 GLU A C 1
ATOM 2648 O O . GLU A 1 329 ? 11.384 -5.021 -17.713 1.00 96.44 329 GLU A O 1
ATOM 2653 N N . PHE A 1 330 ? 12.862 -3.788 -18.833 1.00 97.94 330 PHE A N 1
ATOM 2654 C CA . PHE A 1 330 ? 11.840 -3.172 -19.679 1.00 97.94 330 PHE A CA 1
ATOM 2655 C C . PHE A 1 330 ? 11.100 -4.184 -20.562 1.00 97.94 330 PHE A C 1
ATOM 2657 O O . PHE A 1 330 ? 9.908 -4.009 -20.827 1.00 97.94 330 PHE A O 1
ATOM 2664 N N . LYS A 1 331 ? 11.749 -5.281 -20.975 1.00 97.50 331 LYS A N 1
ATOM 2665 C CA . LYS A 1 331 ? 11.063 -6.391 -21.659 1.00 97.50 331 LYS A CA 1
ATOM 2666 C C . LYS A 1 331 ? 10.017 -7.064 -20.776 1.00 97.50 331 LYS A C 1
ATOM 2668 O O . LYS A 1 331 ? 8.962 -7.417 -21.299 1.00 97.50 331 LYS A O 1
ATOM 2673 N N . GLN A 1 332 ? 10.280 -7.217 -19.474 1.00 96.75 332 GLN A N 1
ATOM 2674 C CA . GLN A 1 332 ? 9.287 -7.748 -18.530 1.00 96.75 332 GLN A CA 1
ATOM 2675 C C . GLN A 1 332 ? 8.067 -6.828 -18.441 1.00 96.75 332 GLN A C 1
ATOM 2677 O O . GLN A 1 332 ? 6.937 -7.297 -18.395 1.00 96.75 332 GLN A O 1
ATOM 2682 N N . VAL A 1 333 ? 8.265 -5.508 -18.479 1.00 96.44 333 VAL A N 1
ATOM 2683 C CA . VAL A 1 333 ? 7.130 -4.575 -18.500 1.00 96.44 333 VAL A CA 1
ATOM 2684 C C . VAL A 1 333 ? 6.356 -4.673 -19.810 1.00 96.44 333 VAL A C 1
ATOM 2686 O O . VAL A 1 333 ? 5.139 -4.773 -19.775 1.00 96.44 333 VAL A O 1
ATOM 2689 N N . ILE A 1 334 ? 7.033 -4.681 -20.963 1.00 96.81 334 ILE A N 1
ATOM 2690 C CA . ILE A 1 334 ? 6.375 -4.721 -22.281 1.00 96.81 334 ILE A CA 1
ATOM 2691 C C . ILE A 1 334 ? 5.616 -6.035 -22.506 1.00 96.81 334 ILE A C 1
ATOM 2693 O O . ILE A 1 334 ? 4.631 -6.044 -23.241 1.00 96.81 334 ILE A O 1
ATOM 2697 N N . SER A 1 335 ? 6.043 -7.145 -21.897 1.00 96.81 335 SER A N 1
ATOM 2698 C CA . SER A 1 335 ? 5.292 -8.404 -21.966 1.00 96.81 335 SER A CA 1
ATOM 2699 C C . SER A 1 335 ? 3.985 -8.347 -21.164 1.00 96.81 335 SER A C 1
ATOM 2701 O O . SER A 1 335 ? 2.993 -8.934 -21.593 1.00 96.81 335 SER A O 1
ATOM 2703 N N . LEU A 1 336 ? 3.971 -7.618 -20.042 1.00 93.88 336 LEU A N 1
ATOM 2704 C CA . LEU A 1 336 ? 2.804 -7.430 -19.173 1.00 93.88 336 LEU A CA 1
ATOM 2705 C C . LEU A 1 336 ? 1.868 -6.316 -19.665 1.00 93.88 336 LEU A C 1
ATOM 2707 O O . LEU A 1 336 ? 0.650 -6.460 -19.611 1.00 93.88 336 LEU A O 1
ATOM 2711 N N . ASP A 1 337 ? 2.438 -5.217 -20.150 1.00 95.31 337 ASP A N 1
ATOM 2712 C CA . ASP A 1 337 ? 1.749 -4.057 -20.707 1.00 95.31 337 ASP A CA 1
ATOM 2713 C C . ASP A 1 337 ? 2.425 -3.631 -22.022 1.00 95.31 337 ASP A C 1
ATOM 2715 O O . ASP A 1 337 ? 3.288 -2.742 -22.054 1.00 95.31 337 ASP A O 1
ATOM 2719 N N . PRO A 1 338 ? 2.022 -4.244 -23.150 1.00 95.69 338 PRO A N 1
ATOM 2720 C CA . PRO A 1 338 ? 2.574 -3.914 -24.453 1.00 95.69 338 PRO A CA 1
ATOM 2721 C C . PRO A 1 338 ? 2.305 -2.476 -24.897 1.00 95.69 338 PRO A C 1
ATOM 2723 O O . PRO A 1 338 ? 2.887 -2.058 -25.894 1.00 95.69 338 PRO A O 1
ATOM 2726 N N . LEU A 1 339 ? 1.437 -1.708 -24.237 1.00 95.06 339 LEU A N 1
ATOM 2727 C CA . LEU A 1 339 ? 1.115 -0.334 -24.631 1.00 95.06 339 LEU A CA 1
ATOM 2728 C C . LEU A 1 339 ? 1.807 0.716 -23.754 1.00 95.06 339 LEU A C 1
ATOM 2730 O O . LEU A 1 339 ? 1.611 1.908 -23.984 1.00 95.06 339 LEU A O 1
ATOM 2734 N N . ASN A 1 340 ? 2.670 0.300 -22.822 1.00 95.62 340 ASN A N 1
ATOM 2735 C CA . ASN A 1 340 ? 3.400 1.198 -21.933 1.00 95.62 340 ASN A CA 1
ATOM 2736 C C . ASN A 1 340 ? 4.391 2.105 -22.693 1.00 95.62 340 ASN A C 1
ATOM 2738 O O . ASN A 1 340 ? 5.546 1.740 -22.926 1.00 95.62 340 ASN A O 1
ATOM 2742 N N . LEU A 1 341 ? 3.942 3.292 -23.114 1.00 95.31 341 LEU A N 1
ATOM 2743 C CA . LEU A 1 341 ? 4.753 4.212 -23.920 1.00 95.31 341 LEU A CA 1
ATOM 2744 C C . LEU A 1 341 ? 6.033 4.686 -23.211 1.00 95.31 341 LEU A C 1
ATOM 2746 O O . LEU A 1 341 ? 7.083 4.605 -23.849 1.00 95.31 341 LEU A O 1
ATOM 2750 N N . PRO A 1 342 ? 6.013 5.086 -21.920 1.00 96.56 342 PRO A N 1
ATOM 2751 C CA . PRO A 1 342 ? 7.233 5.504 -21.227 1.00 96.56 342 PRO A CA 1
ATOM 2752 C C . PRO A 1 342 ? 8.322 4.425 -21.230 1.00 96.56 342 PRO A C 1
ATOM 2754 O O . PRO A 1 342 ? 9.488 4.711 -21.497 1.00 96.56 342 PRO A O 1
ATOM 2757 N N . VAL A 1 343 ? 7.952 3.162 -20.999 1.00 97.19 343 VAL A N 1
ATOM 2758 C CA . VAL A 1 343 ? 8.925 2.063 -21.039 1.00 97.19 343 VAL A CA 1
ATOM 2759 C C . VAL A 1 343 ? 9.376 1.747 -22.463 1.00 97.19 343 VAL A C 1
ATOM 2761 O O . VAL A 1 343 ? 10.539 1.406 -22.677 1.00 97.19 343 VAL A O 1
ATOM 2764 N N . ARG A 1 344 ? 8.508 1.906 -23.467 1.00 97.50 344 ARG A N 1
ATOM 2765 C CA . ARG A 1 344 ? 8.909 1.768 -24.875 1.00 97.50 344 ARG A CA 1
ATOM 2766 C C . ARG A 1 344 ? 9.910 2.836 -25.310 1.00 97.50 344 ARG A C 1
ATOM 2768 O O . ARG A 1 344 ? 10.822 2.527 -26.072 1.00 97.50 344 ARG A O 1
ATOM 2775 N N . GLU A 1 345 ? 9.769 4.063 -24.823 1.00 96.81 345 GLU A N 1
ATOM 2776 C CA . GLU A 1 345 ? 10.766 5.120 -25.016 1.00 96.81 345 GLU A CA 1
ATOM 2777 C C . GLU A 1 345 ? 12.084 4.766 -24.319 1.00 96.81 345 GLU A C 1
ATOM 2779 O O . GLU A 1 345 ? 13.147 4.829 -24.943 1.00 96.81 345 GLU A O 1
ATOM 2784 N N . ALA A 1 346 ? 12.012 4.315 -23.064 1.00 97.69 346 ALA A N 1
ATOM 2785 C CA . ALA A 1 346 ? 13.184 3.942 -22.280 1.00 97.69 346 ALA A CA 1
ATOM 2786 C C . ALA A 1 346 ? 13.956 2.756 -22.887 1.00 97.69 346 ALA A C 1
ATOM 2788 O O . ALA A 1 346 ? 15.180 2.814 -22.985 1.00 97.69 346 ALA A O 1
ATOM 2789 N N . ILE A 1 347 ? 13.272 1.707 -23.361 1.00 98.19 347 ILE A N 1
ATOM 2790 C CA . ILE A 1 347 ? 13.937 0.560 -23.997 1.00 98.19 347 ILE A CA 1
ATOM 2791 C C . ILE A 1 347 ? 14.516 0.917 -25.371 1.00 98.19 347 ILE A C 1
ATOM 2793 O O . ILE A 1 347 ? 15.569 0.401 -25.734 1.00 98.19 347 ILE A O 1
ATOM 2797 N N . ALA A 1 348 ? 13.866 1.805 -26.137 1.00 98.06 348 ALA A N 1
ATOM 2798 C CA . ALA A 1 348 ? 14.401 2.277 -27.413 1.00 98.06 348 ALA A CA 1
ATOM 2799 C C . ALA A 1 348 ? 15.714 3.043 -27.204 1.00 98.06 348 ALA A C 1
ATOM 2801 O O . ALA A 1 348 ? 16.678 2.827 -27.937 1.00 98.06 348 ALA A O 1
ATOM 2802 N N . LEU A 1 349 ? 15.761 3.886 -26.164 1.00 97.75 349 LEU A N 1
ATOM 2803 C CA . LEU A 1 349 ? 16.986 4.551 -25.733 1.00 97.75 349 LEU A CA 1
ATOM 2804 C C . LEU A 1 349 ? 18.038 3.541 -25.265 1.00 97.75 349 LEU A C 1
ATOM 2806 O O . LEU A 1 349 ? 19.176 3.627 -25.706 1.00 97.75 349 LEU A O 1
ATOM 2810 N N . ALA A 1 350 ? 17.664 2.562 -24.442 1.00 98.00 350 ALA A N 1
ATOM 2811 C CA . ALA A 1 350 ? 18.601 1.550 -23.965 1.00 98.00 350 ALA A CA 1
ATOM 2812 C C . ALA A 1 350 ? 19.226 0.751 -25.122 1.00 98.00 350 ALA A C 1
ATOM 2814 O O . ALA A 1 350 ? 20.436 0.567 -25.141 1.00 98.00 350 ALA A O 1
ATOM 2815 N N . TYR A 1 351 ? 18.444 0.348 -26.134 1.00 98.50 351 TYR A N 1
ATOM 2816 C CA . TYR A 1 351 ? 18.995 -0.285 -27.340 1.00 98.50 351 TYR A CA 1
ATOM 2817 C C . TYR A 1 351 ? 19.934 0.637 -28.118 1.00 98.50 351 TYR A C 1
ATOM 2819 O O . TYR A 1 351 ? 20.940 0.171 -28.641 1.00 98.50 351 TYR A O 1
ATOM 2827 N N . TYR A 1 352 ? 19.601 1.926 -28.219 1.00 97.88 352 TYR A N 1
ATOM 2828 C CA . TYR A 1 352 ? 20.445 2.908 -28.895 1.00 97.88 352 TYR A CA 1
ATOM 2829 C C . TYR A 1 352 ? 21.797 3.071 -28.191 1.00 97.88 352 TYR A C 1
ATOM 2831 O O . TYR A 1 352 ? 22.831 3.030 -28.849 1.00 97.88 352 TYR A O 1
ATOM 2839 N N . GLU A 1 353 ? 21.795 3.237 -26.866 1.00 97.44 353 GLU A N 1
ATOM 2840 C CA . GLU A 1 353 ? 23.023 3.415 -26.077 1.00 97.44 353 GLU A CA 1
ATOM 2841 C C . GLU A 1 353 ? 23.831 2.110 -25.949 1.00 97.44 353 GLU A C 1
ATOM 2843 O O . GLU A 1 353 ? 25.050 2.160 -25.819 1.00 97.44 353 GLU A O 1
ATOM 2848 N N . ASN A 1 354 ? 23.179 0.943 -26.056 1.00 97.44 354 ASN A N 1
ATOM 2849 C CA . ASN A 1 354 ? 23.845 -0.364 -26.125 1.00 97.44 354 ASN A CA 1
ATOM 2850 C C . ASN A 1 354 ? 24.364 -0.725 -27.533 1.00 97.44 354 ASN A C 1
ATOM 2852 O O . ASN A 1 354 ? 24.761 -1.864 -27.760 1.00 97.44 354 ASN A O 1
ATOM 2856 N N . GLU A 1 355 ? 24.299 0.202 -28.497 1.00 97.00 355 GLU A N 1
ATOM 2857 C CA . GLU A 1 355 ? 24.701 -0.005 -29.900 1.00 97.00 355 GLU A CA 1
ATOM 2858 C C . GLU A 1 355 ? 23.929 -1.140 -30.620 1.00 97.00 355 GLU A C 1
ATOM 2860 O O . GLU A 1 355 ? 24.338 -1.657 -31.660 1.00 97.00 355 GLU A O 1
ATOM 2865 N N . GLU A 1 356 ? 22.742 -1.509 -30.127 1.00 97.69 356 GLU A N 1
ATOM 2866 C CA . GLU A 1 356 ? 21.853 -2.498 -30.748 1.00 97.69 356 GLU A CA 1
ATOM 2867 C C . GLU A 1 356 ? 20.969 -1.846 -31.825 1.00 97.69 356 GLU A C 1
ATOM 2869 O O . GLU A 1 356 ? 19.735 -1.825 -31.740 1.00 97.69 356 GLU A O 1
ATOM 2874 N N . TRP A 1 357 ? 21.605 -1.291 -32.862 1.00 97.31 357 TRP A N 1
ATOM 2875 C CA . TRP A 1 357 ? 20.966 -0.367 -33.808 1.00 97.31 357 TRP A CA 1
ATOM 2876 C C . TRP A 1 357 ? 19.716 -0.914 -34.501 1.00 97.31 357 TRP A C 1
ATOM 2878 O O . TRP A 1 357 ? 18.750 -0.177 -34.674 1.00 97.31 357 TRP A O 1
ATOM 2888 N N . GLU A 1 358 ? 19.694 -2.191 -34.894 1.00 96.88 358 GLU A N 1
ATOM 2889 C CA . GLU A 1 358 ? 18.517 -2.793 -35.542 1.00 96.88 358 GLU A CA 1
ATOM 2890 C C . GLU A 1 358 ? 17.294 -2.784 -34.613 1.00 96.88 358 GLU A C 1
ATOM 2892 O O . GLU A 1 358 ? 16.203 -2.384 -35.028 1.00 96.88 358 GLU A O 1
ATOM 2897 N N . LYS A 1 359 ? 17.490 -3.136 -33.336 1.00 98.06 359 LYS A N 1
ATOM 2898 C CA . LYS A 1 359 ? 16.426 -3.133 -32.323 1.00 98.06 359 LYS A CA 1
ATOM 2899 C C . LYS A 1 359 ? 16.028 -1.713 -31.934 1.00 98.06 359 LYS A C 1
ATOM 2901 O O . LYS A 1 359 ? 14.841 -1.446 -31.758 1.00 98.06 359 LYS A O 1
ATOM 2906 N N . ALA A 1 360 ? 16.988 -0.789 -31.865 1.00 98.06 360 ALA A N 1
ATOM 2907 C CA . ALA A 1 360 ? 16.709 0.629 -31.650 1.00 98.06 360 ALA A CA 1
ATOM 2908 C C . ALA A 1 360 ? 15.831 1.200 -32.778 1.00 98.06 360 ALA A C 1
ATOM 2910 O O . ALA A 1 360 ? 14.817 1.844 -32.510 1.00 98.06 360 ALA A O 1
ATOM 2911 N N . ILE A 1 361 ? 16.161 0.909 -34.043 1.00 97.69 361 ILE A N 1
ATOM 2912 C CA . ILE A 1 361 ? 15.369 1.321 -35.213 1.00 97.69 361 ILE A CA 1
ATOM 2913 C C . ILE A 1 361 ? 13.955 0.740 -35.138 1.00 97.69 361 ILE A C 1
ATOM 2915 O O . ILE A 1 361 ? 12.988 1.460 -35.384 1.00 97.69 361 ILE A O 1
ATOM 2919 N N . GLU A 1 362 ? 13.805 -0.546 -34.815 1.00 97.75 362 GLU A N 1
ATOM 2920 C CA . GLU A 1 362 ? 12.490 -1.176 -34.660 1.00 97.75 362 GLU A CA 1
ATOM 2921 C C . GLU A 1 362 ? 11.658 -0.488 -33.565 1.00 97.75 362 GLU A C 1
ATOM 2923 O O . GLU A 1 362 ? 10.513 -0.089 -33.809 1.00 97.75 362 GLU A O 1
ATOM 2928 N N . ALA A 1 363 ? 12.250 -0.283 -32.386 1.00 97.38 363 ALA A N 1
ATOM 2929 C CA . ALA A 1 363 ? 11.588 0.338 -31.246 1.00 97.38 363 ALA A CA 1
ATOM 2930 C C . ALA A 1 363 ? 11.193 1.798 -31.529 1.00 97.38 363 ALA A C 1
ATOM 2932 O O . ALA A 1 363 ? 10.048 2.188 -31.286 1.00 97.38 363 ALA A O 1
ATOM 2933 N N . TYR A 1 364 ? 12.080 2.599 -32.125 1.00 98.00 364 TYR A N 1
ATOM 2934 C CA . TYR A 1 364 ? 11.753 3.974 -32.503 1.00 98.00 364 TYR A CA 1
ATOM 2935 C C . TYR A 1 364 ? 10.728 4.052 -33.637 1.00 98.00 364 TYR A C 1
ATOM 2937 O O . TYR A 1 364 ? 9.881 4.940 -33.619 1.00 98.00 364 TYR A O 1
ATOM 2945 N N . ASN A 1 365 ? 10.727 3.118 -34.592 1.00 96.81 365 ASN A N 1
ATOM 2946 C CA . ASN A 1 365 ? 9.680 3.065 -35.617 1.00 96.81 365 ASN A CA 1
ATOM 2947 C C . ASN A 1 365 ? 8.301 2.775 -35.017 1.00 96.81 365 ASN A C 1
ATOM 2949 O O . ASN A 1 365 ? 7.303 3.314 -35.498 1.00 96.81 365 ASN A O 1
ATOM 2953 N N . TYR A 1 366 ? 8.223 1.937 -33.979 1.00 96.50 366 TYR A N 1
ATOM 2954 C CA . TYR A 1 366 ? 6.981 1.761 -33.228 1.00 96.50 366 TYR A CA 1
ATOM 2955 C C . TYR A 1 366 ? 6.525 3.097 -32.625 1.00 96.50 366 TYR A C 1
ATOM 2957 O O . TYR A 1 366 ? 5.384 3.502 -32.836 1.00 96.50 366 TYR A O 1
ATOM 2965 N N . LEU A 1 367 ? 7.424 3.815 -31.944 1.00 96.88 367 LEU A N 1
ATOM 2966 C CA . LEU A 1 367 ? 7.112 5.105 -31.321 1.00 96.88 367 LEU A CA 1
ATOM 2967 C C . LEU A 1 367 ? 6.720 6.174 -32.353 1.00 96.88 367 LEU A C 1
ATOM 2969 O O . LEU A 1 367 ? 5.756 6.898 -32.134 1.00 96.88 367 LEU A O 1
ATOM 2973 N N . GLN A 1 368 ? 7.379 6.221 -33.514 1.00 96.38 368 GLN A N 1
ATOM 2974 C CA . GLN A 1 368 ? 7.032 7.135 -34.609 1.00 96.38 368 GLN A CA 1
ATOM 2975 C C . GLN A 1 368 ? 5.633 6.854 -35.172 1.00 96.38 368 GLN A C 1
ATOM 2977 O O . GLN A 1 368 ? 4.936 7.779 -35.568 1.00 96.38 368 GLN A O 1
ATOM 2982 N N . LYS A 1 369 ? 5.191 5.590 -35.219 1.00 95.56 369 LYS A N 1
ATOM 2983 C CA . LYS A 1 369 ? 3.815 5.269 -35.638 1.00 95.56 369 LYS A CA 1
ATOM 2984 C C . LYS A 1 369 ? 2.781 5.792 -34.643 1.00 95.56 369 LYS A C 1
ATOM 2986 O O . LYS A 1 369 ? 1.706 6.203 -35.067 1.00 95.56 369 LYS A O 1
ATOM 2991 N N . VAL A 1 370 ? 3.099 5.758 -33.347 1.00 94.25 370 VAL A N 1
ATOM 2992 C CA . VAL A 1 370 ? 2.229 6.281 -32.282 1.00 94.25 370 VAL A CA 1
ATOM 2993 C C . VAL A 1 370 ? 2.241 7.811 -32.266 1.00 94.25 370 VAL A C 1
ATOM 2995 O O . VAL A 1 370 ? 1.188 8.420 -32.104 1.00 94.25 370 VAL A O 1
ATOM 2998 N N . ASN A 1 371 ? 3.406 8.428 -32.479 1.00 93.19 371 ASN A N 1
ATOM 2999 C CA . ASN A 1 371 ? 3.586 9.877 -32.530 1.00 93.19 371 ASN A CA 1
ATOM 3000 C C . ASN A 1 371 ? 4.302 10.313 -33.833 1.00 93.19 371 ASN A C 1
ATOM 3002 O O . ASN A 1 371 ? 5.526 10.496 -33.848 1.00 93.19 371 ASN A O 1
ATOM 3006 N N . PRO A 1 372 ? 3.562 10.466 -34.951 1.00 93.19 372 PRO A N 1
ATOM 3007 C CA . PRO A 1 372 ? 4.145 10.743 -36.269 1.00 93.19 372 PRO A CA 1
ATOM 3008 C C . PRO A 1 372 ? 4.891 12.073 -36.380 1.00 93.19 372 PRO A C 1
ATOM 3010 O O . PRO A 1 372 ? 5.809 12.185 -37.193 1.00 93.19 372 PRO A O 1
ATOM 3013 N N . ASP A 1 373 ? 4.530 13.056 -35.555 1.00 93.12 373 ASP A N 1
ATOM 3014 C CA . ASP A 1 373 ? 5.058 14.420 -35.641 1.00 93.12 373 ASP A CA 1
ATOM 3015 C C . ASP A 1 373 ? 6.293 14.655 -34.752 1.00 93.12 373 ASP A C 1
ATOM 3017 O O . ASP A 1 373 ? 6.901 15.730 -34.797 1.00 93.12 373 ASP A O 1
ATOM 3021 N N . ASP A 1 374 ? 6.715 13.657 -33.966 1.00 92.38 374 ASP A N 1
ATOM 3022 C CA . ASP A 1 374 ? 7.890 13.784 -33.106 1.00 92.38 374 ASP A CA 1
ATOM 3023 C C . ASP A 1 374 ? 9.193 13.766 -33.921 1.00 92.38 374 ASP A C 1
ATOM 3025 O O . ASP A 1 374 ? 9.691 12.727 -34.376 1.00 92.38 374 ASP A O 1
ATOM 3029 N N . GLN A 1 375 ? 9.775 14.955 -34.085 1.00 92.62 375 GLN A N 1
ATOM 3030 C CA . GLN A 1 375 ? 11.040 15.140 -34.790 1.00 92.62 375 GLN A CA 1
ATOM 3031 C C . GLN A 1 375 ? 12.230 14.503 -34.063 1.00 92.62 375 GLN A C 1
ATOM 3033 O O . GLN A 1 375 ? 13.189 14.108 -34.726 1.00 92.62 375 GLN A O 1
ATOM 3038 N N . LYS A 1 376 ? 12.196 14.376 -32.729 1.00 93.94 376 LYS A N 1
ATOM 3039 C CA . LYS A 1 376 ? 13.295 13.769 -31.964 1.00 93.94 376 LYS A CA 1
ATOM 3040 C C . LYS A 1 376 ? 13.377 12.274 -32.245 1.00 93.94 376 LYS A C 1
ATOM 3042 O O . LYS A 1 376 ? 14.472 11.769 -32.485 1.00 93.94 376 LYS A O 1
ATOM 3047 N N . ILE A 1 377 ? 12.231 11.591 -32.288 1.00 94.06 377 ILE A N 1
ATOM 3048 C CA . ILE A 1 377 ? 12.160 10.170 -32.662 1.00 94.06 377 ILE A CA 1
ATOM 3049 C C . ILE A 1 377 ? 12.674 9.982 -34.091 1.00 94.06 377 ILE A C 1
ATOM 3051 O O . ILE A 1 377 ? 13.519 9.119 -34.334 1.00 94.06 377 ILE A O 1
ATOM 3055 N N . LYS A 1 378 ? 12.251 10.845 -35.024 1.00 93.94 378 LYS A N 1
ATOM 3056 C CA . LYS A 1 378 ? 12.711 10.787 -36.416 1.00 93.94 378 LYS A CA 1
ATOM 3057 C C . LYS A 1 378 ? 14.229 10.918 -36.531 1.00 93.94 378 LYS A C 1
ATOM 3059 O O . LYS A 1 378 ? 14.854 10.161 -37.270 1.00 93.94 378 LYS A O 1
ATOM 3064 N N . LEU A 1 379 ? 14.823 11.859 -35.796 1.00 93.81 379 LEU A N 1
ATOM 3065 C CA . LEU A 1 379 ? 16.276 12.036 -35.754 1.00 93.81 379 LEU A CA 1
ATOM 3066 C C . LEU A 1 379 ? 16.972 10.799 -35.182 1.00 93.81 379 LEU A C 1
ATOM 3068 O O . LEU A 1 379 ? 17.894 10.296 -35.816 1.00 93.81 379 LEU A O 1
ATOM 3072 N N . LYS A 1 380 ? 16.475 10.236 -34.074 1.00 96.06 380 LYS A N 1
ATOM 3073 C CA . LYS A 1 380 ? 17.022 9.001 -33.493 1.00 96.06 380 LYS A CA 1
ATOM 3074 C C . LYS A 1 380 ? 16.967 7.812 -34.458 1.00 96.06 380 LYS A C 1
ATOM 3076 O O . LYS A 1 380 ? 17.923 7.041 -34.505 1.00 96.06 380 LYS A O 1
ATOM 3081 N N . ILE A 1 381 ? 15.915 7.677 -35.273 1.00 96.06 381 ILE A N 1
ATOM 3082 C CA . ILE A 1 381 ? 15.847 6.648 -36.330 1.00 96.06 381 ILE A CA 1
ATOM 3083 C C . ILE A 1 381 ? 16.957 6.861 -37.364 1.00 96.06 381 ILE A C 1
ATOM 3085 O O . ILE A 1 381 ? 17.654 5.912 -37.718 1.00 96.06 381 ILE A O 1
ATOM 3089 N N . ILE A 1 382 ? 17.130 8.097 -37.843 1.00 95.50 382 ILE A N 1
ATOM 3090 C CA . ILE A 1 382 ? 18.140 8.437 -38.855 1.00 95.50 382 ILE A CA 1
ATOM 3091 C C . ILE A 1 382 ? 19.555 8.205 -38.306 1.00 95.50 382 ILE A C 1
ATOM 3093 O O . ILE A 1 382 ? 20.374 7.587 -38.986 1.00 95.50 382 ILE A O 1
ATOM 3097 N N . ASP A 1 383 ? 19.825 8.637 -37.073 1.00 95.75 383 ASP A N 1
ATOM 3098 C CA . ASP A 1 383 ? 21.109 8.432 -36.394 1.00 95.75 383 ASP A CA 1
ATOM 3099 C C . ASP A 1 383 ? 21.409 6.939 -36.211 1.00 95.75 383 ASP A C 1
ATOM 3101 O O . ASP A 1 383 ? 22.498 6.47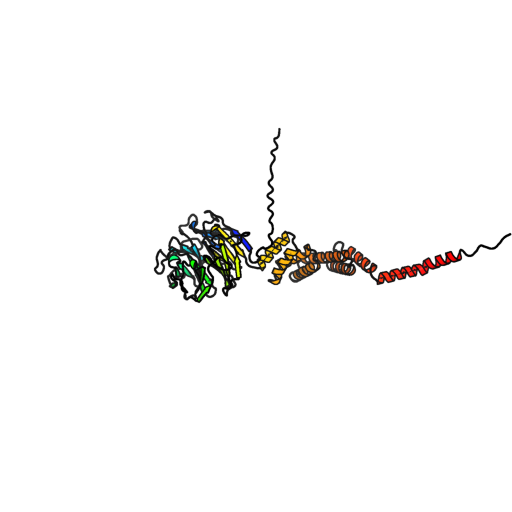6 -36.548 1.00 95.75 383 ASP A O 1
ATOM 3105 N N . SER A 1 384 ? 20.417 6.155 -35.777 1.00 96.75 384 SER A N 1
ATOM 3106 C CA . SER A 1 384 ? 20.559 4.699 -35.634 1.00 96.75 384 SER A CA 1
ATOM 3107 C C . SER A 1 384 ? 20.841 4.017 -36.978 1.00 96.75 384 SER A C 1
ATOM 3109 O O . SER A 1 384 ? 21.696 3.139 -37.059 1.00 96.75 384 SER A O 1
ATOM 3111 N N . GLN A 1 385 ? 20.163 4.429 -38.060 1.00 97.00 385 GLN A N 1
ATOM 3112 C CA . GLN A 1 385 ? 20.421 3.909 -39.410 1.00 97.00 385 GLN A CA 1
ATOM 3113 C C . GLN A 1 385 ? 21.825 4.259 -39.907 1.00 97.00 385 GLN A C 1
ATOM 3115 O O . GLN A 1 385 ? 22.463 3.443 -40.576 1.00 97.00 385 GLN A O 1
ATOM 3120 N N . PHE A 1 386 ? 22.306 5.463 -39.593 1.00 97.31 386 PHE A N 1
ATOM 3121 C CA . PHE A 1 386 ? 23.662 5.874 -39.923 1.00 97.31 386 PHE A CA 1
ATOM 3122 C C . PHE A 1 386 ? 24.688 5.028 -39.167 1.00 97.31 386 PHE A C 1
ATOM 3124 O O . PHE A 1 386 ? 25.589 4.488 -39.805 1.00 97.31 386 PHE A O 1
ATOM 3131 N N . ASN A 1 387 ? 24.533 4.850 -37.853 1.00 96.88 387 ASN A N 1
ATOM 3132 C CA . ASN A 1 387 ? 25.461 4.052 -37.048 1.00 96.88 387 ASN A CA 1
ATOM 3133 C C . ASN A 1 387 ? 25.461 2.574 -37.462 1.00 96.88 387 ASN A C 1
ATOM 3135 O O . ASN A 1 387 ? 26.531 2.009 -37.669 1.00 96.88 387 ASN A O 1
ATOM 3139 N N . LEU A 1 388 ? 24.294 1.990 -37.756 1.00 97.12 388 LEU A N 1
ATOM 3140 C CA . LEU A 1 388 ? 24.210 0.643 -38.332 1.00 97.12 388 LEU A CA 1
ATOM 3141 C C . LEU A 1 388 ? 24.989 0.528 -39.655 1.00 97.12 388 LEU A C 1
ATOM 3143 O O . LEU A 1 388 ? 25.677 -0.461 -39.904 1.00 97.12 388 LEU A O 1
ATOM 3147 N N . ALA A 1 389 ? 24.914 1.551 -40.513 1.00 96.56 389 ALA A N 1
ATOM 3148 C CA . ALA A 1 389 ? 25.688 1.587 -41.753 1.00 96.56 389 ALA A CA 1
ATOM 3149 C C . ALA A 1 389 ? 27.203 1.651 -41.491 1.00 96.56 389 ALA A C 1
ATOM 3151 O O . ALA A 1 389 ? 27.980 1.041 -42.230 1.00 96.56 389 ALA A O 1
ATOM 3152 N N . VAL A 1 390 ? 27.624 2.381 -40.452 1.00 96.25 390 VAL A N 1
ATOM 3153 C CA . VAL A 1 390 ? 29.024 2.435 -40.010 1.00 96.25 390 VAL A CA 1
ATOM 3154 C C . VAL A 1 390 ? 29.489 1.069 -39.506 1.00 96.25 390 VAL A C 1
ATOM 3156 O O . VAL A 1 390 ? 30.568 0.632 -39.901 1.00 96.25 390 VAL A O 1
ATOM 3159 N N . ASP A 1 391 ? 28.677 0.360 -38.726 1.00 96.25 391 ASP A N 1
ATOM 3160 C CA . ASP A 1 391 ? 29.013 -0.978 -38.228 1.00 96.25 391 ASP A CA 1
ATOM 3161 C C . ASP A 1 391 ? 29.134 -2.003 -39.349 1.00 96.25 391 ASP A C 1
ATOM 3163 O O . ASP A 1 391 ? 30.091 -2.782 -39.386 1.00 96.25 391 ASP A O 1
ATOM 3167 N N . TYR A 1 392 ? 28.229 -1.963 -40.328 1.00 96.50 392 TYR A N 1
ATOM 3168 C CA . TYR A 1 392 ? 28.372 -2.762 -41.541 1.00 96.50 392 TYR A CA 1
ATOM 3169 C C . TYR A 1 392 ? 29.657 -2.413 -42.306 1.00 96.50 392 TYR A C 1
ATOM 3171 O O . TYR A 1 392 ? 30.347 -3.317 -42.777 1.00 96.50 392 TYR A O 1
ATOM 3179 N N . GLU A 1 393 ? 30.033 -1.131 -42.405 1.00 94.75 393 GLU A N 1
ATOM 3180 C CA . GLU A 1 393 ? 31.298 -0.721 -43.032 1.00 94.75 393 GLU A CA 1
ATOM 3181 C C . GLU A 1 393 ? 32.517 -1.276 -42.273 1.00 94.75 393 GLU A C 1
ATOM 3183 O O . GLU A 1 393 ? 33.429 -1.818 -42.905 1.00 94.75 393 GLU A O 1
ATOM 3188 N N . ASN A 1 394 ? 32.519 -1.184 -40.940 1.00 94.25 394 ASN A N 1
ATOM 3189 C CA . ASN A 1 394 ? 33.584 -1.691 -40.069 1.00 94.25 394 ASN A CA 1
ATOM 3190 C C . ASN A 1 394 ? 33.750 -3.214 -40.196 1.00 94.25 394 ASN A C 1
ATOM 3192 O O . ASN A 1 394 ? 34.872 -3.718 -40.211 1.00 94.25 394 ASN A O 1
ATOM 3196 N N . ASN A 1 395 ? 32.644 -3.936 -40.385 1.00 94.44 395 ASN A N 1
ATOM 3197 C CA . ASN A 1 395 ? 32.621 -5.384 -40.597 1.00 94.44 395 ASN A CA 1
ATOM 3198 C C . ASN A 1 395 ? 32.764 -5.801 -42.077 1.00 94.44 395 ASN A C 1
ATOM 3200 O O . ASN A 1 395 ? 32.612 -6.971 -42.416 1.00 94.44 395 ASN A O 1
ATOM 3204 N N . SER A 1 396 ? 33.098 -4.868 -42.978 1.00 94.00 396 SER A N 1
ATOM 3205 C CA . SER A 1 396 ? 33.277 -5.111 -44.422 1.00 94.00 396 SER A CA 1
ATOM 3206 C C . SER A 1 396 ? 32.022 -5.562 -45.192 1.00 94.00 396 SER A C 1
ATOM 3208 O O . SER A 1 396 ? 32.122 -5.991 -46.346 1.00 94.00 396 SER A O 1
ATOM 3210 N N . PHE A 1 397 ? 30.829 -5.385 -44.621 1.00 95.00 397 PHE A N 1
ATOM 3211 C CA . PHE A 1 397 ? 29.531 -5.554 -45.284 1.00 95.00 397 PHE A CA 1
ATOM 3212 C C . PHE A 1 397 ? 29.188 -4.312 -46.125 1.00 95.00 397 PHE A C 1
ATOM 3214 O O . PHE A 1 397 ? 28.241 -3.566 -45.876 1.00 95.00 397 PHE A O 1
ATOM 3221 N N . PHE A 1 398 ? 30.023 -4.026 -47.129 1.00 93.81 398 PHE A N 1
ATOM 3222 C CA . PHE A 1 398 ? 29.975 -2.758 -47.867 1.00 93.81 398 PHE A CA 1
ATOM 3223 C C . PHE A 1 398 ? 28.696 -2.553 -48.689 1.00 93.81 398 PHE A C 1
ATOM 3225 O O . PHE A 1 398 ? 28.320 -1.409 -48.962 1.00 93.81 398 PHE A O 1
ATOM 3232 N N . LYS A 1 399 ? 28.031 -3.638 -49.109 1.00 93.81 399 LYS A N 1
ATOM 3233 C CA . LYS A 1 399 ? 26.776 -3.562 -49.867 1.00 93.81 399 LYS A CA 1
ATOM 3234 C C . LYS A 1 399 ? 25.644 -3.084 -48.961 1.00 93.81 399 LYS A C 1
ATOM 3236 O O . LYS A 1 399 ? 24.907 -2.169 -49.323 1.00 93.81 399 LYS A O 1
ATOM 3241 N N . GLU A 1 400 ? 25.542 -3.701 -47.792 1.00 95.62 400 GLU A N 1
ATOM 3242 C CA . GLU A 1 400 ? 24.579 -3.421 -46.737 1.00 95.62 400 GLU A CA 1
ATOM 3243 C C . GLU A 1 400 ? 24.802 -2.006 -46.191 1.00 95.62 400 GLU A C 1
ATOM 3245 O O . GLU A 1 400 ? 23.863 -1.211 -46.147 1.00 95.62 400 GLU A O 1
ATOM 3250 N N . ALA A 1 401 ? 26.061 -1.640 -45.912 1.00 95.44 401 ALA A N 1
ATOM 3251 C CA . ALA A 1 401 ? 26.455 -0.293 -45.497 1.00 95.44 401 ALA A CA 1
ATOM 3252 C C . ALA A 1 401 ? 26.028 0.780 -46.512 1.00 95.44 401 ALA A C 1
ATOM 3254 O O . ALA A 1 401 ? 25.384 1.767 -46.156 1.00 95.44 401 ALA A O 1
ATOM 3255 N N . ALA A 1 402 ? 26.330 0.586 -47.803 1.00 95.25 402 ALA A N 1
ATOM 3256 C CA . ALA A 1 402 ? 25.908 1.517 -48.850 1.00 95.25 402 ALA A CA 1
ATOM 3257 C C . ALA A 1 402 ? 24.374 1.611 -48.957 1.00 95.25 402 ALA A C 1
ATOM 3259 O O . ALA A 1 402 ? 23.842 2.700 -49.173 1.00 95.25 402 ALA A O 1
ATOM 3260 N N . GLY A 1 403 ? 23.662 0.494 -48.777 1.00 95.62 403 GLY A N 1
ATOM 3261 C CA . GLY A 1 403 ? 22.201 0.473 -48.698 1.00 95.62 403 GLY A CA 1
ATOM 3262 C C . GLY A 1 403 ? 21.671 1.351 -47.563 1.00 95.62 403 GLY A C 1
ATOM 3263 O O . GLY A 1 403 ? 20.844 2.228 -47.806 1.00 95.62 403 GLY A O 1
ATOM 3264 N N . LYS A 1 404 ? 22.214 1.193 -46.351 1.00 95.19 404 LYS A N 1
ATOM 3265 C CA . LYS A 1 404 ? 21.797 1.969 -45.175 1.00 95.19 404 LYS A CA 1
ATOM 3266 C C . LYS A 1 404 ? 22.160 3.450 -45.253 1.00 95.19 404 LYS A C 1
ATOM 3268 O O . LYS A 1 404 ? 21.300 4.285 -44.991 1.00 95.19 404 LYS A O 1
ATOM 3273 N N . PHE A 1 405 ? 23.349 3.820 -45.739 1.00 97.19 405 PHE A N 1
ATOM 3274 C CA . PHE A 1 405 ? 23.654 5.239 -45.985 1.00 97.19 405 PHE A CA 1
ATOM 3275 C C . PHE A 1 405 ? 22.708 5.876 -47.014 1.00 97.19 405 PHE A C 1
ATOM 3277 O O . PHE A 1 405 ? 22.408 7.065 -46.921 1.00 97.19 405 PHE A O 1
ATOM 3284 N N . LYS A 1 406 ? 22.221 5.104 -47.994 1.00 95.69 406 LYS A N 1
ATOM 3285 C CA . LYS A 1 406 ? 21.220 5.594 -48.946 1.00 95.69 406 LYS A CA 1
ATOM 3286 C C . LYS A 1 406 ? 19.864 5.828 -48.277 1.00 95.69 406 LYS A C 1
ATOM 3288 O O . LYS A 1 406 ? 19.233 6.836 -48.576 1.00 95.69 406 LYS A O 1
ATOM 3293 N N . GLU A 1 407 ? 19.427 4.938 -47.385 1.00 95.06 407 GLU A N 1
ATOM 3294 C CA . GLU A 1 407 ? 18.214 5.144 -46.575 1.00 95.06 407 GLU A CA 1
ATOM 3295 C C . GLU A 1 407 ? 18.315 6.440 -45.754 1.00 95.06 407 GLU A C 1
ATOM 3297 O O . GLU A 1 407 ? 17.427 7.286 -45.851 1.00 95.06 407 GLU A O 1
ATOM 3302 N N . VAL A 1 408 ? 19.446 6.659 -45.071 1.00 95.56 408 VAL A N 1
ATOM 3303 C CA . VAL A 1 408 ? 19.732 7.899 -44.325 1.00 95.56 408 VAL A CA 1
ATOM 3304 C C . VAL A 1 408 ? 19.600 9.135 -45.215 1.00 95.56 408 VAL A C 1
ATOM 3306 O O . VAL A 1 408 ? 18.899 10.074 -44.854 1.00 95.56 408 VAL A O 1
ATOM 3309 N N . LEU A 1 409 ? 20.215 9.132 -46.402 1.00 94.81 409 LEU A N 1
ATOM 3310 C CA . LEU A 1 409 ? 20.156 10.263 -47.338 1.00 94.81 409 LEU A CA 1
ATOM 3311 C C . LEU A 1 409 ? 18.757 10.499 -47.922 1.00 94.81 409 LEU A C 1
ATOM 3313 O O . LEU A 1 409 ? 18.434 11.629 -48.274 1.00 94.81 409 LEU A O 1
ATOM 3317 N N . ASN A 1 410 ? 17.926 9.460 -48.033 1.00 94.56 410 ASN A N 1
ATOM 3318 C CA . ASN A 1 410 ? 16.531 9.622 -48.446 1.00 94.56 410 ASN A CA 1
ATOM 3319 C C . ASN A 1 410 ? 15.697 10.301 -47.350 1.00 94.56 410 ASN A C 1
ATOM 3321 O O . ASN A 1 410 ? 14.777 11.054 -47.663 1.00 94.56 410 ASN A O 1
ATOM 3325 N N . LEU A 1 411 ? 16.004 10.029 -46.077 1.00 91.12 411 LEU A N 1
ATOM 3326 C CA . LEU A 1 411 ? 15.312 10.621 -44.930 1.00 91.12 411 LEU A CA 1
ATOM 3327 C C . LEU A 1 411 ? 15.831 12.026 -44.588 1.00 91.12 411 LEU A C 1
ATOM 3329 O O . LEU A 1 411 ? 15.042 12.887 -44.200 1.00 91.12 411 LEU A O 1
ATOM 3333 N N . ASN A 1 412 ? 17.139 12.251 -44.731 1.00 93.44 412 ASN A N 1
ATOM 3334 C CA . ASN A 1 412 ? 17.817 13.525 -44.515 1.00 93.44 412 ASN A CA 1
ATOM 3335 C C . ASN A 1 412 ? 18.990 13.692 -45.510 1.00 93.44 412 ASN A C 1
ATOM 3337 O O . ASN A 1 412 ? 20.103 13.223 -45.247 1.00 93.44 412 ASN A O 1
ATOM 3341 N N . PRO A 1 413 ? 18.766 14.374 -46.650 1.00 92.50 413 PRO A N 1
ATOM 3342 C CA . PRO A 1 413 ? 19.780 14.552 -47.695 1.00 92.50 413 PRO A CA 1
ATOM 3343 C C . PRO A 1 413 ? 21.052 15.277 -47.244 1.00 92.50 413 PRO A C 1
ATOM 3345 O O . PRO A 1 413 ? 22.125 15.038 -47.806 1.00 92.50 413 PRO A O 1
ATOM 3348 N N . ASP A 1 414 ? 20.935 16.132 -46.228 1.00 91.25 414 ASP A N 1
ATOM 3349 C CA . ASP A 1 414 ? 22.022 16.964 -45.711 1.00 91.25 414 ASP A CA 1
ATOM 3350 C C . ASP A 1 414 ? 22.715 16.339 -44.488 1.00 91.25 414 ASP A C 1
ATOM 3352 O O . ASP A 1 414 ? 23.537 16.989 -43.839 1.00 91.25 414 ASP A O 1
ATOM 3356 N N . TYR A 1 415 ? 22.424 15.067 -44.173 1.00 91.00 415 TYR A N 1
ATOM 3357 C CA . TYR A 1 415 ? 23.022 14.386 -43.026 1.00 91.00 415 TYR A CA 1
ATOM 3358 C C . TYR A 1 415 ? 24.564 14.396 -43.108 1.00 91.00 415 TYR A C 1
ATOM 3360 O O . TYR A 1 415 ? 25.139 13.919 -44.104 1.00 91.00 415 TYR A O 1
ATOM 3368 N N . PRO A 1 416 ? 25.268 14.901 -42.074 1.00 89.00 416 PRO A N 1
ATOM 3369 C CA . PRO A 1 416 ? 26.717 15.046 -42.104 1.00 89.00 416 PRO A CA 1
ATOM 3370 C C . PRO A 1 416 ? 27.433 13.733 -42.418 1.00 89.00 416 PRO A C 1
ATOM 3372 O O . PRO A 1 416 ? 27.156 12.684 -41.851 1.00 89.00 416 PRO A O 1
ATOM 3375 N N . SER A 1 417 ? 28.413 13.784 -43.319 1.00 90.69 417 SER A N 1
ATOM 3376 C CA . SER A 1 417 ? 29.257 12.639 -43.704 1.00 90.69 417 SER A CA 1
ATOM 3377 C C . SER A 1 417 ? 28.557 11.453 -44.396 1.00 90.69 417 SER A C 1
ATOM 3379 O O . SER A 1 417 ? 29.265 10.663 -45.028 1.00 90.69 417 SER A O 1
ATOM 3381 N N . ALA A 1 418 ? 27.221 11.339 -44.382 1.00 92.69 418 ALA A N 1
ATOM 3382 C CA . ALA A 1 418 ? 26.485 10.226 -44.999 1.00 92.69 418 ALA A CA 1
ATOM 3383 C C . ALA A 1 418 ? 26.739 10.127 -46.505 1.00 92.69 418 ALA A C 1
ATOM 3385 O O . ALA A 1 418 ? 27.076 9.058 -47.009 1.00 92.69 418 ALA A O 1
ATOM 3386 N N . LYS A 1 419 ? 26.703 11.255 -47.229 1.00 93.62 419 LYS A N 1
ATOM 3387 C CA . LYS A 1 419 ? 26.966 11.285 -48.679 1.00 93.62 419 LYS A CA 1
ATOM 3388 C C . LYS A 1 419 ? 28.365 10.777 -49.024 1.00 93.62 419 LYS A C 1
ATOM 3390 O O . LYS A 1 419 ? 28.527 9.976 -49.941 1.00 93.62 419 LYS A O 1
ATOM 3395 N N . LYS A 1 420 ? 29.382 11.211 -48.273 1.00 94.56 420 LYS A N 1
ATOM 3396 C CA . LYS A 1 420 ? 30.772 10.773 -48.467 1.00 94.56 420 LYS A CA 1
ATOM 3397 C C . LYS A 1 420 ? 30.921 9.276 -48.179 1.00 94.56 420 LYS A C 1
ATOM 3399 O O . LYS A 1 420 ? 31.509 8.561 -48.989 1.00 94.56 420 LYS A O 1
ATOM 3404 N N . ARG A 1 421 ? 30.377 8.807 -47.050 1.00 96.06 421 ARG A N 1
ATOM 3405 C CA . ARG A 1 421 ? 30.440 7.397 -46.633 1.00 96.06 421 ARG A CA 1
ATOM 3406 C C . ARG A 1 421 ? 29.653 6.465 -47.557 1.00 96.06 421 ARG A C 1
ATOM 3408 O O . ARG A 1 421 ? 30.140 5.373 -47.841 1.00 96.06 421 ARG A O 1
ATOM 3415 N N . TYR A 1 422 ? 28.528 6.918 -48.117 1.00 95.62 422 TYR A N 1
ATOM 3416 C CA . TYR A 1 422 ? 27.776 6.198 -49.148 1.00 95.62 422 TYR A CA 1
ATOM 3417 C C . TYR A 1 422 ? 28.649 5.872 -50.367 1.00 95.62 422 TYR A C 1
ATOM 3419 O O . TYR A 1 422 ? 28.816 4.701 -50.705 1.00 95.62 422 TYR A O 1
ATOM 3427 N N . TYR A 1 423 ? 29.254 6.882 -51.005 1.00 93.94 423 TYR A N 1
ATOM 3428 C CA . TYR A 1 423 ? 30.086 6.662 -52.197 1.00 93.94 423 TYR A CA 1
ATOM 3429 C C . TYR A 1 423 ? 31.337 5.838 -51.889 1.00 93.94 423 TYR A C 1
ATOM 3431 O O . TYR A 1 423 ? 31.743 5.004 -52.702 1.00 93.94 423 TYR A O 1
ATOM 3439 N N . LEU A 1 424 ? 31.932 6.025 -50.707 1.00 93.69 424 LEU A N 1
ATOM 3440 C CA . LEU A 1 424 ? 33.075 5.225 -50.281 1.00 93.69 424 LEU A CA 1
ATOM 3441 C C . LEU A 1 424 ? 32.687 3.750 -50.108 1.00 93.69 424 LEU A C 1
ATOM 3443 O O . LEU A 1 424 ? 33.323 2.888 -50.711 1.00 93.69 424 LEU A O 1
ATOM 3447 N N . SER A 1 425 ? 31.616 3.457 -49.370 1.00 93.44 425 SER A N 1
ATOM 3448 C CA . SER A 1 425 ? 31.133 2.084 -49.164 1.00 93.44 425 SER A CA 1
ATOM 3449 C C . SER A 1 425 ? 30.705 1.439 -50.481 1.00 93.44 425 SER A C 1
ATOM 3451 O O . SER A 1 425 ? 31.086 0.309 -50.770 1.00 93.44 425 SER A O 1
ATOM 3453 N N . TYR A 1 426 ? 30.010 2.182 -51.345 1.00 92.88 426 TYR A N 1
ATOM 3454 C CA . TYR A 1 426 ? 29.598 1.693 -52.658 1.00 92.88 426 TYR A CA 1
ATOM 3455 C C . TYR A 1 426 ? 30.794 1.382 -53.572 1.00 92.88 426 TYR A C 1
ATOM 3457 O O . TYR A 1 426 ? 30.823 0.336 -54.220 1.00 92.88 426 TYR A O 1
ATOM 3465 N N . SER A 1 427 ? 31.820 2.241 -53.597 1.00 90.75 427 SER A N 1
ATOM 3466 C CA . SER A 1 427 ? 33.042 1.980 -54.373 1.00 90.75 427 SER A CA 1
ATOM 3467 C C . SER A 1 427 ? 33.827 0.777 -53.843 1.00 90.75 427 SER A C 1
ATOM 3469 O O . SER A 1 427 ? 34.278 -0.041 -54.645 1.00 90.75 427 SER A O 1
ATOM 3471 N N . LYS A 1 428 ? 33.924 0.605 -52.515 1.00 89.88 428 LYS A N 1
ATOM 3472 C CA . LYS A 1 428 ? 34.500 -0.600 -51.894 1.00 89.88 428 LYS A CA 1
ATOM 3473 C C . LYS A 1 428 ? 33.703 -1.847 -52.282 1.00 89.88 428 LYS A C 1
ATOM 3475 O O . LYS A 1 428 ? 34.300 -2.810 -52.752 1.00 89.88 428 LYS A O 1
ATOM 3480 N N . TYR A 1 429 ? 32.373 -1.823 -52.173 1.00 91.62 429 TYR A N 1
ATOM 3481 C CA . TYR A 1 429 ? 31.511 -2.924 -52.617 1.00 91.62 429 TYR A CA 1
ATOM 3482 C C . TYR A 1 429 ? 31.779 -3.313 -54.079 1.00 91.62 429 TYR A C 1
ATOM 3484 O O . TYR A 1 429 ? 31.971 -4.493 -54.375 1.00 91.62 429 TYR A O 1
ATOM 3492 N N . LEU A 1 430 ? 31.853 -2.332 -54.987 1.00 87.44 430 LEU A N 1
ATOM 3493 C CA . LEU A 1 430 ? 32.186 -2.591 -56.387 1.00 87.44 430 LEU A CA 1
ATOM 3494 C C . LEU A 1 430 ? 33.585 -3.191 -56.528 1.00 87.44 430 LEU A C 1
ATOM 3496 O O . LEU A 1 430 ? 33.724 -4.204 -57.197 1.00 87.44 430 LEU A O 1
ATOM 3500 N N . PHE A 1 431 ? 34.602 -2.631 -55.872 1.00 84.25 431 PHE A N 1
ATOM 3501 C CA . PHE A 1 431 ? 35.980 -3.123 -55.949 1.00 84.25 431 PHE A CA 1
ATOM 3502 C C . PHE A 1 431 ? 36.129 -4.573 -55.456 1.00 84.25 431 PHE A C 1
ATOM 3504 O O . PHE A 1 431 ? 36.839 -5.380 -56.060 1.00 84.25 431 PHE A O 1
ATOM 3511 N N . TYR A 1 432 ? 35.433 -4.923 -54.372 1.00 81.19 432 TYR A N 1
ATOM 3512 C CA . TYR A 1 432 ? 35.438 -6.270 -53.802 1.00 81.19 432 TYR A CA 1
ATOM 3513 C C . TYR A 1 432 ? 34.471 -7.237 -54.506 1.00 81.19 432 TYR A C 1
ATOM 3515 O O . TYR A 1 432 ? 34.511 -8.437 -54.230 1.00 81.19 432 TYR A O 1
ATOM 3523 N N . SER A 1 433 ? 33.659 -6.757 -55.454 1.00 80.75 433 SER A N 1
ATOM 3524 C CA . SER A 1 433 ? 32.729 -7.584 -56.222 1.00 80.75 433 SER A CA 1
ATOM 3525 C C . SER A 1 433 ? 33.466 -8.569 -57.145 1.00 80.75 433 SER A C 1
ATOM 3527 O O . SER A 1 433 ? 34.412 -8.175 -57.841 1.00 80.75 433 SER A O 1
ATOM 3529 N N . PRO A 1 434 ? 33.010 -9.835 -57.249 1.00 75.81 434 PRO A N 1
ATOM 3530 C CA . PRO A 1 434 ? 33.563 -10.809 -58.190 1.00 75.81 434 PRO A CA 1
ATOM 3531 C C . PRO A 1 434 ? 33.579 -10.291 -59.631 1.00 75.81 434 PRO A C 1
ATOM 3533 O O . PRO A 1 434 ? 34.553 -10.495 -60.350 1.00 75.81 434 PRO A O 1
ATOM 3536 N N . TYR A 1 435 ? 32.540 -9.555 -60.032 1.00 76.75 435 TYR A N 1
ATOM 3537 C CA . TYR A 1 435 ? 32.418 -8.990 -61.376 1.00 76.75 435 TYR A CA 1
ATOM 3538 C C . TYR A 1 435 ? 33.495 -7.950 -61.667 1.00 76.75 435 TYR A C 1
ATOM 3540 O O . TYR A 1 435 ? 34.081 -7.963 -62.747 1.00 76.75 435 TYR A O 1
ATOM 3548 N N . PHE A 1 436 ? 33.800 -7.081 -60.701 1.00 79.56 436 PHE A N 1
ATOM 3549 C CA . PHE A 1 436 ? 34.871 -6.104 -60.859 1.00 79.56 436 PHE A CA 1
ATOM 3550 C C . PHE A 1 436 ? 36.234 -6.784 -60.877 1.00 79.56 436 PHE A C 1
ATOM 3552 O O . PHE A 1 436 ? 37.052 -6.445 -61.718 1.00 79.56 436 PHE A O 1
ATOM 3559 N N . ARG A 1 437 ? 36.473 -7.792 -60.026 1.00 75.69 437 ARG A N 1
ATOM 3560 C CA . ARG A 1 437 ? 37.721 -8.574 -60.068 1.00 75.69 437 ARG A CA 1
ATOM 3561 C C . ARG A 1 437 ? 37.914 -9.249 -61.422 1.00 75.69 437 ARG A C 1
ATOM 3563 O O . ARG A 1 437 ? 38.994 -9.151 -61.992 1.00 75.69 437 ARG A O 1
ATOM 3570 N N . VAL A 1 438 ? 36.873 -9.879 -61.966 1.00 79.06 438 VAL A N 1
ATOM 3571 C CA . VAL A 1 438 ? 36.913 -10.504 -63.296 1.00 79.06 438 VAL A CA 1
ATOM 3572 C C . VAL A 1 438 ? 37.132 -9.456 -64.386 1.00 79.06 438 VAL A C 1
ATOM 3574 O O . VAL A 1 438 ? 37.991 -9.655 -65.242 1.00 79.06 438 VAL A O 1
ATOM 3577 N N . ALA A 1 439 ? 36.426 -8.325 -64.347 1.00 80.12 439 ALA A N 1
ATOM 3578 C CA . ALA A 1 439 ? 36.599 -7.240 -65.312 1.00 80.12 439 ALA A CA 1
ATOM 3579 C C . ALA A 1 439 ? 37.998 -6.606 -65.228 1.00 80.12 439 ALA A C 1
ATOM 3581 O O . ALA A 1 439 ? 38.618 -6.341 -66.253 1.00 80.12 439 ALA A O 1
ATOM 3582 N N . PHE A 1 440 ? 38.531 -6.421 -64.022 1.00 80.75 440 PHE A N 1
ATOM 3583 C CA . PHE A 1 440 ? 39.851 -5.853 -63.765 1.00 80.75 440 PHE A CA 1
ATOM 3584 C C . PHE A 1 440 ? 40.973 -6.809 -64.185 1.00 80.75 440 PHE A C 1
ATOM 3586 O O . PHE A 1 440 ? 41.910 -6.390 -64.861 1.00 80.75 440 PHE A O 1
ATOM 3593 N N . ILE A 1 441 ? 40.852 -8.107 -63.882 1.00 80.19 441 ILE A N 1
ATOM 3594 C CA . ILE A 1 441 ? 41.761 -9.146 -64.391 1.00 80.19 441 ILE A CA 1
ATOM 3595 C C . ILE A 1 441 ? 41.690 -9.198 -65.920 1.00 80.19 441 ILE A C 1
ATOM 3597 O O . ILE A 1 441 ? 42.728 -9.206 -66.576 1.00 80.19 441 ILE A O 1
ATOM 3601 N N . SER A 1 442 ? 40.488 -9.159 -66.500 1.00 82.50 442 SER A N 1
ATOM 3602 C CA . SER A 1 442 ? 40.301 -9.132 -67.956 1.00 82.50 442 SER A CA 1
ATOM 3603 C C . SER A 1 442 ? 40.946 -7.895 -68.586 1.00 82.50 442 SER A C 1
ATOM 3605 O O . SER A 1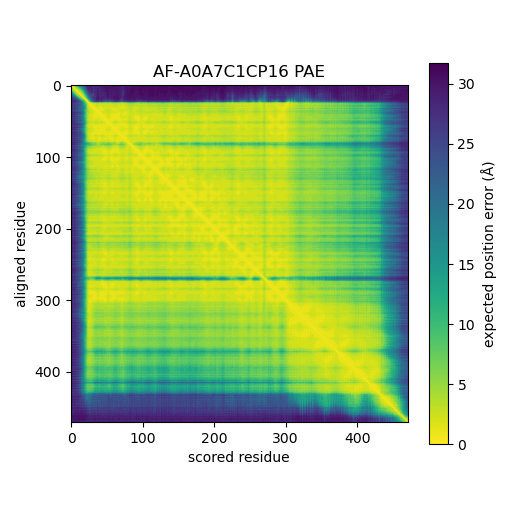 442 ? 41.590 -8.008 -69.625 1.00 82.50 442 SER A O 1
ATOM 3607 N N . LEU A 1 443 ? 40.850 -6.730 -67.938 1.00 85.44 443 LEU A N 1
ATOM 3608 C CA . LEU A 1 443 ? 41.492 -5.489 -68.373 1.00 85.44 443 LEU A CA 1
ATOM 3609 C C . LEU A 1 443 ? 43.023 -5.570 -68.275 1.00 85.44 443 LEU A C 1
ATOM 3611 O O . LEU A 1 443 ? 43.707 -5.158 -69.208 1.00 85.44 443 LEU A O 1
ATOM 3615 N N . ILE A 1 444 ? 43.575 -6.138 -67.198 1.00 83.19 444 ILE A N 1
ATOM 3616 C CA . ILE A 1 444 ? 45.022 -6.376 -67.064 1.00 83.19 444 ILE A CA 1
ATOM 3617 C C . ILE A 1 444 ? 45.511 -7.341 -68.146 1.00 83.19 444 ILE A C 1
ATOM 3619 O O . ILE A 1 444 ? 46.534 -7.077 -68.777 1.00 83.19 444 ILE A O 1
ATOM 3623 N N . ILE A 1 445 ? 44.775 -8.428 -68.398 1.00 82.50 445 ILE A N 1
ATOM 3624 C CA . ILE A 1 445 ? 45.072 -9.379 -69.475 1.00 82.50 445 ILE A CA 1
ATOM 3625 C C . ILE A 1 445 ? 45.056 -8.648 -70.823 1.00 82.50 445 ILE A C 1
ATOM 3627 O O . ILE A 1 445 ? 46.008 -8.760 -71.595 1.00 82.50 445 ILE A O 1
ATOM 3631 N N . LEU A 1 446 ? 44.033 -7.835 -71.090 1.00 86.00 446 LEU A N 1
ATOM 3632 C CA . LEU A 1 446 ? 43.921 -7.053 -72.319 1.00 86.00 446 LEU A CA 1
ATOM 3633 C C . LEU A 1 446 ? 45.100 -6.077 -72.487 1.00 86.00 446 LEU A C 1
ATOM 3635 O O . LEU A 1 446 ? 45.731 -6.047 -73.542 1.00 86.00 446 LEU A O 1
ATOM 3639 N N . ILE A 1 447 ? 45.458 -5.329 -71.439 1.00 81.44 447 ILE A N 1
ATOM 3640 C CA . ILE A 1 447 ? 46.613 -4.416 -71.423 1.00 81.44 447 ILE A CA 1
ATOM 3641 C C . ILE A 1 447 ? 47.921 -5.183 -71.659 1.00 81.44 447 ILE A C 1
ATOM 3643 O O . ILE A 1 447 ? 48.775 -4.735 -72.431 1.00 81.44 447 ILE A O 1
ATOM 3647 N N . PHE A 1 448 ? 48.080 -6.357 -71.047 1.00 78.38 448 PHE A N 1
ATOM 3648 C CA . PHE A 1 448 ? 49.242 -7.212 -71.255 1.00 78.38 448 PHE A CA 1
ATOM 3649 C C . PHE A 1 448 ? 49.361 -7.650 -72.721 1.00 78.38 448 PHE A C 1
ATOM 3651 O O . PHE A 1 448 ? 50.435 -7.516 -73.310 1.00 78.38 448 PHE A O 1
ATOM 3658 N N . PHE A 1 449 ? 48.262 -8.093 -73.340 1.00 79.06 449 PHE A N 1
ATOM 3659 C CA . PHE A 1 449 ? 48.244 -8.532 -74.737 1.00 79.06 449 PHE A CA 1
ATOM 3660 C C . PHE A 1 449 ? 48.410 -7.388 -75.749 1.00 79.06 449 PHE A C 1
ATOM 3662 O O . PHE A 1 449 ? 49.092 -7.576 -76.758 1.00 79.06 449 PHE A O 1
ATOM 3669 N N . ILE A 1 450 ? 47.845 -6.208 -75.482 1.00 77.56 450 ILE A N 1
ATOM 3670 C CA . ILE A 1 450 ? 47.873 -5.067 -76.411 1.00 77.56 450 ILE A CA 1
ATOM 3671 C C . ILE A 1 450 ? 49.161 -4.245 -76.286 1.00 77.56 450 ILE A C 1
ATOM 3673 O O . ILE A 1 450 ? 49.701 -3.800 -77.297 1.00 77.56 450 ILE A O 1
ATOM 3677 N N . ILE A 1 451 ? 49.680 -4.026 -75.075 1.00 71.69 451 ILE A N 1
ATOM 3678 C CA . ILE A 1 451 ? 50.760 -3.051 -74.838 1.00 71.69 451 ILE A CA 1
ATOM 3679 C C . ILE A 1 451 ? 52.097 -3.734 -74.531 1.00 71.69 451 ILE A C 1
ATOM 3681 O O . ILE A 1 451 ? 53.136 -3.352 -75.081 1.00 71.69 451 ILE A O 1
ATOM 3685 N N . LEU A 1 452 ? 52.103 -4.747 -73.663 1.00 63.91 452 LEU A N 1
ATOM 3686 C CA . LEU A 1 452 ? 53.339 -5.385 -73.186 1.00 63.91 452 LEU A CA 1
ATOM 3687 C C . LEU A 1 452 ? 53.832 -6.499 -74.117 1.00 63.91 452 LEU A C 1
ATOM 3689 O O . LEU A 1 452 ? 55.025 -6.553 -74.429 1.00 63.91 452 LEU A O 1
ATOM 3693 N N . LEU A 1 453 ? 52.937 -7.344 -74.633 1.00 66.94 453 LEU A N 1
ATOM 3694 C CA . LEU A 1 453 ? 53.289 -8.445 -75.536 1.00 66.94 453 LEU A CA 1
ATOM 3695 C C . LEU A 1 453 ? 54.016 -7.980 -76.814 1.00 66.94 453 LEU A C 1
ATOM 3697 O O . LEU A 1 453 ? 55.028 -8.592 -77.179 1.00 66.94 453 LEU A O 1
ATOM 3701 N N . PRO A 1 454 ? 53.580 -6.901 -77.501 1.00 67.44 454 PRO A N 1
ATOM 3702 C CA . PRO A 1 454 ? 54.276 -6.399 -78.685 1.00 67.44 454 PRO A CA 1
ATOM 3703 C C . PRO A 1 454 ? 55.664 -5.833 -78.363 1.00 67.44 454 PRO A C 1
ATOM 3705 O O . PRO A 1 454 ? 56.591 -6.002 -79.159 1.00 67.44 454 PRO A O 1
ATOM 3708 N N . LYS A 1 455 ? 55.845 -5.213 -77.186 1.00 63.06 455 LYS A N 1
ATOM 3709 C CA . LYS A 1 455 ? 57.153 -4.719 -76.720 1.00 63.06 455 LYS A CA 1
ATOM 3710 C C . LYS A 1 455 ? 58.124 -5.869 -76.432 1.00 63.06 455 LYS A C 1
ATOM 3712 O O . LYS A 1 455 ? 59.267 -5.816 -76.879 1.00 63.06 455 LYS A O 1
ATOM 3717 N N . ILE A 1 456 ? 57.660 -6.949 -75.802 1.00 59.53 456 ILE A N 1
ATOM 3718 C CA . ILE A 1 456 ? 58.470 -8.158 -75.565 1.00 59.53 456 ILE A CA 1
ATOM 3719 C C . ILE A 1 456 ? 58.833 -8.849 -76.894 1.00 59.53 456 ILE A C 1
ATOM 3721 O O . ILE A 1 456 ? 59.979 -9.263 -77.089 1.00 59.53 456 ILE A O 1
ATOM 3725 N N . LYS A 1 457 ? 57.902 -8.915 -77.861 1.00 58.12 457 LYS A N 1
ATOM 3726 C CA . LYS A 1 457 ? 58.190 -9.418 -79.219 1.00 58.12 457 LYS A CA 1
ATOM 3727 C C . LYS A 1 457 ? 59.199 -8.542 -79.982 1.00 58.12 457 LYS A C 1
ATOM 3729 O O . LYS A 1 457 ? 60.004 -9.093 -80.732 1.00 58.12 457 LYS A O 1
ATOM 3734 N N . LYS A 1 458 ? 59.206 -7.215 -79.788 1.00 56.84 458 LYS A N 1
ATOM 3735 C CA . LYS A 1 458 ? 60.222 -6.310 -80.367 1.00 56.84 458 LYS A CA 1
ATOM 3736 C C . LYS A 1 458 ? 61.614 -6.521 -79.758 1.00 56.84 458 LYS A C 1
ATOM 3738 O O . LYS A 1 458 ? 62.578 -6.589 -80.512 1.00 56.84 458 LYS A O 1
ATOM 3743 N N . ILE A 1 459 ? 61.722 -6.722 -78.443 1.00 55.25 459 ILE A N 1
ATOM 3744 C CA . ILE A 1 459 ? 63.010 -6.983 -77.769 1.00 55.25 459 ILE A CA 1
ATOM 3745 C C . ILE A 1 459 ? 63.617 -8.323 -78.227 1.00 55.25 459 ILE A C 1
ATOM 3747 O O . ILE A 1 459 ? 64.809 -8.388 -78.515 1.00 55.25 459 ILE A O 1
ATOM 3751 N N . LYS A 1 460 ? 62.804 -9.375 -78.421 1.00 52.66 460 LYS A N 1
ATOM 3752 C CA . LYS A 1 460 ? 63.282 -10.658 -78.983 1.00 52.66 460 LYS A CA 1
ATOM 3753 C C . LYS A 1 460 ? 63.671 -10.601 -80.469 1.00 52.66 460 LYS A C 1
ATOM 3755 O O . LYS A 1 460 ? 64.444 -11.447 -80.909 1.00 52.66 460 LYS A O 1
ATOM 3760 N N . LYS A 1 461 ? 63.169 -9.636 -81.253 1.00 52.19 461 LYS A N 1
ATOM 3761 C CA . LYS A 1 461 ? 63.605 -9.421 -82.650 1.00 52.19 461 LYS A CA 1
ATOM 3762 C C . LYS A 1 461 ? 64.885 -8.580 -82.764 1.00 52.19 461 LYS A C 1
ATOM 3764 O O . LYS A 1 461 ? 65.554 -8.675 -83.785 1.00 52.19 461 LYS A O 1
ATOM 3769 N N . GLY A 1 462 ? 65.258 -7.823 -81.729 1.00 49.81 462 GLY A N 1
ATOM 3770 C CA . GLY A 1 462 ? 66.484 -7.014 -81.701 1.00 49.81 462 GLY A CA 1
ATOM 3771 C C . GLY A 1 462 ? 67.779 -7.781 -81.392 1.00 49.81 462 GLY A C 1
ATOM 3772 O O . GLY A 1 462 ? 68.852 -7.232 -81.599 1.00 49.81 462 GLY A O 1
ATOM 3773 N N . SER A 1 463 ? 67.715 -9.039 -80.932 1.00 48.94 463 SER A N 1
ATOM 3774 C CA . SER A 1 463 ? 68.907 -9.824 -80.544 1.00 48.94 463 SER A CA 1
ATOM 3775 C C . SER A 1 463 ? 69.357 -10.884 -81.562 1.00 48.94 463 SER A C 1
ATOM 3777 O O . SER A 1 463 ? 70.242 -11.687 -81.272 1.00 48.94 463 SER A O 1
ATOM 3779 N N . ARG A 1 464 ? 68.786 -10.896 -82.774 1.00 51.53 464 ARG A N 1
ATOM 3780 C CA . ARG A 1 464 ? 69.202 -11.784 -83.876 1.00 51.53 464 ARG A CA 1
ATOM 3781 C C . ARG A 1 464 ? 69.633 -10.981 -85.108 1.00 51.53 464 ARG A C 1
ATOM 3783 O O . ARG A 1 464 ? 68.978 -11.089 -86.129 1.00 51.53 464 ARG A O 1
ATOM 3790 N N . HIS A 1 465 ? 70.713 -10.201 -85.029 1.00 50.84 465 HIS A N 1
ATOM 3791 C CA . HIS A 1 465 ? 71.568 -9.859 -86.185 1.00 50.84 465 HIS A CA 1
ATOM 3792 C C . HIS A 1 465 ? 72.827 -9.081 -85.753 1.00 50.84 465 HIS A C 1
ATOM 3794 O O . HIS A 1 465 ? 72.841 -7.859 -85.774 1.00 50.84 465 HIS A O 1
ATOM 3800 N N . SER A 1 466 ? 73.894 -9.801 -85.387 1.00 47.31 466 SER A N 1
ATOM 3801 C CA . SER A 1 466 ? 75.264 -9.535 -85.871 1.00 47.31 466 SER A CA 1
ATOM 3802 C C . SER A 1 466 ? 76.218 -10.652 -85.415 1.00 47.31 466 SER A C 1
ATOM 3804 O O . SER A 1 466 ? 76.771 -10.662 -84.322 1.00 47.31 466 SER A O 1
ATOM 3806 N N . LYS A 1 467 ? 76.396 -11.655 -86.276 1.00 49.84 467 LYS A N 1
ATOM 3807 C CA . LYS A 1 467 ? 77.612 -12.478 -86.329 1.00 49.84 467 LYS A CA 1
ATOM 3808 C C . LYS A 1 467 ? 77.701 -13.068 -87.733 1.00 49.84 467 LYS A C 1
ATOM 3810 O O . LYS A 1 467 ? 76.953 -13.990 -88.037 1.00 49.84 467 LYS A O 1
ATOM 3815 N N . ARG A 1 468 ? 78.536 -12.439 -88.560 1.00 41.28 468 ARG A N 1
ATOM 3816 C CA . ARG A 1 468 ? 79.173 -12.846 -89.833 1.00 41.28 468 ARG A CA 1
ATOM 3817 C C . ARG A 1 468 ? 79.703 -11.542 -90.444 1.00 41.28 468 ARG A C 1
ATOM 3819 O O . ARG A 1 468 ? 78.939 -10.590 -90.506 1.00 41.28 468 ARG A O 1
ATOM 3826 N N . ASP A 1 469 ? 80.927 -11.375 -90.909 1.00 42.22 469 ASP A N 1
ATOM 3827 C CA . ASP A 1 469 ? 82.181 -12.119 -90.820 1.00 42.22 469 ASP A CA 1
ATOM 3828 C C . ASP A 1 469 ? 83.304 -11.124 -91.210 1.00 42.22 469 ASP A C 1
ATOM 3830 O O . ASP A 1 469 ? 83.042 -10.112 -91.857 1.00 42.22 469 ASP A O 1
ATOM 3834 N N . ARG A 1 470 ? 84.521 -11.444 -90.761 1.00 42.88 470 ARG A N 1
ATOM 3835 C CA . ARG A 1 470 ? 85.867 -10.961 -91.144 1.00 42.88 470 ARG A CA 1
ATOM 3836 C C . ARG A 1 470 ? 86.035 -10.380 -92.563 1.00 42.88 470 ARG A C 1
ATOM 3838 O O . ARG A 1 470 ? 85.551 -10.993 -93.507 1.00 42.88 470 ARG A O 1
ATOM 3845 N N . TYR A 1 471 ? 86.840 -9.315 -92.692 1.00 49.28 471 TYR A N 1
ATOM 3846 C CA . TYR A 1 471 ? 88.242 -9.347 -93.165 1.00 49.28 471 TYR A CA 1
ATOM 3847 C C . TYR A 1 471 ? 89.026 -8.154 -92.620 1.00 49.28 471 TYR A C 1
ATOM 3849 O O . TYR A 1 471 ? 88.422 -7.064 -92.525 1.00 49.28 471 TYR A O 1
#

Solvent-accessible surface area (backbone atoms only — not comparable to full-atom values): 24234 Å² total; per-residue (Å²): 136,83,89,80,82,85,77,83,78,81,76,83,75,79,78,80,73,80,69,91,73,72,69,83,65,54,46,82,78,48,74,40,54,35,74,42,85,54,93,68,36,20,35,47,29,30,19,36,32,70,48,100,83,44,32,36,40,33,20,21,21,78,62,37,29,38,41,31,24,41,83,84,64,47,75,73,48,61,32,53,44,99,88,46,86,44,81,64,42,35,30,28,16,38,40,67,45,97,86,50,29,37,39,34,22,19,27,76,58,10,27,40,37,37,26,42,80,88,47,46,75,74,48,76,51,50,33,75,48,84,55,93,65,32,19,30,55,29,30,17,38,35,65,50,98,80,38,31,37,38,36,27,21,17,69,60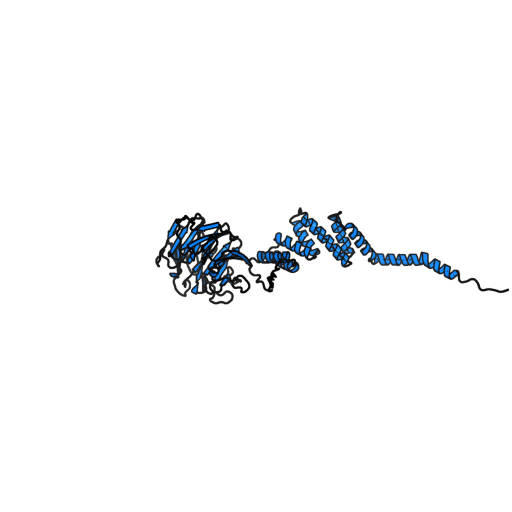,13,26,40,39,33,22,41,69,86,66,45,75,73,52,71,41,54,31,73,51,88,52,93,58,31,24,42,51,29,34,17,37,32,66,52,99,84,46,32,37,38,34,18,22,13,76,65,10,24,37,40,33,21,42,77,88,59,47,69,74,54,69,50,69,41,67,42,83,56,92,76,36,20,40,32,24,26,20,42,34,54,41,94,81,48,28,36,37,35,20,16,26,71,60,11,28,37,38,33,22,40,69,86,71,45,78,73,51,72,46,37,58,43,91,91,59,68,56,42,34,42,24,31,19,35,35,50,46,101,82,49,39,36,37,36,24,22,15,72,61,12,27,39,37,31,34,39,58,51,57,53,59,51,26,46,53,52,14,52,52,25,48,75,69,70,36,31,70,61,13,41,54,26,32,50,58,24,40,75,76,40,78,78,48,58,72,52,49,54,51,37,20,50,29,27,47,77,62,67,38,26,71,59,15,36,53,39,34,51,54,50,34,70,77,42,75,82,46,61,67,49,53,48,51,37,41,52,29,38,41,50,44,15,49,52,28,45,75,71,66,38,20,62,60,13,21,51,30,24,48,53,31,38,74,78,38,75,81,47,83,66,35,68,61,50,22,55,51,27,43,51,49,33,47,62,73,29,70,67,43,46,52,50,50,52,50,49,51,51,49,48,41,60,69,59,47,46,57,53,56,55,49,57,66,61,69,77,74,82,89,89,84,78,90,134

Secondary structure (DSSP, 8-state):
-------------------S---TT-EEEEEE--BSSSTT-BSSEEEEEE-TT--EEEEEGGGTEEEEE-TTS-EEEEES-TT-----SSEEEEEE-TT--EEEEETTTTEEEEE-TTS-EEEEE--BSSSTT-BSS---EEE-TT--EEEEEGGGTEEEEE-TT--EEEEE--BSSSTT-BSSEEEEEE-TT--EEEEEGGGTEEEEE-TTS-EEEEE--BSSSTT-BSSEEEEEE-TT--EEEEETTTTEEEEE-TTS-EEEEESB-TTS-B-SSEEEEEE-TT-PEEEEEGGGTEEEEEE--HHHHHHHHHHHHHHTT-HHHHHHHHHHHHHH-TT-HHHHHHHHHHHHHTT-HHHHHHHHHHHHHH-TT-HHHHHHHHHHHHHHHHHHHHTT-HHHHHHHHHHHHHH-TT-TTHHHHHHHHHHHHHHHSHHHHHHHHHHHHHHIIIIIHHHHHHHHHTTS-------

Radius of gyration: 38.04 Å; Cα contacts (8 Å, |Δi|>4): 1017; chains: 1; bounding box: 116×54×123 Å

pLDDT: mean 90.63, std 16.19, range [28.27, 98.88]

Sequence (471 aa):
MKKYSIFILIIILTFLSVNAMADTNYITILTFGEYGNREGEFNYPVGITIDKNNNLYITDWENDRIQKFNSEGRLLKVMPGKDSELKIDGPAGIALDQNKNIIVVEQFNNRIHKISPEGESLITVGKEGSGPGEFLNPRGIAIDKDDNIYVVDTGNNRIQIFSSDFNYIKQFGREGMGDGEFYFPRGIALDQDENIYVADTFHNQVQVFNNEGRFLRKFGEGGDNIGEFNGTRYIAFDSKGNIYVTDYKNSKVVKFNKEEQFELEFGNETNGIRLNYPEGIAIDDRDYIFVVDAGNNRIIKFCTSKIVIHTKLGSKYLDEHKWEEAISEFKQVISLDPLNLPVREAIALAYYENEEWEKAIEAYNYLQKVNPDDQKIKLKIIDSQFNLAVDYENNSFFKEAAGKFKEVLNLNPDYPSAKKRYYLSYSKYLFYSPYFRVAFISLIILIFFIILLPKIKKIKKGSRHSKRDRY